Protein AF-0000000072967792 (afdb_homodimer)

Nearest PDB structures (foldseek):
  6qv0-assembly1_A  TM=1.992E-01  e=9.027E-03  Thermotoga maritima MSB8
  7met-assembly1_A  TM=1.930E-01  e=3.315E-02  Acinetobacter baumannii
  6h2f-assembly1_G  TM=1.380E-01  e=9.122E-01  Aeromonas hydrophila subsp. hydrophila AL09-71
  6qv0-assembly1_A  TM=1.963E-01  e=1.240E-02  Thermotoga maritima MSB8
  7met-assembly1_A  TM=1.930E-01  e=2.747E-02  Acinetobacter baumannii

Radius of gyration: 29.18 Å; Cα contacts (8 Å, |Δi|>4): 925; chains: 2; bounding box: 74×79×65 Å

Secondary structure (DSSP, 8-state):
-HHHHHHHHHHHHHHHHHHHHHHHHHHHHHHHHHHHHHHHHHHHHHHHHTTTT-TTS-S-GGGG-HHHHHHHHHHHHHHHHHHHHHHHS-HHHHHHHTHHHHHHHHHHHHHHS-----HHHHHHHHHHHHHHHHHHHHS--S-S---HHHHHHHHTSHHHHHHHHHHHHHHHHIIIIIHHHHTTT-HHHHHHHHHHHHHHHHHHHHHHHHHHHHHHHS--HHHHHHHHHHHHHHHHHHHHHHHHHHHHHHHS-HHHHHHHHHHHHHHHHHHHHHHHH-TTTT--HHHHHHHHHHHHHHHHHHHHHHHHHHHHHTT-GGGTTTTSSSTT-/-HHHHHHHHHHHHHHHHHHHHHHHHHHHHHHHHHHHHHHHHHHHHHHHHTTTT-TTS-S-GGGG-HHHHHHHHHHHHHHHHHHHHHHHS-HHHHHHHTHHHHHHHHHHHHHHS-----HHHHHHHHHHHHHHHHHHHHS--S-S---HHHHHHHHTSHHHHHHHHHHHHHHHHIIIIIHHHHTTT-HHHHHHHHHHHHHHHHHHHHHHHHHHHHHHHS--HHHHHHHHHHHHHHHHHHHHHHHHHHHHHHHS-HHHHHHHHHHHHHHHHHHHHHHHH-TTTT--HHHHHHHHHHHHHHHHHHHHHHHHHHHHHTT-GGGTTTTSSSTT-

Structure (mmCIF, N/CA/C/O backbone):
data_AF-0000000072967792-model_v1
#
loop_
_entity.id
_entity.type
_entity.pdbx_description
1 polymer 'Magnesium transporter NIPA2-like Protein'
#
loop_
_atom_site.group_PDB
_atom_site.id
_atom_site.type_symbol
_atom_site.label_atom_id
_atom_site.label_alt_id
_atom_site.label_comp_id
_atom_site.label_asym_id
_atom_site.label_entity_id
_atom_site.label_seq_id
_atom_site.pdbx_PDB_ins_code
_atom_site.Cartn_x
_atom_site.Cartn_y
_atom_site.Cartn_z
_atom_site.occupancy
_atom_site.B_iso_or_equiv
_atom_site.auth_seq_id
_atom_site.auth_comp_id
_atom_site.auth_asym_id
_atom_site.auth_atom_id
_atom_site.pdbx_PDB_model_num
ATOM 1 N N . MET A 1 1 ? 43.469 -3.863 -15.352 1 38.31 1 MET A N 1
ATOM 2 C CA . MET A 1 1 ? 42.594 -3.301 -14.336 1 38.31 1 MET A CA 1
ATOM 3 C C . MET A 1 1 ? 41.312 -2.75 -14.969 1 38.31 1 MET A C 1
ATOM 5 O O . MET A 1 1 ? 40.25 -2.768 -14.344 1 38.31 1 MET A O 1
ATOM 9 N N . GLU A 1 2 ? 41.344 -2.203 -16.156 1 50.81 2 GLU A N 1
ATOM 10 C CA . GLU A 1 2 ? 40.188 -1.67 -16.875 1 50.81 2 GLU A CA 1
ATOM 11 C C . GLU A 1 2 ? 39.281 -2.791 -17.344 1 50.81 2 GLU A C 1
ATOM 13 O O . GLU A 1 2 ? 38.062 -2.613 -17.406 1 50.81 2 GLU A O 1
ATOM 18 N N . SER A 1 3 ? 39.781 -3.945 -17.656 1 49.75 3 SER A N 1
ATOM 19 C CA . SER A 1 3 ? 38.969 -5.051 -18.156 1 49.75 3 SER A CA 1
ATOM 20 C C . SER A 1 3 ? 38.062 -5.617 -17.062 1 49.75 3 SER A C 1
ATOM 22 O O . SER A 1 3 ? 36.938 -6.031 -17.344 1 49.75 3 SER A O 1
ATOM 24 N N . SER A 1 4 ? 38.562 -5.637 -15.836 1 45.56 4 SER A N 1
ATOM 25 C CA . SER A 1 4 ? 37.781 -6.18 -14.727 1 45.56 4 SER A CA 1
ATOM 26 C C . SER A 1 4 ? 36.594 -5.266 -14.375 1 45.56 4 SER A C 1
ATOM 28 O O . SER A 1 4 ? 35.562 -5.738 -13.922 1 45.56 4 SER A O 1
ATOM 30 N N . THR A 1 5 ? 36.875 -3.961 -14.445 1 47.81 5 THR A N 1
ATOM 31 C CA . THR A 1 5 ? 35.781 -3.031 -14.141 1 47.81 5 THR A CA 1
ATOM 32 C C . THR A 1 5 ? 34.688 -3.113 -15.195 1 47.81 5 THR A C 1
ATOM 34 O O . THR A 1 5 ? 33.5 -3.018 -14.875 1 47.81 5 THR A O 1
ATOM 37 N N . LYS A 1 6 ? 35.062 -3.283 -16.422 1 47.75 6 LYS A N 1
ATOM 38 C CA . LYS A 1 6 ? 34.094 -3.408 -17.516 1 47.75 6 LYS A CA 1
ATOM 39 C C . LYS A 1 6 ? 33.312 -4.715 -17.422 1 47.75 6 LYS A C 1
ATOM 41 O O . LYS A 1 6 ? 32.125 -4.758 -17.719 1 47.75 6 LYS A O 1
ATOM 46 N N . ALA A 1 7 ? 33.906 -5.777 -17.047 1 42.88 7 ALA A N 1
ATOM 47 C CA . ALA A 1 7 ? 33.219 -7.07 -16.922 1 42.88 7 ALA A CA 1
ATOM 48 C C . ALA A 1 7 ? 32.188 -7.047 -15.797 1 42.88 7 ALA A C 1
ATOM 50 O O . ALA A 1 7 ? 31.109 -7.621 -15.93 1 42.88 7 ALA A O 1
ATOM 51 N N . TRP A 1 8 ? 32.531 -6.387 -14.688 1 44.06 8 TRP A N 1
ATOM 52 C CA . TRP A 1 8 ? 31.609 -6.238 -13.57 1 44.06 8 TRP A CA 1
ATOM 53 C C . TRP A 1 8 ? 30.453 -5.316 -13.945 1 44.06 8 TRP A C 1
ATOM 55 O O . TRP A 1 8 ? 29.297 -5.578 -13.586 1 44.06 8 TRP A O 1
ATOM 65 N N . SER A 1 9 ? 30.844 -4.305 -14.727 1 49.16 9 SER A N 1
ATOM 66 C CA . SER A 1 9 ? 29.797 -3.408 -15.219 1 49.16 9 SER A CA 1
ATOM 67 C C . SER A 1 9 ? 28.891 -4.113 -16.219 1 49.16 9 SER A C 1
ATOM 69 O O . SER A 1 9 ? 27.672 -3.943 -16.188 1 49.16 9 SER A O 1
ATOM 71 N N . GLN A 1 10 ? 29.516 -4.988 -17.031 1 45.94 10 GLN A N 1
ATOM 72 C CA . GLN A 1 10 ? 28.734 -5.727 -18.031 1 45.94 10 GLN A CA 1
ATOM 73 C C . GLN A 1 10 ? 27.891 -6.809 -17.359 1 45.94 10 GLN A C 1
ATOM 75 O O . GLN A 1 10 ? 26.75 -7.039 -17.766 1 45.94 10 GLN A O 1
ATOM 80 N N . ALA A 1 11 ? 28.469 -7.543 -16.453 1 48.75 11 ALA A N 1
ATOM 81 C CA . ALA A 1 11 ? 27.734 -8.547 -15.695 1 48.75 11 ALA A CA 1
ATOM 82 C C . ALA A 1 11 ? 26.562 -7.922 -14.945 1 48.75 11 ALA A C 1
ATOM 84 O O . ALA A 1 11 ? 25.469 -8.484 -14.898 1 48.75 11 ALA A O 1
ATOM 85 N N . GLY A 1 12 ? 26.938 -6.691 -14.328 1 52.88 12 GLY A N 1
ATOM 86 C CA . GLY A 1 12 ? 25.891 -5.93 -13.664 1 52.88 12 GLY A CA 1
ATOM 87 C C . GLY A 1 12 ? 24.797 -5.477 -14.617 1 52.88 12 GLY A C 1
ATOM 88 O O . GLY A 1 12 ? 23.609 -5.539 -14.273 1 52.88 12 GLY A O 1
ATOM 89 N N . LYS A 1 13 ? 25.297 -5.098 -15.797 1 54.97 13 LYS A N 1
ATOM 90 C CA . LYS A 1 13 ? 24.359 -4.641 -16.812 1 54.97 13 LYS A CA 1
ATOM 91 C C . LYS A 1 13 ? 23.562 -5.805 -17.391 1 54.97 13 LYS A C 1
ATOM 93 O O . LYS A 1 13 ? 22.359 -5.672 -17.656 1 54.97 13 LYS A O 1
ATOM 98 N N . ASN A 1 14 ? 24.125 -6.883 -17.547 1 60.22 14 ASN A N 1
ATOM 99 C CA . ASN A 1 14 ? 23.438 -8.07 -18.047 1 60.22 14 ASN A CA 1
ATOM 100 C C . ASN A 1 14 ? 22.422 -8.586 -17.016 1 60.22 14 ASN A C 1
ATOM 102 O O . ASN A 1 14 ? 21.328 -9.008 -17.391 1 60.22 14 ASN A O 1
ATOM 106 N N . THR A 1 15 ? 22.844 -8.461 -15.766 1 66.94 15 THR A N 1
ATOM 107 C CA . THR A 1 15 ? 21.938 -8.898 -14.703 1 66.94 15 THR A CA 1
ATOM 108 C C . THR A 1 15 ? 20.734 -7.977 -14.609 1 66.94 15 THR A C 1
ATOM 110 O O . THR A 1 15 ? 19.609 -8.445 -14.422 1 66.94 15 THR A O 1
ATOM 113 N N . GLN A 1 16 ? 21.016 -6.707 -14.875 1 71.75 16 GLN A N 1
ATOM 114 C CA . GLN A 1 16 ? 19.922 -5.754 -14.852 1 71.75 16 GLN A CA 1
ATOM 115 C C . GLN A 1 16 ? 19 -5.953 -16.062 1 71.75 16 GLN A C 1
ATOM 117 O O . GLN A 1 16 ? 17.766 -5.848 -15.93 1 71.75 16 GLN A O 1
ATOM 122 N N . LEU A 1 17 ? 19.562 -6.301 -17.188 1 71.31 17 LEU A N 1
ATOM 123 C CA . LEU A 1 17 ? 18.781 -6.543 -18.391 1 71.31 17 LEU A CA 1
ATOM 124 C C . LEU A 1 17 ? 17.922 -7.797 -18.234 1 71.31 17 LEU A C 1
ATOM 126 O O . LEU A 1 17 ? 16.766 -7.824 -18.672 1 71.31 17 LEU A O 1
ATOM 130 N N . SER A 1 18 ? 18.484 -8.711 -17.578 1 79.5 18 SER A N 1
ATOM 131 C CA . SER A 1 18 ? 17.75 -9.945 -17.344 1 79.5 18 SER A CA 1
ATOM 132 C C . SER A 1 18 ? 16.578 -9.711 -16.391 1 79.5 18 SER A C 1
ATOM 134 O O . SER A 1 18 ? 15.477 -10.219 -16.609 1 79.5 18 SER A O 1
ATOM 136 N N . PHE A 1 19 ? 16.812 -8.852 -15.477 1 85.44 19 PHE A N 1
ATOM 137 C CA . PHE A 1 19 ? 15.773 -8.539 -14.5 1 85.44 19 PHE A CA 1
ATOM 138 C C . PHE A 1 19 ? 14.602 -7.84 -15.172 1 85.44 19 PHE A C 1
ATOM 140 O O . PHE A 1 19 ? 13.453 -8.227 -14.992 1 85.44 19 PHE A O 1
ATOM 147 N N . TYR A 1 20 ? 14.875 -6.902 -15.953 1 88.12 20 TYR A N 1
ATOM 148 C CA . TYR A 1 20 ? 13.82 -6.113 -16.578 1 88.12 20 TYR A CA 1
ATOM 149 C C . TYR A 1 20 ? 13.117 -6.918 -17.672 1 88.12 20 TYR A C 1
ATOM 151 O O . TYR A 1 20 ? 11.914 -6.746 -17.906 1 88.12 20 TYR A O 1
ATOM 159 N N . SER A 1 21 ? 13.883 -7.844 -18.266 1 89.62 21 SER A N 1
ATOM 160 C CA . SER A 1 21 ? 13.242 -8.742 -19.219 1 89.62 21 SER A CA 1
ATOM 161 C C . SER A 1 21 ? 12.266 -9.688 -18.531 1 89.62 21 SER A C 1
ATOM 163 O O . SER A 1 21 ? 11.156 -9.922 -19.016 1 89.62 21 SER A O 1
ATOM 165 N N . GLY A 1 22 ? 12.664 -10.18 -17.422 1 90.44 22 GLY A N 1
ATOM 166 C CA . GLY A 1 22 ? 11.773 -11.016 -16.641 1 90.44 22 GLY A CA 1
ATOM 167 C C . GLY A 1 22 ? 10.539 -10.281 -16.141 1 90.44 22 GLY A C 1
ATOM 168 O O . GLY A 1 22 ? 9.43 -10.82 -16.172 1 90.44 22 GLY A O 1
ATOM 169 N N . LEU A 1 23 ? 10.797 -9.086 -15.742 1 92.44 23 LEU A N 1
ATOM 170 C CA . LEU A 1 23 ? 9.703 -8.234 -15.297 1 92.44 23 LEU A CA 1
ATOM 171 C C . LEU A 1 23 ? 8.711 -7.984 -16.422 1 92.44 23 LEU A C 1
ATOM 173 O O . LEU A 1 23 ? 7.504 -8.117 -16.234 1 92.44 23 LEU A O 1
ATOM 177 N N . GLY A 1 24 ? 9.273 -7.668 -17.578 1 94.31 24 GLY A N 1
ATOM 178 C CA . GLY A 1 24 ? 8.43 -7.457 -18.734 1 94.31 24 GLY A CA 1
ATOM 179 C C . GLY A 1 24 ? 7.613 -8.68 -19.109 1 94.31 24 GLY A C 1
ATOM 180 O O . GLY A 1 24 ? 6.426 -8.578 -19.422 1 94.31 24 GLY A O 1
ATOM 181 N N . LEU A 1 25 ? 8.211 -9.797 -19.031 1 93.69 25 LEU A N 1
ATOM 182 C CA . LEU A 1 25 ? 7.547 -11.055 -19.344 1 93.69 25 LEU A CA 1
ATOM 183 C C . LEU A 1 25 ? 6.453 -11.359 -18.328 1 93.69 25 LEU A C 1
ATOM 185 O O . LEU A 1 25 ? 5.387 -11.867 -18.688 1 93.69 25 LEU A O 1
ATOM 189 N N . ALA A 1 26 ? 6.742 -11.086 -17.094 1 94 26 ALA A N 1
ATOM 190 C CA . ALA A 1 26 ? 5.758 -11.328 -16.047 1 94 26 ALA A CA 1
ATOM 191 C C . ALA A 1 26 ? 4.52 -10.453 -16.25 1 94 26 ALA A C 1
ATOM 193 O O . ALA A 1 26 ? 3.391 -10.93 -16.125 1 94 26 ALA A O 1
ATOM 194 N N . ILE A 1 27 ? 4.723 -9.195 -16.562 1 94.94 27 ILE A N 1
ATOM 195 C CA . ILE A 1 27 ? 3.617 -8.273 -16.797 1 94.94 27 ILE A CA 1
ATOM 196 C C . ILE A 1 27 ? 2.83 -8.703 -18.031 1 94.94 27 ILE A C 1
ATOM 198 O O . ILE A 1 27 ? 1.597 -8.734 -18 1 94.94 27 ILE A O 1
ATOM 202 N N . LEU A 1 28 ? 3.549 -9.07 -19.047 1 94.62 28 LEU A N 1
ATOM 203 C CA . LEU A 1 28 ? 2.91 -9.539 -20.281 1 94.62 28 LEU A CA 1
ATOM 204 C C . LEU A 1 28 ? 2.092 -10.797 -20.016 1 94.62 28 LEU A C 1
ATOM 206 O O . LEU A 1 28 ? 0.979 -10.938 -20.531 1 94.62 28 LEU A O 1
ATOM 210 N N . SER A 1 29 ? 2.686 -11.625 -19.328 1 94.69 29 SER A N 1
ATOM 211 C CA . SER A 1 29 ? 1.977 -12.844 -18.969 1 94.69 29 SER A CA 1
ATOM 212 C C . SER A 1 29 ? 0.661 -12.531 -18.266 1 94.69 29 SER A C 1
ATOM 214 O O . SER A 1 29 ? -0.37 -13.141 -18.562 1 94.69 29 SER A O 1
ATOM 216 N N . SER A 1 30 ? 0.666 -11.602 -17.406 1 93.94 30 SER A N 1
ATOM 217 C CA . SER A 1 30 ? -0.535 -11.227 -16.656 1 93.94 30 SER A CA 1
ATOM 218 C C . SER A 1 30 ? -1.599 -10.648 -17.594 1 93.94 30 SER A C 1
ATOM 220 O O . SER A 1 30 ? -2.791 -10.906 -17.406 1 93.94 30 SER A O 1
ATOM 222 N N . VAL A 1 31 ? -1.195 -9.93 -18.531 1 94.75 31 VAL A N 1
ATOM 223 C CA . VAL A 1 31 ? -2.131 -9.352 -19.484 1 94.75 31 VAL A CA 1
ATOM 224 C C . VAL A 1 31 ? -2.777 -10.461 -20.312 1 94.75 31 VAL A C 1
ATOM 226 O O . VAL A 1 31 ? -3.998 -10.477 -20.5 1 94.75 31 VAL A O 1
ATOM 229 N N . PHE A 1 32 ? -1.972 -11.367 -20.75 1 94.25 32 PHE A N 1
ATOM 230 C CA . PHE A 1 32 ? -2.484 -12.469 -21.547 1 94.25 32 PHE A CA 1
ATOM 231 C C . PHE A 1 32 ? -3.404 -13.359 -20.719 1 94.25 32 PHE A C 1
ATOM 233 O O . PHE A 1 32 ? -4.504 -13.695 -21.156 1 94.25 32 PHE A O 1
ATOM 240 N N . ILE A 1 33 ? -2.992 -13.648 -19.625 1 90.5 33 ILE A N 1
ATOM 241 C CA . ILE A 1 33 ? -3.785 -14.531 -18.766 1 90.5 33 ILE A CA 1
ATOM 242 C C . ILE A 1 33 ? -5.086 -13.836 -18.375 1 90.5 33 ILE A C 1
ATOM 244 O O . ILE A 1 33 ? -6.168 -14.422 -18.484 1 90.5 33 ILE A O 1
ATOM 248 N N . GLY A 1 34 ? -5.008 -12.609 -17.953 1 90.69 34 GLY A N 1
ATOM 249 C CA . GLY A 1 34 ? -6.203 -11.859 -17.594 1 90.69 34 GLY A CA 1
ATOM 250 C C . GLY A 1 34 ? -7.176 -11.719 -18.766 1 90.69 34 GLY A C 1
ATOM 251 O O . GLY A 1 34 ? -8.383 -11.867 -18.578 1 90.69 34 GLY A O 1
ATOM 252 N N . SER A 1 35 ? -6.66 -11.469 -19.875 1 92.69 35 SER A N 1
ATOM 253 C CA . SER A 1 35 ? -7.492 -11.32 -21.062 1 92.69 35 SER A CA 1
ATOM 254 C C . SER A 1 35 ? -8.125 -12.648 -21.469 1 92.69 35 SER A C 1
ATOM 256 O O . SER A 1 35 ? -9.258 -12.68 -21.953 1 92.69 35 SER A O 1
ATOM 258 N N . SER A 1 36 ? -7.363 -13.648 -21.297 1 90.69 36 SER A N 1
ATOM 259 C CA . SER A 1 36 ? -7.859 -14.969 -21.688 1 90.69 36 SER A CA 1
ATOM 260 C C . SER A 1 36 ? -9.133 -15.312 -20.922 1 90.69 36 SER A C 1
ATOM 262 O O . SER A 1 36 ? -10.055 -15.914 -21.484 1 90.69 36 SER A O 1
ATOM 264 N N . PHE A 1 37 ? -9.188 -14.898 -19.75 1 82.88 37 PHE A N 1
ATOM 265 C CA . PHE A 1 37 ? -10.359 -15.172 -18.938 1 82.88 37 PHE A CA 1
ATOM 266 C C . PHE A 1 37 ? -11.586 -14.445 -19.484 1 82.88 37 PHE A C 1
ATOM 268 O O . PHE A 1 37 ? -12.68 -15.008 -19.531 1 82.88 37 PHE A O 1
ATOM 275 N N . ILE A 1 38 ? -11.445 -13.312 -19.859 1 87.19 38 ILE A N 1
ATOM 276 C CA . ILE A 1 38 ? -12.555 -12.516 -20.359 1 87.19 38 ILE A CA 1
ATOM 277 C C . ILE A 1 38 ? -12.992 -13.039 -21.719 1 87.19 38 ILE A C 1
ATOM 279 O O . ILE A 1 38 ? -14.188 -13.133 -22.016 1 87.19 38 ILE A O 1
ATOM 283 N N . ILE A 1 39 ? -12.023 -13.438 -22.547 1 88.12 39 ILE A N 1
ATOM 284 C CA . ILE A 1 39 ? -12.336 -13.992 -23.859 1 88.12 39 ILE A CA 1
ATOM 285 C C . ILE A 1 39 ? -13.141 -15.281 -23.688 1 88.12 39 ILE A C 1
ATOM 287 O O . ILE A 1 39 ? -14.141 -15.484 -24.391 1 88.12 39 ILE A O 1
ATOM 291 N N . LYS A 1 40 ? -12.758 -16.062 -22.812 1 82 40 LYS A N 1
ATOM 292 C CA . LYS A 1 40 ? -13.477 -17.312 -22.562 1 82 40 LYS A CA 1
ATOM 293 C C . LYS A 1 40 ? -14.875 -17.031 -22.016 1 82 40 LYS A C 1
ATOM 295 O O . LYS A 1 40 ? -15.844 -17.703 -22.406 1 82 40 LYS A O 1
ATOM 300 N N . LYS A 1 41 ? -14.969 -16.078 -21.156 1 80.81 41 LYS A N 1
ATOM 301 C CA . LYS A 1 41 ? -16.266 -15.734 -20.594 1 80.81 41 LYS A CA 1
ATOM 302 C C . LYS A 1 41 ? -17.203 -15.18 -21.672 1 80.81 41 LYS A C 1
ATOM 304 O O . LYS A 1 41 ? -18.391 -15.484 -21.688 1 80.81 41 LYS A O 1
ATOM 309 N N . LEU A 1 42 ? -16.688 -14.383 -22.5 1 84.31 42 LEU A N 1
ATOM 310 C CA . LEU A 1 42 ? -17.469 -13.82 -23.594 1 84.31 42 LEU A CA 1
ATOM 311 C C . LEU A 1 42 ? -17.953 -14.922 -24.531 1 84.31 42 LEU A C 1
ATOM 313 O O . LEU A 1 42 ? -19.078 -14.867 -25.031 1 84.31 42 LEU A O 1
ATOM 317 N N . SER A 1 43 ? -17.062 -15.82 -24.734 1 82.06 43 SER A N 1
ATOM 318 C CA . SER A 1 43 ? -17.422 -16.938 -25.594 1 82.06 43 SER A CA 1
ATOM 319 C C . SER A 1 43 ? -18.578 -17.734 -25 1 82.06 43 SER A C 1
ATOM 321 O O . SER A 1 43 ? -19.516 -18.109 -25.719 1 82.06 43 SER A O 1
ATOM 323 N N . LEU A 1 44 ? -18.578 -17.953 -23.812 1 76.69 44 LEU A N 1
ATOM 324 C CA . LEU A 1 44 ? -19.625 -18.719 -23.125 1 76.69 44 LEU A CA 1
ATOM 325 C C . LEU A 1 44 ? -20.938 -17.969 -23.125 1 76.69 44 LEU A C 1
ATOM 327 O O . LEU A 1 44 ? -22 -18.562 -23.281 1 76.69 44 LEU A O 1
ATOM 331 N N . LEU A 1 45 ? -20.828 -16.656 -22.906 1 78.25 45 LEU A N 1
ATOM 332 C CA . LEU A 1 45 ? -22.031 -15.844 -22.922 1 78.25 45 LEU A CA 1
ATOM 333 C C . LEU A 1 45 ? -22.672 -15.828 -24.312 1 78.25 45 LEU A C 1
ATOM 335 O O . LEU A 1 45 ? -23.891 -15.891 -24.438 1 78.25 45 LEU A O 1
ATOM 339 N N . ARG A 1 46 ? -21.844 -15.75 -25.234 1 81.06 46 ARG A N 1
ATOM 340 C CA . ARG A 1 46 ? -22.344 -15.766 -26.594 1 81.06 46 ARG A CA 1
ATOM 341 C C . ARG A 1 46 ? -23.031 -17.094 -26.922 1 81.06 46 ARG A C 1
ATOM 343 O O . ARG A 1 46 ? -24.062 -17.109 -27.594 1 81.06 46 ARG A O 1
ATOM 350 N N . LEU A 1 47 ? -22.484 -18.172 -26.484 1 76.5 47 LEU A N 1
ATOM 351 C CA . LEU A 1 47 ? -23.031 -19.5 -26.719 1 76.5 47 LEU A CA 1
ATOM 352 C C . LEU A 1 47 ? -24.344 -19.688 -25.953 1 76.5 47 LEU A C 1
ATOM 354 O O . LEU A 1 47 ? -25.266 -20.359 -26.438 1 76.5 47 LEU A O 1
ATOM 358 N N . SER A 1 48 ? -24.328 -19.156 -24.766 1 74.44 48 SER A N 1
ATOM 359 C CA . SER A 1 48 ? -25.531 -19.25 -23.953 1 74.44 48 SER A CA 1
ATOM 360 C C . SER A 1 48 ? -26.688 -18.484 -24.594 1 74.44 48 SER A C 1
ATOM 362 O O . SER A 1 48 ? -27.844 -18.938 -24.562 1 74.44 48 SER A O 1
ATOM 364 N N . ARG A 1 49 ? -26.391 -17.438 -25.094 1 74.88 49 ARG A N 1
ATOM 365 C CA . ARG A 1 49 ? -27.406 -16.625 -25.734 1 74.88 49 ARG A CA 1
ATOM 366 C C . ARG A 1 49 ? -27.953 -17.328 -26.984 1 74.88 49 ARG A C 1
ATOM 368 O O . ARG A 1 49 ? -29.125 -17.188 -27.328 1 74.88 49 ARG A O 1
ATOM 375 N N . LYS A 1 50 ? -27.047 -17.984 -27.625 1 68.12 50 LYS A N 1
ATOM 376 C CA . LYS A 1 50 ? -27.453 -18.703 -28.828 1 68.12 50 LYS A CA 1
ATOM 377 C C . LYS A 1 50 ? -28.172 -20 -28.469 1 68.12 50 LYS A C 1
ATOM 379 O O . LYS A 1 50 ? -28.719 -20.672 -29.344 1 68.12 50 LYS A O 1
ATOM 384 N N . GLY A 1 51 ? -28.422 -20.281 -27.141 1 61.12 51 GLY A N 1
ATOM 385 C CA . GLY A 1 51 ? -29.109 -21.484 -26.703 1 61.12 51 GLY A CA 1
ATOM 386 C C . GLY A 1 51 ? -28.25 -22.734 -26.812 1 61.12 51 GLY A C 1
ATOM 387 O O . GLY A 1 51 ? -28.766 -23.844 -26.734 1 61.12 51 GLY A O 1
ATOM 388 N N . ALA A 1 52 ? -27.109 -22.688 -27.297 1 53.94 52 ALA A N 1
ATOM 389 C CA . ALA A 1 52 ? -26.25 -23.828 -27.578 1 53.94 52 ALA A CA 1
ATOM 390 C C . ALA A 1 52 ? -25.672 -24.406 -26.281 1 53.94 52 ALA A C 1
ATOM 392 O O . ALA A 1 52 ? -25.172 -25.531 -26.266 1 53.94 52 ALA A O 1
ATOM 393 N N . LEU A 1 53 ? -25.719 -23.656 -25.25 1 55.88 53 LEU A N 1
ATOM 394 C CA . LEU A 1 53 ? -25.25 -24.141 -23.953 1 55.88 53 LEU A CA 1
ATOM 395 C C . LEU A 1 53 ? -26.375 -24.859 -23.203 1 55.88 53 LEU A C 1
ATOM 397 O O . LEU A 1 53 ? -26.25 -25.156 -22.016 1 55.88 53 LEU A O 1
ATOM 401 N N . ARG A 1 54 ? -27.734 -25 -23.875 1 43.03 54 ARG A N 1
ATOM 402 C CA . ARG A 1 54 ? -28.828 -25.672 -23.156 1 43.03 54 ARG A CA 1
ATOM 403 C C . ARG A 1 54 ? -28.344 -26.984 -22.562 1 43.03 54 ARG A C 1
ATOM 405 O O . ARG A 1 54 ? -27.391 -27.594 -23.078 1 43.03 54 ARG A O 1
ATOM 412 N N . ALA A 1 55 ? -29.109 -27.5 -21.422 1 44.03 55 ALA A N 1
ATOM 413 C CA . ALA A 1 55 ? -29.047 -28.688 -20.578 1 44.03 55 ALA A CA 1
ATOM 414 C C . ALA A 1 55 ? -28.547 -29.891 -21.359 1 44.03 55 ALA A C 1
ATOM 416 O O . ALA A 1 55 ? -27.781 -30.719 -20.844 1 44.03 55 ALA A O 1
ATOM 417 N N . GLY A 1 56 ? -29.219 -30.188 -22.484 1 38.94 56 GLY A N 1
ATOM 418 C CA . GLY A 1 56 ? -29.156 -31.531 -23.047 1 38.94 56 GLY A CA 1
ATOM 419 C C . GLY A 1 56 ? -27.828 -31.859 -23.688 1 38.94 56 GLY A C 1
ATOM 420 O O . GLY A 1 56 ? -27.469 -33.031 -23.797 1 38.94 56 GLY A O 1
ATOM 421 N N . ALA A 1 57 ? -27.359 -31.078 -24.609 1 41.03 57 ALA A N 1
ATOM 422 C CA . ALA A 1 57 ? -26.312 -31.625 -25.484 1 41.03 57 ALA A CA 1
ATOM 423 C C . ALA A 1 57 ? -24.953 -31.562 -24.797 1 41.03 57 ALA A C 1
ATOM 425 O O . ALA A 1 57 ? -24.312 -30.5 -24.766 1 41.03 57 ALA A O 1
ATOM 426 N N . GLY A 1 58 ? -24.734 -32.188 -23.594 1 43.56 58 GLY A N 1
ATOM 427 C CA . GLY A 1 58 ? -23.641 -32.719 -22.812 1 43.56 58 GLY A CA 1
ATOM 428 C C . GLY A 1 58 ? -22.547 -31.688 -22.547 1 43.56 58 GLY A C 1
ATOM 429 O O . GLY A 1 58 ? -21.422 -32.062 -22.219 1 43.56 58 GLY A O 1
ATOM 430 N N . GLY A 1 59 ? -22.875 -30.328 -22.219 1 51.78 59 GLY A N 1
ATOM 431 C CA . GLY A 1 59 ? -22.078 -29.281 -21.609 1 51.78 59 GLY A CA 1
ATOM 432 C C . GLY A 1 59 ? -20.828 -28.938 -22.391 1 51.78 59 GLY A C 1
ATOM 433 O O . GLY A 1 59 ? -20.016 -28.125 -21.969 1 51.78 59 GLY A O 1
ATOM 434 N N . PHE A 1 60 ? -20.359 -29.797 -23.406 1 57.31 60 PHE A N 1
ATOM 435 C CA . PHE A 1 60 ? -19.109 -29.609 -24.125 1 57.31 60 PHE A CA 1
ATOM 436 C C . PHE A 1 60 ? -19.297 -28.672 -25.312 1 57.31 60 PHE A C 1
ATOM 438 O O . PHE A 1 60 ? -18.531 -28.719 -26.281 1 57.31 60 PHE A O 1
ATOM 445 N N . GLY A 1 61 ? -20.328 -27.984 -25.484 1 59.12 61 GLY A N 1
ATOM 446 C CA . GLY A 1 61 ? -20.547 -27.062 -26.578 1 59.12 61 GLY A CA 1
ATOM 447 C C . GLY A 1 61 ? -19.5 -25.969 -26.656 1 59.12 61 GLY A C 1
ATOM 448 O O . GLY A 1 61 ? -19.234 -25.422 -27.734 1 59.12 61 GLY A O 1
ATOM 449 N N . TYR A 1 62 ? -18.891 -25.734 -25.594 1 62.94 62 TYR A N 1
ATOM 450 C CA . TYR A 1 62 ? -17.891 -24.672 -25.578 1 62.94 62 TYR A CA 1
ATOM 451 C C . TYR A 1 62 ? -16.641 -25.078 -26.344 1 62.94 62 TYR A C 1
ATOM 453 O O . TYR A 1 62 ? -15.906 -24.219 -26.844 1 62.94 62 TYR A O 1
ATOM 461 N N . LEU A 1 63 ? -16.438 -26.297 -26.516 1 66 63 LEU A N 1
ATOM 462 C CA . LEU A 1 63 ? -15.258 -26.781 -27.219 1 66 63 LEU A CA 1
ATOM 463 C C . LEU A 1 63 ? -15.375 -26.516 -28.719 1 66 63 LEU A C 1
ATOM 465 O O . LEU A 1 63 ? -14.367 -26.531 -29.422 1 66 63 LEU A O 1
ATOM 469 N N . LYS A 1 64 ? -16.562 -26.156 -29.047 1 68.5 64 LYS A N 1
ATOM 470 C CA . LYS A 1 64 ? -16.75 -25.938 -30.484 1 68.5 64 LYS A CA 1
ATOM 471 C C . LYS A 1 64 ? -16.688 -24.453 -30.812 1 68.5 64 LYS A C 1
ATOM 473 O O . LYS A 1 64 ? -16.625 -24.078 -32 1 68.5 64 LYS A O 1
ATOM 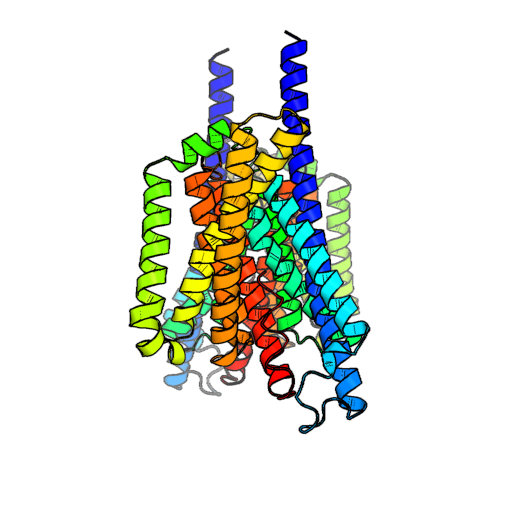478 N N . ASP A 1 65 ? -16.562 -23.766 -29.891 1 78.94 65 ASP A N 1
ATOM 479 C CA . ASP A 1 65 ? -16.547 -22.312 -30.125 1 78.94 65 ASP A CA 1
ATOM 480 C C . ASP A 1 65 ? -15.117 -21.812 -30.328 1 78.94 65 ASP A C 1
ATOM 482 O O . ASP A 1 65 ? -14.219 -22.141 -29.562 1 78.94 65 ASP A O 1
ATOM 486 N N . TRP A 1 66 ? -14.836 -21.156 -31.469 1 82.62 66 TRP A N 1
ATOM 487 C CA . TRP A 1 66 ? -13.508 -20.656 -31.812 1 82.62 66 TRP A CA 1
ATOM 488 C C . TRP A 1 66 ? -13.039 -19.625 -30.781 1 82.62 66 TRP A C 1
ATOM 490 O O . TRP A 1 66 ? -11.844 -19.531 -30.484 1 82.62 66 TRP A O 1
ATOM 500 N N . MET A 1 67 ? -13.859 -18.828 -30.203 1 83.69 67 MET A N 1
ATOM 501 C CA . MET A 1 67 ? -13.492 -17.812 -29.219 1 83.69 67 MET A CA 1
ATOM 502 C C . MET A 1 67 ? -12.953 -18.469 -27.953 1 83.69 67 MET A C 1
ATOM 504 O O . MET A 1 67 ? -12.039 -17.938 -27.312 1 83.69 67 MET A O 1
ATOM 508 N N . TRP A 1 68 ? -13.57 -19.516 -27.656 1 83 68 TRP A N 1
ATOM 509 C CA . TRP A 1 68 ? -13.078 -20.234 -26.5 1 83 68 TRP A CA 1
ATOM 510 C C . TRP A 1 68 ? -11.648 -20.734 -26.719 1 83 68 TRP A C 1
ATOM 512 O O . TRP A 1 68 ? -10.805 -20.625 -25.828 1 83 68 TRP A O 1
ATOM 522 N N . TRP A 1 69 ? -11.398 -21.172 -27.906 1 86.12 69 TRP A N 1
ATOM 523 C CA . TRP A 1 69 ? -10.055 -21.641 -28.25 1 86.12 69 TRP A CA 1
ATOM 524 C C . TRP A 1 69 ? -9.062 -20.484 -28.281 1 86.12 69 TRP A C 1
ATOM 526 O O . TRP A 1 69 ? -7.891 -20.656 -27.953 1 86.12 69 TRP A O 1
ATOM 536 N N . LEU A 1 70 ? -9.516 -19.422 -28.672 1 89.31 70 LEU A N 1
ATOM 537 C CA . LEU A 1 70 ? -8.664 -18.234 -28.625 1 89.31 70 LEU A CA 1
ATOM 538 C C . LEU A 1 70 ? -8.273 -17.891 -27.203 1 89.31 70 LEU A C 1
ATOM 540 O O . LEU A 1 70 ? -7.125 -17.531 -26.922 1 89.31 70 LEU A O 1
ATOM 544 N N . GLY A 1 71 ? -9.258 -17.953 -26.391 1 88.56 71 GLY A N 1
ATOM 545 C CA . GLY A 1 71 ? -8.953 -17.75 -24.984 1 88.56 71 GLY A CA 1
ATOM 546 C C . GLY A 1 71 ? -7.965 -18.75 -24.438 1 88.56 71 GLY A C 1
ATOM 547 O O . GLY A 1 71 ? -7.051 -18.391 -23.688 1 88.56 71 GLY A O 1
ATOM 548 N N . PHE A 1 72 ? -8.148 -19.938 -24.844 1 86.06 72 PHE A N 1
ATOM 549 C CA . PHE A 1 72 ? -7.277 -21.016 -24.391 1 86.06 72 PHE A CA 1
ATOM 550 C C . PHE A 1 72 ? -5.848 -20.781 -24.891 1 86.06 72 PHE A C 1
ATOM 552 O O . PHE A 1 72 ? -4.895 -20.938 -24.125 1 86.06 72 PHE A O 1
ATOM 559 N N . LEU A 1 73 ? -5.699 -20.438 -26.047 1 89.69 73 LEU A N 1
ATOM 560 C CA . LEU A 1 73 ? -4.383 -20.172 -26.625 1 89.69 73 LEU A CA 1
ATOM 561 C C . LEU A 1 73 ? -3.73 -18.969 -25.953 1 89.69 73 LEU A C 1
ATOM 563 O O . LEU A 1 73 ? -2.529 -18.984 -25.688 1 89.69 73 LEU A O 1
ATOM 567 N N . THR A 1 74 ? -4.523 -18 -25.719 1 90.94 74 THR A N 1
ATOM 568 C CA . THR A 1 74 ? -4.016 -16.812 -25.062 1 90.94 74 THR A CA 1
ATOM 569 C C . THR A 1 74 ? -3.529 -17.141 -23.656 1 90.94 74 THR A C 1
ATOM 571 O O . THR A 1 74 ? -2.5 -16.641 -23.203 1 90.94 74 THR A O 1
ATOM 574 N N . MET A 1 75 ? -4.211 -17.922 -23.016 1 90.06 75 MET A N 1
ATOM 575 C CA . MET A 1 75 ? -3.799 -18.375 -21.688 1 90.06 75 MET A CA 1
ATOM 576 C C . MET A 1 75 ? -2.48 -19.141 -21.75 1 90.06 75 MET A C 1
ATOM 578 O O . MET A 1 75 ? -1.604 -18.953 -20.906 1 90.06 75 MET A O 1
ATOM 582 N N . GLY A 1 76 ? -2.389 -19.969 -22.766 1 89.19 76 GLY A N 1
ATOM 583 C CA . GLY A 1 76 ? -1.166 -20.734 -22.969 1 89.19 76 GLY A CA 1
ATOM 584 C C . GLY A 1 76 ? 0.049 -19.859 -23.219 1 89.19 76 GLY A C 1
ATOM 585 O O . GLY A 1 76 ? 1.101 -20.062 -22.609 1 89.19 76 GLY A O 1
ATOM 586 N N . ILE A 1 77 ? -0.141 -18.938 -24.016 1 92.94 77 ILE A N 1
ATOM 587 C CA . ILE A 1 77 ? 0.932 -18 -24.281 1 92.94 77 ILE A CA 1
ATOM 588 C C . ILE A 1 77 ? 1.304 -17.25 -23 1 92.94 77 ILE A C 1
ATOM 590 O O . ILE A 1 77 ? 2.484 -17.016 -22.734 1 92.94 77 ILE A O 1
ATOM 594 N N . GLY A 1 78 ? 0.318 -16.859 -22.297 1 92.88 78 GLY A N 1
ATOM 595 C CA . GLY A 1 78 ? 0.571 -16.203 -21.031 1 92.88 78 GLY A CA 1
ATOM 596 C C . GLY A 1 78 ? 1.356 -17.062 -20.047 1 92.88 78 GLY A C 1
ATOM 597 O O . GLY A 1 78 ? 2.287 -16.578 -19.406 1 92.88 78 GLY A O 1
ATOM 598 N N . GLU A 1 79 ? 1.039 -18.281 -19.984 1 88.06 79 GLU A N 1
ATOM 599 C CA . GLU A 1 79 ? 1.722 -19.219 -19.094 1 88.06 79 GLU A CA 1
ATOM 600 C C . GLU A 1 79 ? 3.168 -19.438 -19.516 1 88.06 79 GLU A C 1
ATOM 602 O O . GLU A 1 79 ? 4.059 -19.578 -18.688 1 88.06 79 GLU A O 1
ATOM 607 N N . LEU A 1 80 ? 3.324 -19.531 -20.781 1 90.62 80 LEU A N 1
ATOM 608 C CA . LEU A 1 80 ? 4.684 -19.672 -21.297 1 90.62 80 LEU A CA 1
ATOM 609 C C . LEU A 1 80 ? 5.523 -18.453 -20.953 1 90.62 80 LEU A C 1
ATOM 611 O O . LEU A 1 80 ? 6.691 -18.578 -20.578 1 90.62 80 LEU A O 1
ATOM 615 N N . ALA A 1 81 ? 4.934 -17.328 -21.094 1 92.94 81 ALA A N 1
ATOM 616 C CA . ALA A 1 81 ? 5.617 -16.109 -20.703 1 92.94 81 ALA A CA 1
ATOM 617 C C . ALA A 1 81 ? 5.918 -16.094 -19.219 1 92.94 81 ALA A C 1
ATOM 619 O O . ALA A 1 81 ? 6.977 -15.617 -18.797 1 92.94 81 ALA A O 1
ATOM 620 N N . ASN A 1 82 ? 4.996 -16.594 -18.469 1 92.5 82 ASN A N 1
ATOM 621 C CA . ASN A 1 82 ? 5.199 -16.703 -17.031 1 92.5 82 ASN A CA 1
ATOM 622 C C . ASN A 1 82 ? 6.359 -17.641 -16.703 1 92.5 82 ASN A C 1
ATOM 624 O O . ASN A 1 82 ? 7.191 -17.328 -15.852 1 92.5 82 ASN A O 1
ATOM 628 N N . PHE A 1 83 ? 6.383 -18.656 -17.422 1 89.75 83 PHE A N 1
ATOM 629 C CA . PHE A 1 83 ? 7.473 -19.625 -17.281 1 89.75 83 PHE A CA 1
ATOM 630 C C . PHE A 1 83 ? 8.812 -18.969 -17.594 1 89.75 83 PHE A C 1
ATOM 632 O O . PHE A 1 83 ? 9.781 -19.109 -16.844 1 89.75 83 PHE A O 1
ATOM 639 N N . ALA A 1 84 ? 8.844 -18.312 -18.609 1 90.5 84 ALA A N 1
ATOM 640 C CA . ALA A 1 84 ? 10.062 -17.609 -19.016 1 90.5 84 ALA A CA 1
ATOM 641 C C . ALA A 1 84 ? 10.453 -16.562 -17.984 1 90.5 84 ALA A C 1
ATOM 643 O O . ALA A 1 84 ? 11.641 -16.344 -17.734 1 90.5 84 ALA A O 1
ATOM 644 N N . ALA A 1 85 ? 9.477 -15.945 -17.438 1 92.25 85 ALA A N 1
ATOM 645 C CA . ALA A 1 85 ? 9.75 -14.938 -16.422 1 92.25 85 ALA A CA 1
ATOM 646 C C . ALA A 1 85 ? 10.43 -15.555 -15.203 1 92.25 85 ALA A C 1
ATOM 648 O O . ALA A 1 85 ? 11.375 -14.984 -14.664 1 92.25 85 ALA A O 1
ATOM 649 N N . TYR A 1 86 ? 10 -16.719 -14.828 1 88.62 86 TYR A N 1
ATOM 650 C CA . TYR A 1 86 ? 10.578 -17.406 -13.68 1 88.62 86 TYR A CA 1
ATOM 651 C C . TYR A 1 86 ? 12.047 -17.734 -13.914 1 88.62 86 TYR A C 1
ATOM 653 O O . TYR A 1 86 ? 12.836 -17.797 -12.969 1 88.62 86 TYR A O 1
ATOM 661 N N . THR A 1 87 ? 12.453 -17.844 -15.164 1 86.75 87 THR A N 1
ATOM 662 C CA . THR A 1 87 ? 13.82 -18.234 -15.492 1 86.75 87 THR A CA 1
ATOM 663 C C . THR A 1 87 ? 14.773 -17.047 -15.352 1 86.75 87 THR A C 1
ATOM 665 O O . THR A 1 87 ? 15.953 -17.219 -15.047 1 86.75 87 THR A O 1
ATOM 668 N N . VAL A 1 88 ? 14.273 -15.867 -15.555 1 88.06 88 VAL A N 1
ATOM 669 C CA . VAL A 1 88 ? 15.203 -14.75 -15.68 1 88.06 88 VAL A CA 1
ATOM 670 C C . VAL A 1 88 ? 15.008 -13.789 -14.508 1 88.06 88 VAL A C 1
ATOM 672 O O . VAL A 1 88 ? 15.844 -12.914 -14.273 1 88.06 88 VAL A O 1
ATOM 675 N N . ALA A 1 89 ? 13.953 -13.969 -13.781 1 88.81 89 ALA A N 1
ATOM 676 C CA . ALA A 1 89 ? 13.68 -13.086 -12.648 1 88.81 89 ALA A CA 1
ATOM 677 C C . ALA A 1 89 ? 13.406 -13.891 -11.383 1 88.81 89 ALA A C 1
ATOM 679 O O . ALA A 1 89 ? 13.031 -15.062 -11.453 1 88.81 89 ALA A O 1
ATOM 680 N N . PRO A 1 90 ? 13.641 -13.281 -10.258 1 90.19 90 PRO A N 1
ATOM 681 C CA . PRO A 1 90 ? 13.352 -13.984 -9 1 90.19 90 PRO A CA 1
ATOM 682 C C . PRO A 1 90 ? 11.883 -14.352 -8.859 1 90.19 90 PRO A C 1
ATOM 684 O O . PRO A 1 90 ? 11.008 -13.586 -9.273 1 90.19 90 PRO A O 1
ATOM 687 N N . ALA A 1 91 ? 11.672 -15.484 -8.305 1 88.62 91 ALA A N 1
ATOM 688 C CA . ALA A 1 91 ? 10.312 -15.969 -8.094 1 88.62 91 ALA A CA 1
ATOM 689 C C . ALA A 1 91 ? 9.547 -15.062 -7.133 1 88.62 91 ALA A C 1
ATOM 691 O O . ALA A 1 91 ? 8.328 -14.906 -7.254 1 88.62 91 ALA A O 1
ATOM 692 N N . SER A 1 92 ? 10.242 -14.445 -6.195 1 88.81 92 SER A N 1
ATOM 693 C CA . SER A 1 92 ? 9.641 -13.586 -5.191 1 88.81 92 SER A CA 1
ATOM 694 C C . SER A 1 92 ? 9.062 -12.32 -5.824 1 88.81 92 SER A C 1
ATOM 696 O O . SER A 1 92 ? 8.266 -11.617 -5.199 1 88.81 92 SER A O 1
ATOM 698 N N . LEU A 1 93 ? 9.445 -12.086 -7.02 1 90.81 93 LEU A N 1
ATOM 699 C CA . LEU A 1 93 ? 8.898 -10.961 -7.762 1 90.81 93 LEU A CA 1
ATOM 700 C C . LEU A 1 93 ? 7.801 -11.422 -8.719 1 90.81 93 LEU A C 1
ATOM 702 O O . LEU A 1 93 ? 6.719 -10.828 -8.758 1 90.81 93 LEU A O 1
ATOM 706 N N . VAL A 1 94 ? 8.031 -12.461 -9.43 1 92.31 94 VAL A N 1
ATOM 707 C CA . VAL A 1 94 ? 7.176 -12.898 -10.523 1 92.31 94 VAL A CA 1
ATOM 708 C C . VAL A 1 94 ? 5.844 -13.406 -9.969 1 92.31 94 VAL A C 1
ATOM 710 O O . VAL A 1 94 ? 4.781 -13.094 -10.508 1 92.31 94 VAL A O 1
ATOM 713 N N . THR A 1 95 ? 5.906 -14.094 -8.883 1 92.62 95 THR A N 1
ATOM 714 C CA . THR A 1 95 ? 4.719 -14.75 -8.352 1 92.62 95 THR A CA 1
ATOM 715 C C . THR A 1 95 ? 3.707 -13.719 -7.855 1 92.62 95 THR A C 1
ATOM 717 O O . THR A 1 95 ? 2.535 -13.758 -8.234 1 92.62 95 THR A O 1
ATOM 720 N N . PRO A 1 96 ? 4.125 -12.781 -7.086 1 92.5 96 PRO A N 1
ATOM 721 C CA . PRO A 1 96 ? 3.145 -11.789 -6.637 1 92.5 96 PRO A CA 1
ATOM 722 C C . PRO A 1 96 ? 2.605 -10.938 -7.785 1 92.5 96 PRO A C 1
ATOM 724 O O . PRO A 1 96 ? 1.479 -10.438 -7.711 1 92.5 96 PRO A O 1
ATOM 727 N N . LEU A 1 97 ? 3.336 -10.789 -8.812 1 93.25 97 LEU A N 1
ATOM 728 C CA . LEU A 1 97 ? 2.895 -9.977 -9.945 1 93.25 97 LEU A CA 1
ATOM 729 C C . LEU A 1 97 ? 1.747 -10.664 -10.688 1 93.25 97 LEU A C 1
ATOM 731 O O . LEU A 1 97 ? 1.067 -10.031 -11.5 1 93.25 97 LEU A O 1
ATOM 735 N N . GLY A 1 98 ? 1.543 -11.883 -10.352 1 91.75 98 GLY A N 1
ATOM 736 C CA . GLY A 1 98 ? 0.385 -12.578 -10.891 1 91.75 98 GLY A CA 1
ATOM 737 C C . GLY A 1 98 ? -0.928 -11.898 -10.562 1 91.75 98 GLY A C 1
ATOM 738 O O . GLY A 1 98 ? -1.927 -12.086 -11.258 1 91.75 98 GLY A O 1
ATOM 739 N N . ALA A 1 99 ? -0.932 -11.109 -9.531 1 91.81 99 ALA A N 1
ATOM 740 C CA . ALA A 1 99 ? -2.121 -10.367 -9.125 1 91.81 99 ALA A CA 1
ATOM 741 C C . ALA A 1 99 ? -2.562 -9.406 -10.227 1 91.81 99 ALA A C 1
ATOM 743 O O . ALA A 1 99 ? -3.74 -9.047 -10.312 1 91.81 99 ALA A O 1
ATOM 744 N N . LEU A 1 100 ? -1.675 -9.047 -11.047 1 92.94 100 LEU A N 1
ATOM 745 C CA . LEU A 1 100 ? -1.996 -8.125 -12.125 1 92.94 100 LEU A CA 1
ATOM 746 C C . LEU A 1 100 ? -2.945 -8.766 -13.125 1 92.94 100 LEU A C 1
ATOM 748 O O . LEU A 1 100 ? -3.682 -8.07 -13.828 1 92.94 100 LEU A O 1
ATOM 752 N N . SER A 1 101 ? -2.904 -10.055 -13.242 1 92 101 SER A N 1
ATOM 753 C CA . SER A 1 101 ? -3.842 -10.719 -14.141 1 92 101 SER A CA 1
ATOM 754 C C . SER A 1 101 ? -5.281 -10.531 -13.672 1 92 101 SER A C 1
ATOM 756 O O . SER A 1 101 ? -6.188 -10.367 -14.492 1 92 101 SER A O 1
ATOM 758 N N . VAL A 1 102 ? -5.418 -10.562 -12.383 1 87.5 102 VAL A N 1
ATOM 759 C CA . VAL A 1 102 ? -6.742 -10.336 -11.82 1 87.5 102 VAL A CA 1
ATOM 760 C C . VAL A 1 102 ? -7.188 -8.906 -12.109 1 87.5 102 VAL A C 1
ATOM 762 O O . VAL A 1 102 ? -8.359 -8.664 -12.422 1 87.5 102 VAL A O 1
ATOM 765 N N . LEU A 1 103 ? -6.297 -8.039 -11.984 1 90.5 103 LEU A N 1
ATOM 766 C CA . LEU A 1 103 ? -6.578 -6.641 -12.289 1 90.5 103 LEU A CA 1
ATOM 767 C C . LEU A 1 103 ? -7.008 -6.473 -13.742 1 90.5 103 LEU A C 1
ATOM 769 O O . LEU A 1 103 ? -8.016 -5.82 -14.016 1 90.5 103 LEU A O 1
ATOM 773 N N . VAL A 1 104 ? -6.289 -7.074 -14.617 1 92 104 VAL A N 1
ATOM 774 C CA . VAL A 1 104 ? -6.582 -6.973 -16.047 1 92 104 VAL A CA 1
ATOM 775 C C . VAL A 1 104 ? -7.961 -7.57 -16.328 1 92 104 VAL A C 1
ATOM 777 O O . VAL A 1 104 ? -8.758 -6.984 -17.062 1 92 104 VAL A O 1
ATOM 780 N N . SER A 1 105 ? -8.18 -8.633 -15.773 1 88.75 105 SER A N 1
ATOM 781 C CA . SER A 1 105 ? -9.469 -9.289 -15.961 1 88.75 105 SER A CA 1
ATOM 782 C C . SER A 1 105 ? -10.609 -8.414 -15.461 1 88.75 105 SER A C 1
ATOM 784 O O . SER A 1 105 ? -11.648 -8.312 -16.125 1 88.75 105 SER A O 1
ATOM 786 N N . ALA A 1 106 ? -10.438 -7.805 -14.344 1 86.56 106 ALA A N 1
ATOM 787 C CA . ALA A 1 106 ? -11.477 -6.957 -13.766 1 86.56 106 ALA A CA 1
ATOM 788 C C . ALA A 1 106 ? -11.75 -5.742 -14.648 1 86.56 106 ALA A C 1
ATOM 790 O O . ALA A 1 106 ? -12.906 -5.383 -14.875 1 86.56 106 ALA A O 1
ATOM 791 N N . VAL A 1 107 ? -10.758 -5.18 -15.117 1 90.12 107 VAL A N 1
ATOM 792 C CA . VAL A 1 107 ? -10.898 -3.988 -15.953 1 90.12 107 VAL A CA 1
ATOM 793 C C . VAL A 1 107 ? -11.555 -4.359 -17.281 1 90.12 107 VAL A C 1
ATOM 795 O O . VAL A 1 107 ? -12.453 -3.664 -17.75 1 90.12 107 VAL A O 1
ATOM 798 N N . LEU A 1 108 ? -11.133 -5.469 -17.828 1 89.69 108 LEU A N 1
ATOM 799 C CA . LEU A 1 108 ? -11.688 -5.898 -19.109 1 89.69 108 LEU A CA 1
ATOM 800 C C . LEU A 1 108 ? -13.133 -6.367 -18.938 1 89.69 108 LEU A C 1
ATOM 802 O O . LEU A 1 108 ? -13.953 -6.203 -19.844 1 89.69 108 LEU A O 1
ATOM 806 N N . ALA A 1 109 ? -13.383 -6.949 -17.844 1 85.94 109 ALA A N 1
ATOM 807 C CA . ALA A 1 109 ? -14.758 -7.348 -17.562 1 85.94 109 ALA A CA 1
ATOM 808 C C . ALA A 1 109 ? -15.68 -6.137 -17.5 1 85.94 109 ALA A C 1
ATOM 810 O O . ALA A 1 109 ? -16.812 -6.184 -17.969 1 85.94 109 ALA A O 1
ATOM 811 N N . SER A 1 110 ? -15.203 -5.137 -16.906 1 85.44 110 SER A N 1
ATOM 812 C CA . SER A 1 110 ? -15.984 -3.906 -16.797 1 85.44 110 SER A CA 1
ATOM 813 C C . SER A 1 110 ? -16.219 -3.289 -18.172 1 85.44 110 SER A C 1
ATOM 815 O O . SER A 1 110 ? -17.312 -2.779 -18.453 1 85.44 110 SER A O 1
ATOM 817 N N . LYS A 1 111 ? -15.344 -3.387 -19.016 1 87.44 111 LYS A N 1
ATOM 818 C CA . LYS A 1 111 ? -15.43 -2.752 -20.328 1 87.44 111 LYS A CA 1
ATOM 819 C C . LYS A 1 111 ? -16.219 -3.617 -21.312 1 87.44 111 LYS A C 1
ATOM 821 O O . LYS A 1 111 ? -17.078 -3.115 -22.047 1 87.44 111 LYS A O 1
ATOM 826 N N . PHE A 1 112 ? -15.992 -4.91 -21.281 1 86.81 112 PHE A N 1
ATOM 827 C CA . PHE A 1 112 ? -16.547 -5.766 -22.328 1 86.81 112 PHE A CA 1
ATOM 828 C C . PHE A 1 112 ? -17.797 -6.484 -21.828 1 86.81 112 PHE A C 1
ATOM 830 O O . PHE A 1 112 ? -18.641 -6.891 -22.641 1 86.81 112 PHE A O 1
ATOM 837 N N . LEU A 1 113 ? -17.906 -6.676 -20.547 1 81.06 113 LEU A N 1
ATOM 838 C CA . LEU A 1 113 ? -19.062 -7.395 -20 1 81.06 113 LEU A CA 1
ATOM 839 C C . LEU A 1 113 ? -20.016 -6.438 -19.312 1 81.06 113 LEU A C 1
ATOM 841 O O . LEU A 1 113 ? -21.047 -6.863 -18.766 1 81.06 113 LEU A O 1
ATOM 845 N N . LYS A 1 114 ? -19.656 -5.113 -19.219 1 80.5 114 LYS A N 1
ATOM 846 C CA . LYS A 1 114 ? -20.484 -4.051 -18.656 1 80.5 114 LYS A CA 1
ATOM 847 C C . LYS A 1 114 ? -20.734 -4.289 -17.172 1 80.5 114 LYS A C 1
ATOM 849 O O . LYS A 1 114 ? -21.844 -4.043 -16.672 1 80.5 114 LYS A O 1
ATOM 854 N N . GLU A 1 115 ? -19.797 -4.969 -16.672 1 77.25 115 GLU A N 1
ATOM 855 C CA . GLU A 1 115 ? -19.859 -5.098 -15.227 1 77.25 115 GLU A CA 1
ATOM 856 C C . GLU A 1 115 ? -19.375 -3.824 -14.539 1 77.25 115 GLU A C 1
ATOM 858 O O . GLU A 1 115 ? -18.281 -3.334 -14.828 1 77.25 115 GLU A O 1
ATOM 863 N N . THR A 1 116 ? -20.141 -3.111 -13.844 1 79.19 116 THR A N 1
ATOM 864 C CA . THR A 1 116 ? -19.75 -1.854 -13.211 1 79.19 116 THR A CA 1
ATOM 865 C C . THR A 1 116 ? -18.781 -2.104 -12.062 1 79.19 116 THR A C 1
ATOM 867 O O . THR A 1 116 ? -19.062 -2.902 -11.164 1 79.19 116 THR A O 1
ATOM 870 N N . LEU A 1 117 ? -17.656 -1.59 -12.211 1 81.56 117 LEU A N 1
ATOM 871 C CA . LEU A 1 117 ? -16.688 -1.618 -11.125 1 81.56 117 LEU A CA 1
ATOM 872 C C . LEU A 1 117 ? -17.094 -0.657 -10.008 1 81.56 117 LEU A C 1
ATOM 874 O O . LEU A 1 117 ? -17.156 0.556 -10.219 1 81.56 117 LEU A O 1
ATOM 878 N N . ASN A 1 118 ? -17.484 -1.176 -8.906 1 82.94 118 ASN A N 1
ATOM 879 C CA . ASN A 1 118 ? -17.828 -0.334 -7.77 1 82.94 118 ASN A CA 1
ATOM 880 C C . ASN A 1 118 ? -16.609 0.375 -7.195 1 82.94 118 ASN A C 1
ATOM 882 O O . ASN A 1 118 ? -15.5 0.208 -7.699 1 82.94 118 ASN A O 1
ATOM 886 N N . THR A 1 119 ? -16.781 1.21 -6.34 1 83.19 119 THR A N 1
ATOM 887 C CA . THR A 1 119 ? -15.711 1.997 -5.734 1 83.19 119 THR A CA 1
ATOM 888 C C . THR A 1 119 ? -14.656 1.087 -5.098 1 83.19 119 THR A C 1
ATOM 890 O O . THR A 1 119 ? -13.461 1.349 -5.199 1 83.19 119 THR A O 1
ATOM 893 N N . LEU A 1 120 ? -15.117 0.041 -4.527 1 84 120 LEU A N 1
ATOM 894 C CA . LEU A 1 120 ? -14.211 -0.918 -3.906 1 84 120 LEU A CA 1
ATOM 895 C C . LEU A 1 120 ? -13.312 -1.576 -4.953 1 84 120 LEU A C 1
ATOM 897 O O . LEU A 1 120 ? -12.117 -1.764 -4.719 1 84 120 LEU A O 1
ATOM 901 N N . GLY A 1 121 ? -13.891 -1.896 -6.051 1 87.81 121 GLY A N 1
ATOM 902 C CA . GLY A 1 121 ? -13.125 -2.479 -7.141 1 87.81 121 GLY A CA 1
ATOM 903 C C . GLY A 1 121 ? -12.086 -1.531 -7.715 1 87.81 121 GLY A C 1
ATOM 904 O O . GLY A 1 121 ? -10.953 -1.938 -7.996 1 87.81 121 GLY A O 1
ATOM 905 N N . LYS A 1 122 ? -12.461 -0.306 -7.855 1 91.19 122 LYS A N 1
ATOM 906 C CA . LYS A 1 122 ? -11.539 0.693 -8.391 1 91.19 122 LYS A CA 1
ATOM 907 C C . LYS A 1 122 ? -10.367 0.917 -7.449 1 91.19 122 LYS A C 1
ATOM 909 O O . LYS A 1 122 ? -9.219 1.035 -7.895 1 91.19 122 LYS A O 1
ATOM 914 N N . LEU A 1 123 ? -10.672 0.972 -6.188 1 91.94 123 LEU A N 1
ATOM 915 C CA . LEU A 1 123 ? -9.609 1.135 -5.199 1 91.94 123 LEU A CA 1
ATOM 916 C C . LEU A 1 123 ? -8.695 -0.087 -5.172 1 91.94 123 LEU A C 1
ATOM 918 O O . LEU A 1 123 ? -7.484 0.042 -5 1 91.94 123 LEU A O 1
ATOM 922 N N . GLY A 1 124 ? -9.328 -1.245 -5.328 1 93.06 124 GLY A N 1
ATOM 923 C CA . GLY A 1 124 ? -8.531 -2.461 -5.402 1 93.06 124 GLY A CA 1
ATOM 924 C C . GLY A 1 124 ? -7.559 -2.467 -6.566 1 93.06 124 GLY A C 1
ATOM 925 O O . GLY A 1 124 ? -6.414 -2.895 -6.422 1 93.06 124 GLY A O 1
ATOM 926 N N . CYS A 1 125 ? -8 -1.999 -7.66 1 93.31 125 CYS A N 1
ATOM 927 C CA . CYS A 1 125 ? -7.133 -1.911 -8.828 1 93.31 125 CYS A CA 1
ATOM 928 C C . CYS A 1 125 ? -5.961 -0.973 -8.57 1 93.31 125 CYS A C 1
ATOM 930 O O . CYS A 1 125 ? -4.816 -1.293 -8.906 1 93.31 125 CYS A O 1
ATOM 932 N N . LEU A 1 126 ? -6.297 0.12 -8.008 1 95.75 126 LEU A N 1
ATOM 933 C CA . LEU A 1 126 ? -5.25 1.083 -7.684 1 95.75 126 LEU A CA 1
ATOM 934 C C . LEU A 1 126 ? -4.227 0.477 -6.727 1 95.75 126 LEU A C 1
ATOM 936 O O . LEU A 1 126 ? -3.02 0.601 -6.938 1 95.75 126 LEU A O 1
ATOM 940 N N . LEU A 1 127 ? -4.68 -0.157 -5.703 1 96.88 127 LEU A N 1
ATOM 941 C CA . LEU A 1 127 ? -3.801 -0.764 -4.711 1 96.88 127 LEU A CA 1
ATOM 942 C C . LEU A 1 127 ? -2.951 -1.864 -5.336 1 96.88 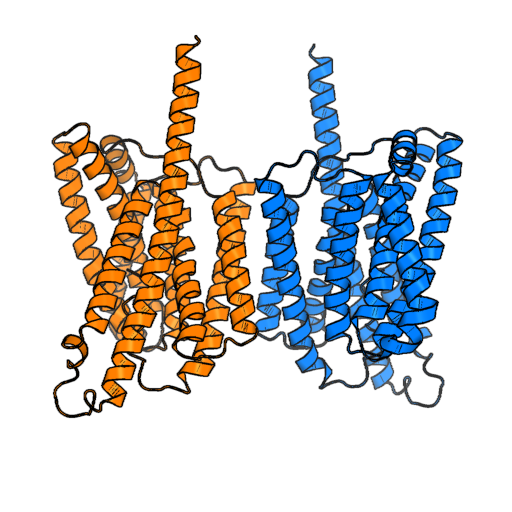127 LEU A C 1
ATOM 944 O O . LEU A 1 127 ? -1.8 -2.064 -4.945 1 96.88 127 LEU A O 1
ATOM 948 N N . CYS A 1 128 ? -3.535 -2.572 -6.234 1 95.44 128 CYS A N 1
ATOM 949 C CA . CYS A 1 128 ? -2.791 -3.621 -6.926 1 95.44 128 CYS A CA 1
ATOM 950 C C . CYS A 1 128 ? -1.604 -3.039 -7.684 1 95.44 128 CYS A C 1
ATOM 952 O O . CYS A 1 128 ? -0.501 -3.588 -7.633 1 95.44 128 CYS A O 1
ATOM 954 N N . ILE A 1 129 ? -1.838 -1.982 -8.336 1 96.75 129 ILE A N 1
ATOM 955 C CA . ILE A 1 129 ? -0.782 -1.31 -9.078 1 96.75 129 ILE A CA 1
ATOM 956 C C . ILE A 1 129 ? 0.271 -0.769 -8.117 1 96.75 129 ILE A C 1
ATOM 958 O O . ILE A 1 129 ? 1.469 -0.991 -8.305 1 96.75 129 ILE A O 1
ATOM 962 N N . LEU A 1 130 ? -0.166 -0.124 -7.098 1 97.31 130 LEU A N 1
ATOM 963 C CA . LEU A 1 130 ? 0.748 0.47 -6.129 1 97.31 130 LEU A CA 1
ATOM 964 C C . LEU A 1 130 ? 1.582 -0.604 -5.438 1 97.31 130 LEU A C 1
ATOM 966 O O . LEU A 1 130 ? 2.801 -0.467 -5.316 1 97.31 130 LEU A O 1
ATOM 970 N N . GLY A 1 131 ? 0.917 -1.649 -4.953 1 97.12 131 GLY A N 1
ATOM 971 C CA . GLY A 1 131 ? 1.637 -2.748 -4.328 1 97.12 131 GLY A CA 1
ATOM 972 C C . GLY A 1 131 ? 2.656 -3.395 -5.246 1 97.12 131 GLY A C 1
ATOM 973 O O . GLY A 1 131 ? 3.758 -3.738 -4.816 1 97.12 131 GLY A O 1
ATOM 974 N N . SER A 1 132 ? 2.318 -3.535 -6.504 1 95.88 132 SER A N 1
ATOM 975 C CA . SER A 1 132 ? 3.221 -4.141 -7.477 1 95.88 132 SER A CA 1
ATOM 976 C C . SER A 1 132 ? 4.449 -3.271 -7.711 1 95.88 132 SER A C 1
ATOM 978 O O . SER A 1 132 ? 5.566 -3.783 -7.832 1 95.88 132 SER A O 1
ATOM 980 N N . ILE A 1 133 ? 4.227 -1.991 -7.785 1 96 133 ILE A N 1
ATOM 981 C CA . ILE A 1 133 ? 5.344 -1.073 -7.984 1 96 133 ILE A CA 1
ATOM 982 C C . ILE A 1 133 ? 6.312 -1.172 -6.809 1 96 133 ILE A C 1
ATOM 984 O O . ILE A 1 133 ? 7.527 -1.239 -7 1 96 133 ILE A O 1
ATOM 988 N N . VAL A 1 134 ? 5.758 -1.196 -5.613 1 96.19 134 VAL A N 1
ATOM 989 C CA . VAL A 1 134 ? 6.586 -1.287 -4.418 1 96.19 134 VAL A CA 1
ATOM 990 C C . VAL A 1 134 ? 7.348 -2.611 -4.414 1 96.19 134 VAL A C 1
ATOM 992 O O . VAL A 1 134 ? 8.523 -2.656 -4.055 1 96.19 134 VAL A O 1
ATOM 995 N N . LEU A 1 135 ? 6.73 -3.646 -4.832 1 94.5 135 LEU A N 1
ATOM 996 C CA . LEU A 1 135 ? 7.383 -4.949 -4.926 1 94.5 135 LEU A CA 1
ATOM 997 C C . LEU A 1 135 ? 8.547 -4.906 -5.914 1 94.5 135 LEU A C 1
ATOM 999 O O . LEU A 1 135 ? 9.625 -5.426 -5.629 1 94.5 135 LEU A O 1
ATOM 1003 N N . ILE A 1 136 ? 8.289 -4.305 -7.047 1 93.25 136 ILE A N 1
ATOM 1004 C CA . ILE A 1 136 ? 9.297 -4.211 -8.094 1 93.25 136 ILE A CA 1
ATOM 1005 C C . ILE A 1 136 ? 10.508 -3.434 -7.586 1 93.25 136 ILE A C 1
ATOM 1007 O O . ILE A 1 136 ? 11.648 -3.836 -7.809 1 93.25 136 ILE A O 1
ATOM 1011 N N . ILE A 1 137 ? 10.273 -2.367 -6.832 1 92.94 137 ILE A N 1
ATOM 1012 C CA . ILE A 1 137 ? 11.336 -1.498 -6.344 1 92.94 137 ILE A CA 1
ATOM 1013 C C . ILE A 1 137 ? 12.203 -2.256 -5.34 1 92.94 137 ILE A C 1
ATOM 1015 O O . ILE A 1 137 ? 13.43 -2.115 -5.332 1 92.94 137 ILE A O 1
ATOM 1019 N N . HIS A 1 138 ? 11.609 -3.154 -4.539 1 93.06 138 HIS A N 1
ATOM 1020 C CA . HIS A 1 138 ? 12.328 -3.736 -3.41 1 93.06 138 HIS A CA 1
ATOM 1021 C C . HIS A 1 138 ? 12.711 -5.188 -3.686 1 93.06 138 HIS A C 1
ATOM 1023 O O . HIS A 1 138 ? 13.32 -5.844 -2.842 1 93.06 138 HIS A O 1
ATOM 1029 N N . SER A 1 139 ? 12.406 -5.668 -4.832 1 88.88 139 SER A N 1
ATOM 1030 C CA . SER A 1 139 ? 12.703 -7.055 -5.168 1 88.88 139 SER A CA 1
ATOM 1031 C C . SER A 1 139 ? 14.203 -7.262 -5.379 1 88.88 139 SER A C 1
ATOM 1033 O O . SER A 1 139 ? 14.922 -6.32 -5.711 1 88.88 139 SER A O 1
ATOM 1035 N N . PRO A 1 140 ? 14.609 -8.484 -5.059 1 87 140 PRO A N 1
ATOM 1036 C CA . PRO A 1 140 ? 16.016 -8.773 -5.359 1 87 140 PRO A CA 1
ATOM 1037 C C . PRO A 1 140 ? 16.328 -8.688 -6.852 1 87 140 PRO A C 1
ATOM 1039 O O . PRO A 1 140 ? 15.523 -9.102 -7.684 1 87 140 PRO A O 1
ATOM 1042 N N . LYS A 1 141 ? 17.438 -8 -7.188 1 79.62 141 LYS A N 1
ATOM 1043 C CA . LYS A 1 141 ? 17.75 -7.738 -8.586 1 79.62 141 LYS A CA 1
ATOM 1044 C C . LYS A 1 141 ? 18.797 -8.727 -9.109 1 79.62 141 LYS A C 1
ATOM 1046 O O . LYS A 1 141 ? 18.984 -8.844 -10.32 1 79.62 141 LYS A O 1
ATOM 1051 N N . GLU A 1 142 ? 19.359 -9.484 -8.273 1 71.81 142 GLU A N 1
ATOM 1052 C CA . GLU A 1 142 ? 20.406 -10.391 -8.742 1 71.81 142 GLU A CA 1
ATOM 1053 C C . GLU A 1 142 ? 19.938 -11.836 -8.695 1 71.81 142 GLU A C 1
ATOM 1055 O O . GLU A 1 142 ? 19.125 -12.211 -7.848 1 71.81 142 GLU A O 1
ATOM 1060 N N . GLN A 1 143 ? 20.297 -12.516 -9.852 1 65.75 143 GLN A N 1
ATOM 1061 C CA . GLN A 1 143 ? 20.047 -13.953 -9.867 1 65.75 143 GLN A CA 1
ATOM 1062 C C . GLN A 1 143 ? 21.109 -14.695 -9.047 1 65.75 143 GLN A C 1
ATOM 1064 O O . GLN A 1 143 ? 22.297 -14.422 -9.172 1 65.75 143 GLN A O 1
ATOM 1069 N N . GLU A 1 144 ? 20.578 -15.602 -8.25 1 65.88 144 GLU A N 1
ATOM 1070 C CA . GLU A 1 144 ? 21.516 -16.203 -7.309 1 65.88 144 GLU A CA 1
ATOM 1071 C C . GLU A 1 144 ? 22.109 -17.5 -7.867 1 65.88 144 GLU A C 1
ATOM 1073 O O . GLU A 1 144 ? 23.141 -17.969 -7.398 1 65.88 144 GLU A O 1
ATOM 1078 N N . VAL A 1 145 ? 21.453 -18.016 -8.891 1 75.56 145 VAL A N 1
ATOM 1079 C CA . VAL A 1 145 ? 21.984 -19.281 -9.398 1 75.56 145 VAL A CA 1
ATOM 1080 C C . VAL A 1 145 ? 22.297 -19.141 -10.891 1 75.56 145 VAL A C 1
ATOM 1082 O O . VAL A 1 145 ? 21.406 -18.781 -11.68 1 75.56 145 VAL A O 1
ATOM 1085 N N . ALA A 1 146 ? 23.594 -19.422 -11.234 1 75.62 146 ALA A N 1
ATOM 1086 C CA . ALA A 1 146 ? 24.031 -19.172 -12.609 1 75.62 146 ALA A CA 1
ATOM 1087 C C . ALA A 1 146 ? 24.219 -20.484 -13.375 1 75.62 146 ALA A C 1
ATOM 1089 O O . ALA A 1 146 ? 24.266 -20.484 -14.602 1 75.62 146 ALA A O 1
ATOM 1090 N N . SER A 1 147 ? 24.297 -21.609 -12.625 1 85.19 147 SER A N 1
ATOM 1091 C CA . SER A 1 147 ? 24.562 -22.859 -13.312 1 85.19 147 SER A CA 1
ATOM 1092 C C . SER A 1 147 ? 23.734 -24 -12.727 1 85.19 147 SER A C 1
ATOM 1094 O O . SER A 1 147 ? 23.297 -23.922 -11.578 1 85.19 147 SER A O 1
ATOM 1096 N N . VAL A 1 148 ? 23.594 -24.984 -13.586 1 90.12 148 VAL A N 1
ATOM 1097 C CA . VAL A 1 148 ? 22.828 -26.156 -13.188 1 90.12 148 VAL A CA 1
ATOM 1098 C C . VAL A 1 148 ? 23.562 -26.906 -12.07 1 90.12 148 VAL A C 1
ATOM 1100 O O . VAL A 1 148 ? 22.938 -27.422 -11.148 1 90.12 148 VAL A O 1
ATOM 1103 N N . ALA A 1 149 ? 24.891 -26.891 -12.117 1 89.62 149 ALA A N 1
ATOM 1104 C CA . ALA A 1 149 ? 25.688 -27.547 -11.086 1 89.62 149 ALA A CA 1
ATOM 1105 C C . ALA A 1 149 ? 25.469 -26.906 -9.727 1 89.62 149 ALA A C 1
ATOM 1107 O O . ALA A 1 149 ? 25.297 -27.594 -8.719 1 89.62 149 ALA A O 1
ATOM 1108 N N . GLU A 1 150 ? 25.406 -25.688 -9.789 1 89.06 150 GLU A N 1
ATOM 1109 C CA . GLU A 1 150 ? 25.156 -24.953 -8.555 1 89.06 150 GLU A CA 1
ATOM 1110 C C . GLU A 1 150 ? 23.75 -25.219 -8.031 1 89.06 150 GLU A C 1
ATOM 1112 O O . GLU A 1 150 ? 23.547 -25.344 -6.824 1 89.06 150 GLU A O 1
ATOM 1117 N N . LEU A 1 151 ? 22.859 -25.297 -8.922 1 90.19 151 LEU A N 1
ATOM 1118 C CA . LEU A 1 151 ? 21.469 -25.547 -8.539 1 90.19 151 LEU A CA 1
ATOM 1119 C C . LEU A 1 151 ? 21.344 -26.938 -7.898 1 90.19 151 LEU A C 1
ATOM 1121 O O . LEU A 1 151 ? 20.672 -27.078 -6.867 1 90.19 151 LEU A O 1
ATOM 1125 N N . VAL A 1 152 ? 21.984 -27.891 -8.516 1 89.12 152 VAL A N 1
ATOM 1126 C CA . VAL A 1 152 ? 21.906 -29.25 -8 1 89.12 152 VAL A CA 1
ATOM 1127 C C . VAL A 1 152 ? 22.531 -29.312 -6.609 1 89.12 152 VAL A C 1
ATOM 1129 O O . VAL A 1 152 ? 22.031 -30.016 -5.73 1 89.12 152 VAL A O 1
ATOM 1132 N N . SER A 1 153 ? 23.547 -28.562 -6.445 1 89 153 SER A N 1
ATOM 1133 C CA . SER A 1 153 ? 24.188 -28.5 -5.129 1 89 153 SER A CA 1
ATOM 1134 C C . SER A 1 153 ? 23.25 -27.875 -4.098 1 89 153 SER A C 1
ATOM 1136 O O . SER A 1 153 ? 23.172 -28.344 -2.959 1 89 153 SER A O 1
ATOM 1138 N N . LYS A 1 154 ? 22.516 -26.922 -4.473 1 89.25 154 LYS A N 1
ATOM 1139 C CA . LYS A 1 154 ? 21.594 -26.234 -3.576 1 89.25 154 LYS A CA 1
ATOM 1140 C C . LYS A 1 154 ? 20.375 -27.109 -3.27 1 89.25 154 LYS A C 1
ATOM 1142 O O . LYS A 1 154 ? 19.781 -27 -2.197 1 89.25 154 LYS A O 1
ATOM 1147 N N . LEU A 1 155 ? 20.031 -27.953 -4.207 1 89.38 155 LEU A N 1
ATOM 1148 C CA . LEU A 1 155 ? 18.922 -28.875 -4.023 1 89.38 155 LEU A CA 1
ATOM 1149 C C . LEU A 1 155 ? 19.234 -29.891 -2.939 1 89.38 155 LEU A C 1
ATOM 1151 O O . LEU A 1 155 ? 18.312 -30.406 -2.275 1 89.38 155 LEU A O 1
ATOM 1155 N N . HIS A 1 156 ? 20.5 -30.094 -2.824 1 88.12 156 HIS A N 1
ATOM 1156 C CA . HIS A 1 156 ? 20.906 -31.094 -1.848 1 88.12 156 HIS A CA 1
ATOM 1157 C C . HIS A 1 156 ? 21.141 -30.469 -0.479 1 88.12 156 HIS A C 1
ATOM 1159 O O . HIS A 1 156 ? 21.5 -31.156 0.476 1 88.12 156 HIS A O 1
ATOM 1165 N N . ASN A 1 157 ? 20.891 -29.266 -0.401 1 89.5 157 ASN A N 1
ATOM 1166 C CA . ASN A 1 157 ? 20.984 -28.609 0.896 1 89.5 157 ASN A CA 1
ATOM 1167 C C . ASN A 1 157 ? 19.969 -29.172 1.882 1 89.5 157 ASN A C 1
ATOM 1169 O O . ASN A 1 157 ? 18.828 -29.453 1.506 1 89.5 157 ASN A O 1
ATOM 1173 N N . THR A 1 158 ? 20.297 -29.266 3.078 1 90.31 158 THR A N 1
ATOM 1174 C CA . THR A 1 158 ? 19.469 -29.891 4.117 1 90.31 158 THR A CA 1
ATOM 1175 C C . THR A 1 158 ? 18.172 -29.125 4.301 1 90.31 158 THR A C 1
ATOM 1177 O O . THR A 1 158 ? 17.109 -29.719 4.473 1 90.31 158 THR A O 1
ATOM 1180 N N . TYR A 1 159 ? 18.25 -27.844 4.238 1 91.12 159 TYR A N 1
ATOM 1181 C CA . TYR A 1 159 ? 17.078 -27.016 4.453 1 91.12 159 TYR A CA 1
ATOM 1182 C C . TYR A 1 159 ? 16.047 -27.234 3.348 1 91.12 159 TYR A C 1
ATOM 1184 O O . TYR A 1 159 ? 14.844 -27.328 3.615 1 91.12 159 TYR A O 1
ATOM 1192 N N . PHE A 1 160 ? 16.5 -27.297 2.156 1 93.12 160 PHE A N 1
ATOM 1193 C CA . PHE A 1 160 ? 15.562 -27.453 1.055 1 93.12 160 PHE A CA 1
ATOM 1194 C C . PHE A 1 160 ? 15.023 -28.875 1.007 1 93.12 160 PHE A C 1
ATOM 1196 O O . PHE A 1 160 ? 13.852 -29.094 0.695 1 93.12 160 PHE A O 1
ATOM 1203 N N . LEU A 1 161 ? 15.828 -29.812 1.331 1 93.44 161 LEU A N 1
ATOM 1204 C CA . LEU A 1 161 ? 15.367 -31.203 1.403 1 93.44 161 LEU A CA 1
ATOM 1205 C C . LEU A 1 161 ? 14.273 -31.359 2.455 1 93.44 161 LEU A C 1
ATOM 1207 O O . LEU A 1 161 ? 13.281 -32.062 2.23 1 93.44 161 LEU A O 1
ATOM 1211 N N . ASN A 1 162 ? 14.523 -30.719 3.561 1 95.38 162 ASN A N 1
ATOM 1212 C CA . ASN A 1 162 ? 13.477 -30.719 4.582 1 95.38 162 ASN A CA 1
ATOM 1213 C C . ASN A 1 162 ? 12.188 -30.094 4.07 1 95.38 162 ASN A C 1
ATOM 1215 O O . ASN A 1 162 ? 11.094 -30.531 4.422 1 95.38 162 ASN A O 1
ATOM 1219 N N . TYR A 1 163 ? 12.344 -29.047 3.287 1 95.69 163 TYR A N 1
ATOM 1220 C CA . TYR A 1 163 ? 11.172 -28.391 2.711 1 95.69 163 TYR A CA 1
ATOM 1221 C C . TYR A 1 163 ? 10.414 -29.344 1.792 1 95.69 163 TYR A C 1
ATOM 1223 O O . TYR A 1 163 ? 9.188 -29.438 1.864 1 95.69 163 TYR A O 1
ATOM 1231 N N . ILE A 1 164 ? 11.117 -30.094 0.974 1 94.56 164 ILE A N 1
ATOM 1232 C CA . ILE A 1 164 ? 10.492 -31.047 0.056 1 94.56 164 ILE A CA 1
ATOM 1233 C C . ILE A 1 164 ? 9.773 -32.125 0.847 1 94.56 164 ILE A C 1
ATOM 1235 O O . ILE A 1 164 ? 8.633 -32.469 0.542 1 94.56 164 ILE A O 1
ATOM 1239 N N . ILE A 1 165 ? 10.414 -32.594 1.87 1 95 165 ILE A N 1
ATOM 1240 C CA . ILE A 1 165 ? 9.844 -33.656 2.688 1 95 165 ILE A CA 1
ATOM 1241 C C . ILE A 1 165 ? 8.57 -33.156 3.363 1 95 165 ILE A C 1
ATOM 1243 O O . ILE A 1 165 ? 7.578 -33.875 3.447 1 95 165 ILE A O 1
ATOM 1247 N N . THR A 1 166 ? 8.672 -31.953 3.828 1 95.62 166 THR A N 1
ATOM 1248 C CA . THR A 1 166 ? 7.504 -31.375 4.484 1 95.62 166 THR A CA 1
ATOM 1249 C C . THR A 1 166 ? 6.344 -31.234 3.506 1 95.62 166 THR A C 1
ATOM 1251 O O . THR A 1 166 ? 5.207 -31.578 3.83 1 95.62 166 THR A O 1
ATOM 1254 N N . VAL A 1 167 ? 6.598 -30.766 2.309 1 95.06 167 VAL A N 1
ATOM 1255 C CA . VAL A 1 167 ? 5.562 -30.562 1.302 1 95.06 167 VAL A CA 1
ATOM 1256 C C . VAL A 1 167 ? 4.961 -31.906 0.898 1 95.06 167 VAL A C 1
ATOM 1258 O O . VAL A 1 167 ? 3.74 -32.031 0.801 1 95.06 167 VAL A O 1
ATOM 1261 N N . VAL A 1 168 ? 5.762 -32.938 0.696 1 94 168 VAL A N 1
ATOM 1262 C CA . VAL A 1 168 ? 5.301 -34.25 0.29 1 94 168 VAL A CA 1
ATOM 1263 C C . VAL A 1 168 ? 4.473 -34.875 1.411 1 94 168 VAL A C 1
ATOM 1265 O O . VAL A 1 168 ? 3.416 -35.469 1.159 1 94 168 VAL A O 1
ATOM 1268 N N . SER A 1 169 ? 4.918 -34.719 2.631 1 95 169 SER A N 1
ATOM 1269 C CA . SER A 1 169 ? 4.184 -35.25 3.773 1 95 169 SER A CA 1
ATOM 1270 C C . SER A 1 169 ? 2.811 -34.594 3.9 1 95 169 SER A C 1
ATOM 1272 O O . SER A 1 169 ? 1.808 -35.281 4.102 1 95 169 SER A O 1
ATOM 1274 N N . ILE A 1 170 ? 2.811 -33.281 3.775 1 93.94 170 ILE A N 1
ATOM 1275 C CA . ILE A 1 170 ? 1.551 -32.562 3.873 1 93.94 170 ILE A CA 1
ATOM 1276 C C . ILE A 1 170 ? 0.607 -33 2.76 1 93.94 170 ILE A C 1
ATOM 1278 O O . ILE A 1 170 ? -0.59 -33.188 2.988 1 93.94 170 ILE A O 1
ATOM 1282 N N . THR A 1 171 ? 1.108 -33.219 1.587 1 92.44 171 THR A N 1
ATOM 1283 C CA . THR A 1 171 ? 0.315 -33.656 0.44 1 92.44 171 THR A CA 1
ATOM 1284 C C . THR A 1 171 ? -0.283 -35.031 0.683 1 92.44 171 THR A C 1
ATOM 1286 O O . THR A 1 171 ? -1.477 -35.25 0.464 1 92.44 171 THR A O 1
ATOM 1289 N N . ILE A 1 172 ? 0.521 -35.906 1.203 1 93.25 172 ILE A N 1
ATOM 1290 C CA . ILE A 1 172 ? 0.07 -37.281 1.447 1 93.25 172 ILE A CA 1
ATOM 1291 C C . ILE A 1 172 ? -0.972 -37.281 2.562 1 93.25 172 ILE A C 1
ATOM 1293 O O . ILE A 1 172 ? -2.004 -37.969 2.453 1 93.25 172 ILE A O 1
ATOM 1297 N N . ILE A 1 173 ? -0.73 -36.531 3.596 1 93.31 173 ILE A N 1
ATOM 1298 C CA . ILE A 1 173 ? -1.637 -36.469 4.738 1 93.31 173 ILE A CA 1
ATOM 1299 C C . ILE A 1 173 ? -2.979 -35.906 4.305 1 93.31 173 ILE A C 1
ATOM 1301 O O . ILE A 1 173 ? -4.035 -36.375 4.707 1 93.31 173 ILE A O 1
ATOM 1305 N N . ILE A 1 174 ? -2.963 -34.906 3.449 1 92.38 174 ILE A N 1
ATOM 1306 C CA . ILE A 1 174 ? -4.195 -34.25 3.018 1 92.38 174 ILE A CA 1
ATOM 1307 C C . ILE A 1 174 ? -4.957 -35.188 2.068 1 92.38 174 ILE A C 1
ATOM 1309 O O . ILE A 1 174 ? -6.18 -35.312 2.166 1 92.38 174 ILE A O 1
ATOM 1313 N N . ILE A 1 175 ? -4.328 -35.875 1.185 1 90 175 ILE A N 1
ATOM 1314 C CA . ILE A 1 175 ? -4.973 -36.75 0.193 1 90 175 ILE A CA 1
ATOM 1315 C C . ILE A 1 175 ? -5.637 -37.938 0.89 1 90 175 ILE A C 1
ATOM 1317 O O . ILE A 1 175 ? -6.773 -38.281 0.573 1 90 175 ILE A O 1
ATOM 1321 N N . PHE A 1 176 ? -4.984 -38.438 1.902 1 89.94 176 PHE A N 1
ATOM 1322 C CA . PHE A 1 176 ? -5.469 -39.719 2.434 1 89.94 176 PHE A CA 1
ATOM 1323 C C . PHE A 1 176 ? -6.246 -39.5 3.727 1 89.94 176 PHE A C 1
ATOM 1325 O O . PHE A 1 176 ? -7.109 -40.312 4.078 1 89.94 176 PHE A O 1
ATOM 1332 N N . TYR A 1 177 ? -5.98 -38.438 4.418 1 89.31 177 TYR A N 1
ATOM 1333 C CA . TYR A 1 177 ? -6.582 -38.312 5.742 1 89.31 177 TYR A CA 1
ATOM 1334 C C . TYR A 1 177 ? -7.449 -37.062 5.836 1 89.31 177 TYR A C 1
ATOM 1336 O O . TYR A 1 177 ? -8.664 -37.156 6.012 1 89.31 177 TYR A O 1
ATOM 1344 N N . VAL A 1 178 ? -6.949 -35.938 5.609 1 87.25 178 VAL A N 1
ATOM 1345 C CA . VAL A 1 178 ? -7.629 -34.688 5.902 1 87.25 178 VAL A CA 1
ATOM 1346 C C . VAL A 1 178 ? -8.617 -34.344 4.785 1 87.25 178 VAL A C 1
ATOM 1348 O O . VAL A 1 178 ? -9.688 -33.781 5.039 1 87.25 178 VAL A O 1
ATOM 1351 N N . GLY A 1 179 ? -8.344 -34.625 3.568 1 85.5 179 GLY A N 1
ATOM 1352 C CA . GLY A 1 179 ? -9.172 -34.312 2.418 1 85.5 179 GLY A CA 1
ATOM 1353 C C . GLY A 1 179 ? -10.562 -34.906 2.5 1 85.5 179 GLY A C 1
ATOM 1354 O O . GLY A 1 179 ? -11.562 -34.188 2.514 1 85.5 179 GLY A O 1
ATOM 1355 N N . PRO A 1 180 ? -10.633 -36.188 2.656 1 84.31 180 PRO A N 1
ATOM 1356 C CA . PRO A 1 180 ? -11.938 -36.875 2.707 1 84.31 180 PRO A CA 1
ATOM 1357 C C . PRO A 1 180 ? -12.727 -36.531 3.967 1 84.31 180 PRO A C 1
ATOM 1359 O O . PRO A 1 180 ? -13.961 -36.531 3.953 1 84.31 180 PRO A O 1
ATOM 1362 N N . ARG A 1 181 ? -12.055 -36.031 4.988 1 85.69 181 ARG A N 1
ATOM 1363 C CA . ARG A 1 181 ? -12.727 -35.75 6.25 1 85.69 181 ARG A CA 1
ATOM 1364 C C . ARG A 1 181 ? -13.102 -34.281 6.359 1 85.69 181 ARG A C 1
ATOM 1366 O O . ARG A 1 181 ? -14.211 -33.938 6.789 1 85.69 181 ARG A O 1
ATOM 1373 N N . TYR A 1 182 ? -12.18 -33.469 5.961 1 84.81 182 TYR A N 1
ATOM 1374 C CA . TYR A 1 182 ? -12.375 -32.062 6.234 1 84.81 182 TYR A CA 1
ATOM 1375 C C . TYR A 1 182 ? -12.359 -31.25 4.941 1 84.81 182 TYR A C 1
ATOM 1377 O O . TYR A 1 182 ? -12.578 -30.031 4.957 1 84.81 182 TYR A O 1
ATOM 1385 N N . GLY A 1 183 ? -12.18 -31.797 3.812 1 82.56 183 GLY A N 1
ATOM 1386 C CA . GLY A 1 183 ? -11.992 -31.109 2.543 1 82.56 183 GLY A CA 1
ATOM 1387 C C . GLY A 1 183 ? -13.219 -30.344 2.092 1 82.56 183 GLY A C 1
ATOM 1388 O O . GLY A 1 183 ? -13.102 -29.297 1.459 1 82.56 183 GLY A O 1
ATOM 1389 N N . SER A 1 184 ? -14.328 -30.734 2.514 1 84.31 184 SER A N 1
ATOM 1390 C CA . SER A 1 184 ? -15.555 -30.078 2.068 1 84.31 184 SER A CA 1
ATOM 1391 C C . SER A 1 184 ? -15.984 -28.984 3.043 1 84.31 184 SER A C 1
ATOM 1393 O O . SER A 1 184 ? -16.812 -28.125 2.705 1 84.31 184 SER A O 1
ATOM 1395 N N . ARG A 1 185 ? -15.344 -28.922 4.109 1 85.94 185 ARG A N 1
ATOM 1396 C CA . ARG A 1 185 ? -15.781 -27.984 5.133 1 85.94 185 ARG A CA 1
ATOM 1397 C C . ARG A 1 185 ? -14.852 -26.781 5.203 1 85.94 185 ARG A C 1
ATOM 1399 O O . ARG A 1 185 ? -15.289 -25.656 5.492 1 85.94 185 ARG A O 1
ATOM 1406 N N . HIS A 1 186 ? -13.656 -27.141 4.887 1 88.44 186 HIS A N 1
ATOM 1407 C CA . HIS A 1 186 ? -12.664 -26.078 5.027 1 88.44 186 HIS A CA 1
ATOM 1408 C C . HIS A 1 186 ? -11.961 -25.812 3.705 1 88.44 186 HIS A C 1
ATOM 1410 O O . HIS A 1 186 ? -11.289 -26.688 3.164 1 88.44 186 HIS A O 1
ATOM 1416 N N . VAL A 1 187 ? -12.062 -24.625 3.287 1 86.88 187 VAL A N 1
ATOM 1417 C CA . VAL A 1 187 ? -11.523 -24.203 1.996 1 86.88 187 VAL A CA 1
ATOM 1418 C C . VAL A 1 187 ? -10 -24.297 2.02 1 86.88 187 VAL A C 1
ATOM 1420 O O . VAL A 1 187 ? -9.367 -24.547 0.985 1 86.88 187 VAL A O 1
ATOM 1423 N N . MET A 1 188 ? -9.414 -24.266 3.164 1 89.88 188 MET A N 1
ATOM 1424 C CA . MET A 1 188 ? -7.961 -24.203 3.303 1 89.88 188 MET A CA 1
ATOM 1425 C C . MET A 1 188 ? -7.316 -25.562 3.023 1 89.88 188 MET A C 1
ATOM 1427 O O . MET A 1 188 ? -6.137 -25.625 2.682 1 89.88 188 MET A O 1
ATOM 1431 N N . VAL A 1 189 ? -8.062 -26.609 3.123 1 90.38 189 VAL A N 1
ATOM 1432 C CA . VAL A 1 189 ? -7.488 -27.938 3.059 1 90.38 189 VAL A CA 1
ATOM 1433 C C . VAL A 1 189 ? -6.93 -28.203 1.662 1 90.38 189 VAL A C 1
ATOM 1435 O O . VAL A 1 189 ? -5.719 -28.359 1.492 1 90.38 189 VAL A O 1
ATOM 1438 N N . TYR A 1 190 ? -7.73 -28.125 0.661 1 89.88 190 TYR A N 1
ATOM 1439 C CA . TYR A 1 190 ? -7.281 -28.406 -0.697 1 89.88 190 TYR A CA 1
ATOM 1440 C C . TYR A 1 190 ? -6.387 -27.281 -1.218 1 89.88 190 TYR A C 1
ATOM 1442 O O . TYR A 1 190 ? -5.469 -27.516 -2.004 1 89.88 190 TYR A O 1
ATOM 1450 N N . ILE A 1 191 ? -6.523 -26.109 -0.726 1 92.12 191 ILE A N 1
ATOM 1451 C CA . ILE A 1 191 ? -5.727 -24.969 -1.175 1 92.12 191 ILE A CA 1
ATOM 1452 C C . ILE A 1 191 ? -4.305 -25.094 -0.636 1 92.12 191 ILE A C 1
ATOM 1454 O O . ILE A 1 191 ? -3.342 -24.734 -1.32 1 92.12 191 ILE A O 1
ATOM 1458 N N . THR A 1 192 ? -4.266 -25.578 0.592 1 93.5 192 THR A N 1
ATOM 1459 C CA . THR A 1 192 ? -2.938 -25.797 1.155 1 93.5 192 THR A CA 1
ATOM 1460 C C . THR A 1 192 ? -2.164 -26.812 0.336 1 93.5 192 THR A C 1
ATOM 1462 O O . THR A 1 192 ? -0.974 -26.641 0.067 1 93.5 192 THR A O 1
ATOM 1465 N N . LEU A 1 193 ? -2.814 -27.859 -0.035 1 93.81 193 LEU A N 1
ATOM 1466 C CA . LEU A 1 193 ? -2.201 -28.875 -0.877 1 93.81 193 LEU A CA 1
ATOM 1467 C C . LEU A 1 193 ? -1.772 -28.281 -2.219 1 93.81 193 LEU A C 1
ATOM 1469 O O . LEU A 1 193 ? -0.625 -28.453 -2.637 1 93.81 193 LEU A O 1
ATOM 1473 N N . CYS A 1 194 ? -2.615 -27.578 -2.826 1 91.88 194 CYS A N 1
ATOM 1474 C CA . CYS A 1 194 ? -2.344 -26.969 -4.125 1 91.88 194 CYS A CA 1
ATOM 1475 C C . CYS A 1 194 ? -1.201 -25.969 -4.027 1 91.88 194 CYS A C 1
ATOM 1477 O O . CYS A 1 194 ? -0.328 -25.938 -4.898 1 91.88 194 CYS A O 1
ATOM 1479 N N . SER A 1 195 ? -1.206 -25.219 -3.039 1 94.69 195 SER A N 1
ATOM 1480 C CA . SER A 1 195 ? -0.2 -24.172 -2.865 1 94.69 195 SER A CA 1
ATOM 1481 C C . SER A 1 195 ? 1.167 -24.766 -2.551 1 94.69 195 SER A C 1
ATOM 1483 O O . SER A 1 195 ? 2.188 -24.297 -3.055 1 94.69 195 SER A O 1
ATOM 1485 N N . SER A 1 196 ? 1.169 -25.781 -1.714 1 95.44 196 SER A N 1
ATOM 1486 C CA . SER A 1 196 ? 2.426 -26.422 -1.353 1 95.44 196 SER A CA 1
ATOM 1487 C C . SER A 1 196 ? 3.068 -27.094 -2.561 1 95.44 196 SER A C 1
ATOM 1489 O O . SER A 1 196 ? 4.254 -26.906 -2.83 1 95.44 196 SER A O 1
ATOM 1491 N N . VAL A 1 197 ? 2.287 -27.797 -3.287 1 94.75 197 VAL A N 1
ATOM 1492 C CA . VAL A 1 197 ? 2.775 -28.469 -4.488 1 94.75 197 VAL A CA 1
ATOM 1493 C C . VAL A 1 197 ? 3.166 -27.422 -5.535 1 94.75 197 VAL A C 1
ATOM 1495 O O . VAL A 1 197 ? 4.152 -27.594 -6.254 1 94.75 197 VAL A O 1
ATOM 1498 N N . GLY A 1 198 ? 2.418 -26.375 -5.582 1 93.75 198 GLY A N 1
ATOM 1499 C CA . GLY A 1 198 ? 2.707 -25.297 -6.512 1 93.75 198 GLY A CA 1
ATOM 1500 C C . GLY A 1 198 ? 4.047 -24.641 -6.258 1 93.75 198 GLY A C 1
ATOM 1501 O O . GLY A 1 198 ? 4.734 -24.234 -7.199 1 93.75 198 GLY A O 1
ATOM 1502 N N . SER A 1 199 ? 4.379 -24.5 -5.02 1 95.19 199 SER A N 1
ATOM 1503 C CA . SER A 1 199 ? 5.68 -23.906 -4.699 1 95.19 199 SER A CA 1
ATOM 1504 C C . SER A 1 199 ? 6.816 -24.734 -5.281 1 95.19 199 SER A C 1
ATOM 1506 O O . SER A 1 199 ? 7.816 -24.188 -5.746 1 95.19 199 SER A O 1
ATOM 1508 N N . LEU A 1 200 ? 6.652 -26 -5.297 1 94.62 200 LEU A N 1
ATOM 1509 C CA . LEU A 1 200 ? 7.656 -26.875 -5.891 1 94.62 200 LEU A CA 1
ATOM 1510 C C . LEU A 1 200 ? 7.637 -26.781 -7.41 1 94.62 200 LEU A C 1
ATOM 1512 O O . LEU A 1 200 ? 8.68 -26.875 -8.055 1 94.62 200 LEU A O 1
ATOM 1516 N N . THR A 1 201 ? 6.441 -26.594 -7.914 1 94.25 201 THR A N 1
ATOM 1517 C CA . THR A 1 201 ? 6.309 -26.422 -9.359 1 94.25 201 THR A CA 1
ATOM 1518 C C . THR A 1 201 ? 7.125 -25.234 -9.852 1 94.25 201 THR A C 1
ATOM 1520 O O . THR A 1 201 ? 7.863 -25.344 -10.828 1 94.25 201 THR A O 1
ATOM 1523 N N . VAL A 1 202 ? 7.023 -24.141 -9.172 1 92.88 202 VAL A N 1
ATOM 1524 C CA . VAL A 1 202 ? 7.711 -22.906 -9.57 1 92.88 202 VAL A CA 1
ATOM 1525 C C . VAL A 1 202 ? 9.219 -23.109 -9.453 1 92.88 202 VAL A C 1
ATOM 1527 O O . VAL A 1 202 ? 9.984 -22.672 -10.32 1 92.88 202 VAL A O 1
ATOM 1530 N N . MET A 1 203 ? 9.672 -23.797 -8.398 1 93.75 203 MET A N 1
ATOM 1531 C CA . MET A 1 203 ? 11.094 -24.078 -8.242 1 93.75 203 MET A CA 1
ATOM 1532 C C . MET A 1 203 ? 11.609 -24.969 -9.367 1 93.75 203 MET A C 1
ATOM 1534 O O . MET A 1 203 ? 12.695 -24.734 -9.898 1 93.75 203 MET A O 1
ATOM 1538 N N . ALA A 1 204 ? 10.797 -25.922 -9.688 1 93.56 204 ALA A N 1
ATOM 1539 C CA . ALA A 1 204 ? 11.172 -26.828 -10.766 1 93.56 204 ALA A CA 1
ATOM 1540 C C . ALA A 1 204 ? 11.172 -26.109 -12.109 1 93.56 204 ALA A C 1
ATOM 1542 O O . ALA A 1 204 ? 12 -26.406 -12.977 1 93.56 204 ALA A O 1
ATOM 1543 N N . CYS A 1 205 ? 10.312 -25.172 -12.242 1 91.62 205 CYS A N 1
ATOM 1544 C CA . CYS A 1 205 ? 10.266 -24.391 -13.469 1 91.62 205 CYS A CA 1
ATOM 1545 C C . CYS A 1 205 ? 11.539 -23.562 -13.633 1 91.62 205 CYS A C 1
ATOM 1547 O O . CYS A 1 205 ? 12.078 -23.469 -14.734 1 91.62 205 CYS A O 1
ATOM 1549 N N . LYS A 1 206 ? 11.945 -22.984 -12.586 1 90.25 206 LYS A N 1
ATOM 1550 C CA . LYS A 1 206 ? 13.18 -22.219 -12.641 1 90.25 206 LYS A CA 1
ATOM 1551 C C . LYS A 1 206 ? 14.367 -23.125 -12.977 1 90.25 206 LYS A C 1
ATOM 1553 O O . LYS A 1 206 ? 15.242 -22.734 -13.766 1 90.25 206 LYS A O 1
ATOM 1558 N N . GLY A 1 207 ? 14.391 -24.25 -12.383 1 92.5 207 GLY A N 1
ATOM 1559 C CA . GLY A 1 207 ? 15.438 -25.203 -12.711 1 92.5 207 GLY A CA 1
ATOM 1560 C C . GLY A 1 207 ? 15.406 -25.656 -14.156 1 92.5 207 GLY A C 1
ATOM 1561 O O . GLY A 1 207 ? 16.453 -25.797 -14.797 1 92.5 207 GLY A O 1
ATOM 1562 N N . LEU A 1 208 ? 14.234 -25.938 -14.57 1 93.19 208 LEU A N 1
ATOM 1563 C CA . LEU A 1 208 ? 14.07 -26.359 -15.961 1 93.19 208 LEU A CA 1
ATOM 1564 C C . LEU A 1 208 ? 14.555 -25.266 -16.922 1 93.19 208 LEU A C 1
ATOM 1566 O O . LEU A 1 208 ? 15.258 -25.562 -17.891 1 93.19 208 LEU A O 1
ATOM 1570 N N . GLY A 1 209 ? 14.188 -24.047 -16.656 1 90.69 209 GLY A N 1
ATOM 1571 C CA . GLY A 1 209 ? 14.641 -22.938 -17.484 1 90.69 209 GLY A CA 1
ATOM 1572 C C . GLY A 1 209 ? 16.156 -22.797 -17.5 1 90.69 209 GLY A C 1
ATOM 1573 O O . GLY A 1 209 ? 16.75 -22.578 -18.562 1 90.69 209 GLY A O 1
ATOM 1574 N N . LEU A 1 210 ? 16.719 -22.906 -16.375 1 89.56 210 LEU A N 1
ATOM 1575 C CA . LEU A 1 210 ? 18.172 -22.828 -16.281 1 89.56 210 LEU A CA 1
ATOM 1576 C C . LEU A 1 210 ? 18.828 -23.969 -17.047 1 89.56 210 LEU A C 1
ATOM 1578 O O . LEU A 1 210 ? 19.828 -23.766 -17.734 1 89.56 210 LEU A O 1
ATOM 1582 N N . SER A 1 211 ? 18.297 -25.141 -16.938 1 93 211 SER A N 1
ATOM 1583 C CA . SER A 1 211 ? 18.844 -26.297 -17.625 1 93 211 SER A CA 1
ATOM 1584 C C . SER A 1 211 ? 18.734 -26.141 -19.141 1 93 211 SER A C 1
ATOM 1586 O O . SER A 1 211 ? 19.672 -26.484 -19.859 1 93 211 SER A O 1
ATOM 1588 N N . ILE A 1 212 ? 17.672 -25.672 -19.531 1 91 212 ILE A N 1
ATOM 1589 C CA . ILE A 1 212 ? 17.469 -25.469 -20.969 1 91 212 ILE A CA 1
ATOM 1590 C C . ILE A 1 212 ? 18.453 -24.422 -21.469 1 91 212 ILE A C 1
ATOM 1592 O O . ILE A 1 212 ? 19.047 -24.578 -22.547 1 91 212 ILE A O 1
ATOM 1596 N N . SER A 1 213 ? 18.625 -23.359 -20.719 1 87.44 213 SER A N 1
ATOM 1597 C CA . SER A 1 213 ? 19.562 -22.297 -21.094 1 87.44 213 SER A CA 1
ATOM 1598 C C . SER A 1 213 ? 20.984 -22.844 -21.188 1 87.44 213 SER A C 1
ATOM 1600 O O . SER A 1 213 ? 21.734 -22.469 -22.094 1 87.44 213 SER A O 1
ATOM 1602 N N . GLU A 1 214 ? 21.312 -23.719 -20.312 1 90.38 214 GLU A N 1
ATOM 1603 C CA . GLU A 1 214 ? 22.656 -24.312 -20.312 1 90.38 214 GLU A CA 1
ATOM 1604 C C . GLU A 1 214 ? 22.828 -25.297 -21.469 1 90.38 214 GLU A C 1
ATOM 1606 O O . GLU A 1 214 ? 23.922 -25.422 -22.016 1 90.38 214 GLU A O 1
ATOM 1611 N N . ILE A 1 215 ? 21.781 -26 -21.812 1 91.75 215 ILE A N 1
ATOM 1612 C CA . ILE A 1 215 ? 21.844 -26.938 -22.938 1 91.75 215 ILE A CA 1
ATOM 1613 C C . ILE A 1 215 ? 22.125 -26.188 -24.234 1 91.75 215 ILE A C 1
ATOM 1615 O O . ILE A 1 215 ? 22.875 -26.656 -25.094 1 91.75 215 ILE A O 1
ATOM 1619 N N . VAL A 1 216 ? 21.594 -24.984 -24.344 1 88.81 216 VAL A N 1
ATOM 1620 C CA . VAL A 1 216 ? 21.75 -24.172 -25.562 1 88.81 216 VAL A CA 1
ATOM 1621 C C . VAL A 1 216 ? 23.141 -23.531 -25.562 1 88.81 216 VAL A C 1
ATOM 1623 O O . VAL A 1 216 ? 23.781 -23.438 -26.609 1 88.81 216 VAL A O 1
ATOM 1626 N N . SER A 1 217 ? 23.641 -23.125 -24.453 1 87 217 SER A N 1
ATOM 1627 C CA . SER A 1 217 ? 24.906 -22.422 -24.375 1 87 217 SER A CA 1
ATOM 1628 C C . SER A 1 217 ? 26.078 -23.391 -24.266 1 87 217 SER A C 1
ATOM 1630 O O . SER A 1 217 ? 27.047 -23.297 -25.031 1 87 217 SER A O 1
ATOM 1632 N N . LYS A 1 218 ? 25.953 -24.25 -23.281 1 88.94 218 LYS A N 1
ATOM 1633 C CA . LYS A 1 218 ? 27 -25.234 -23.031 1 88.94 218 LYS A CA 1
ATOM 1634 C C . LYS A 1 218 ? 26.406 -26.562 -22.594 1 88.94 218 LYS A C 1
ATOM 1636 O O . LYS A 1 218 ? 26.359 -26.859 -21.391 1 88.94 218 LYS A O 1
ATOM 1641 N N . PRO A 1 219 ? 26.125 -27.375 -23.656 1 87.94 219 PRO A N 1
ATOM 1642 C CA . PRO A 1 219 ? 25.453 -28.625 -23.328 1 87.94 219 PRO A CA 1
ATOM 1643 C C . PRO A 1 219 ? 26.312 -29.578 -22.5 1 87.94 219 PRO A C 1
ATOM 1645 O O . PRO A 1 219 ? 27.531 -29.656 -22.734 1 87.94 219 PRO A O 1
ATOM 1648 N N . SER A 1 220 ? 25.812 -30.047 -21.422 1 89.19 220 SER A N 1
ATOM 1649 C CA . SER A 1 220 ? 26.438 -31.047 -20.578 1 89.19 220 SER A CA 1
ATOM 1650 C C . SER A 1 220 ? 25.453 -32.156 -20.234 1 89.19 220 SER A C 1
ATOM 1652 O O . SER A 1 220 ? 24.234 -32 -20.391 1 89.19 220 SER A O 1
ATOM 1654 N N . ASP A 1 221 ? 25.984 -33.312 -19.891 1 89.38 221 ASP A N 1
ATOM 1655 C CA . ASP A 1 221 ? 25.141 -34.438 -19.516 1 89.38 221 ASP A CA 1
ATOM 1656 C C . ASP A 1 221 ? 24.281 -34.094 -18.297 1 89.38 221 ASP A C 1
ATOM 1658 O O . ASP A 1 221 ? 23.109 -34.469 -18.219 1 89.38 221 ASP A O 1
ATOM 1662 N N . LEU A 1 222 ? 24.906 -33.406 -17.484 1 88.69 222 LEU A N 1
ATOM 1663 C CA . LEU A 1 222 ? 24.188 -33 -16.281 1 88.69 222 LEU A CA 1
ATOM 1664 C C . LEU A 1 222 ? 23 -32.125 -16.625 1 88.69 222 LEU A C 1
ATOM 1666 O O . LEU A 1 222 ? 21.922 -32.25 -16.031 1 88.69 222 LEU A O 1
ATOM 1670 N N . SER A 1 223 ? 23.125 -31.281 -17.547 1 89.44 223 SER A N 1
ATOM 1671 C CA . SER A 1 223 ? 22.062 -30.375 -17.953 1 89.44 223 SER A CA 1
ATOM 1672 C C . SER A 1 223 ? 20.891 -31.125 -18.562 1 89.44 223 SER A C 1
ATOM 1674 O O . SER A 1 223 ? 19.734 -30.766 -18.328 1 89.44 223 SER A O 1
ATOM 1676 N N . TYR A 1 224 ? 21.188 -32.125 -19.281 1 90.75 224 TYR A N 1
ATOM 1677 C CA . TYR A 1 224 ? 20.125 -32.906 -19.906 1 90.75 224 TYR A CA 1
ATOM 1678 C C . TYR A 1 224 ? 19.375 -33.719 -18.859 1 90.75 224 TYR A C 1
ATOM 1680 O O . TYR A 1 224 ? 18.141 -33.781 -18.875 1 90.75 224 TYR A O 1
ATOM 1688 N N . TRP A 1 225 ? 20.094 -34.312 -18.031 1 92.12 225 TRP A N 1
ATOM 1689 C CA . TRP A 1 225 ? 19.469 -35.125 -16.969 1 92.12 225 TRP A CA 1
ATOM 1690 C C . TRP A 1 225 ? 18.625 -34.219 -16.062 1 92.12 225 TRP A C 1
ATOM 1692 O O . TRP A 1 225 ? 17.484 -34.594 -15.727 1 92.12 225 TRP A O 1
ATOM 1702 N N . SER A 1 226 ? 19.203 -33.188 -15.688 1 92.38 226 SER A N 1
ATOM 1703 C CA . SER A 1 226 ? 18.469 -32.25 -14.828 1 92.38 226 SER A CA 1
ATOM 1704 C C . SER A 1 226 ? 17.219 -31.719 -15.516 1 92.38 226 SER A C 1
ATOM 1706 O O . SER A 1 226 ? 16.172 -31.578 -14.898 1 92.38 226 SER A O 1
ATOM 1708 N N . SER A 1 227 ? 17.328 -31.359 -16.766 1 93.69 227 SER A N 1
ATOM 1709 C CA . SER A 1 227 ? 16.188 -30.844 -17.531 1 93.69 227 SER A CA 1
ATOM 1710 C C . SER A 1 227 ? 15.055 -31.859 -17.562 1 93.69 227 SER A C 1
ATOM 1712 O O . SER A 1 227 ? 13.891 -31.5 -17.375 1 93.69 227 SER A O 1
ATOM 1714 N N . SER A 1 228 ? 15.398 -33.094 -17.797 1 94.12 228 SER A N 1
ATOM 1715 C CA . SER A 1 228 ? 14.391 -34.156 -17.828 1 94.12 228 SER A CA 1
ATOM 1716 C C . SER A 1 228 ? 13.734 -34.344 -16.469 1 94.12 228 SER A C 1
ATOM 1718 O O . SER A 1 228 ? 12.516 -34.5 -16.391 1 94.12 228 SER A O 1
ATOM 1720 N N . LEU A 1 229 ? 14.492 -34.312 -15.477 1 93.88 229 LEU A N 1
ATOM 1721 C CA . LEU A 1 229 ? 13.969 -34.469 -14.125 1 93.88 229 LEU A CA 1
ATOM 1722 C C . LEU A 1 229 ? 13.047 -33.312 -13.758 1 93.88 229 LEU A C 1
ATOM 1724 O O . LEU A 1 229 ? 11.969 -33.531 -13.195 1 93.88 229 LEU A O 1
ATOM 1728 N N . PHE A 1 230 ? 13.492 -32.125 -14.062 1 95.38 230 PHE A N 1
ATOM 1729 C CA . PHE A 1 230 ? 12.68 -30.953 -13.758 1 95.38 230 PHE A CA 1
ATOM 1730 C C . PHE A 1 230 ? 11.398 -30.953 -14.586 1 95.38 230 PHE A C 1
ATOM 1732 O O . PHE A 1 230 ? 10.336 -30.562 -14.094 1 95.38 230 PHE A O 1
ATOM 1739 N N . PHE A 1 231 ? 11.484 -31.375 -15.805 1 95.12 231 PHE A N 1
ATOM 1740 C CA . PHE A 1 231 ? 10.312 -31.438 -16.672 1 95.12 231 PHE A CA 1
ATOM 1741 C C . PHE A 1 231 ? 9.281 -32.406 -16.094 1 95.12 231 PHE A C 1
ATOM 1743 O O . PHE A 1 231 ? 8.094 -32.094 -16.047 1 95.12 231 PHE A O 1
ATOM 1750 N N . LEU A 1 232 ? 9.742 -33.5 -15.695 1 94.88 232 LEU A N 1
ATOM 1751 C CA . LEU A 1 232 ? 8.859 -34.5 -15.117 1 94.88 232 LEU A CA 1
ATOM 1752 C C . LEU A 1 232 ? 8.227 -34 -13.82 1 94.88 232 LEU A C 1
ATOM 1754 O O . LEU A 1 232 ? 7.035 -34.219 -13.586 1 94.88 232 LEU A O 1
ATOM 1758 N N . THR A 1 233 ? 9.016 -33.406 -13.016 1 94.38 233 THR A N 1
ATOM 1759 C CA . THR A 1 233 ? 8.516 -32.875 -11.758 1 94.38 233 THR A CA 1
ATOM 1760 C C . THR A 1 233 ? 7.43 -31.812 -12.016 1 94.38 233 THR A C 1
ATOM 1762 O O . THR A 1 233 ? 6.391 -31.828 -11.352 1 94.38 233 THR A O 1
ATOM 1765 N N . VAL A 1 234 ? 7.645 -30.922 -12.969 1 94.31 234 VAL A N 1
ATOM 1766 C CA . VAL A 1 234 ? 6.684 -29.891 -13.312 1 94.31 234 VAL A CA 1
ATOM 1767 C C . VAL A 1 234 ? 5.383 -30.531 -13.797 1 94.31 234 VAL A C 1
ATOM 1769 O O . VAL A 1 234 ? 4.297 -30.141 -13.359 1 94.31 234 VAL A O 1
ATOM 1772 N N . ALA A 1 235 ? 5.48 -31.516 -14.602 1 92.69 235 ALA A N 1
ATOM 1773 C CA . ALA A 1 235 ? 4.309 -32.188 -15.164 1 92.69 235 ALA A CA 1
ATOM 1774 C C . ALA A 1 235 ? 3.48 -32.844 -14.07 1 92.69 235 ALA A C 1
ATOM 1776 O O . ALA A 1 235 ? 2.262 -32.688 -14.016 1 92.69 235 ALA A O 1
ATOM 1777 N N . VAL A 1 236 ? 4.105 -33.531 -13.258 1 92.94 236 VAL A N 1
ATOM 1778 C CA . VAL A 1 236 ? 3.422 -34.25 -12.195 1 92.94 236 VAL A CA 1
ATOM 1779 C C . VAL A 1 236 ? 2.785 -33.281 -11.219 1 92.94 236 VAL A C 1
ATOM 1781 O O . VAL A 1 236 ? 1.623 -33.438 -10.844 1 92.94 236 VAL A O 1
ATOM 1784 N N . CYS A 1 237 ? 3.51 -32.281 -10.805 1 92.75 237 CYS A N 1
ATOM 1785 C CA . CYS A 1 237 ? 3 -31.297 -9.859 1 92.75 237 CYS A CA 1
ATOM 1786 C C . CYS A 1 237 ? 1.812 -30.547 -10.445 1 92.75 237 CYS A C 1
ATOM 1788 O O . CYS A 1 237 ? 0.825 -30.297 -9.75 1 92.75 237 CYS A O 1
ATOM 1790 N N . ILE A 1 238 ? 1.864 -30.188 -11.703 1 89.44 238 ILE A N 1
ATOM 1791 C CA . ILE A 1 238 ? 0.771 -29.469 -12.352 1 89.44 238 ILE A CA 1
ATOM 1792 C C . ILE A 1 238 ? -0.48 -30.344 -12.367 1 89.44 238 ILE A C 1
ATOM 1794 O O . ILE A 1 238 ? -1.591 -29.859 -12.148 1 89.44 238 ILE A O 1
ATOM 1798 N N . PHE A 1 239 ? -0.25 -31.578 -12.633 1 89.69 239 PHE A N 1
ATOM 1799 C CA . PHE A 1 239 ? -1.375 -32.5 -12.68 1 89.69 239 PHE A CA 1
ATOM 1800 C C . PHE A 1 239 ? -2.064 -32.594 -11.32 1 89.69 239 PHE A C 1
ATOM 1802 O O . PHE A 1 239 ? -3.291 -32.5 -11.234 1 89.69 239 PHE A O 1
ATOM 1809 N N . ILE A 1 240 ? -1.314 -32.656 -10.312 1 90.12 240 ILE A N 1
ATOM 1810 C CA . ILE A 1 240 ? -1.858 -32.75 -8.961 1 90.12 240 ILE A CA 1
ATOM 1811 C C . ILE A 1 240 ? -2.537 -31.422 -8.609 1 90.12 240 ILE A C 1
ATOM 1813 O O . ILE A 1 240 ? -3.645 -31.406 -8.07 1 90.12 240 ILE A O 1
ATOM 1817 N N . GLN A 1 241 ? -1.884 -30.375 -8.961 1 89.94 241 GLN A N 1
ATOM 1818 C CA . GLN A 1 241 ? -2.396 -29.031 -8.656 1 89.94 241 GLN A CA 1
ATOM 1819 C C . GLN A 1 241 ? -3.74 -28.797 -9.336 1 89.94 241 GLN A C 1
ATOM 1821 O O . GLN A 1 241 ? -4.691 -28.328 -8.703 1 89.94 241 GLN A O 1
ATOM 1826 N N . MET A 1 242 ? -3.803 -29.141 -10.57 1 86.5 242 MET A N 1
ATOM 1827 C CA . MET A 1 242 ? -5.02 -28.891 -11.336 1 86.5 242 MET A CA 1
ATOM 1828 C C . MET A 1 242 ? -6.18 -29.719 -10.797 1 86.5 242 MET A C 1
ATOM 1830 O O . MET A 1 242 ? -7.312 -29.234 -10.711 1 86.5 242 MET A O 1
ATOM 1834 N N . ASN A 1 243 ? -5.945 -30.891 -10.43 1 86.75 243 ASN A N 1
ATOM 1835 C CA . ASN A 1 243 ? -6.988 -31.766 -9.922 1 86.75 243 ASN A CA 1
ATOM 1836 C C . ASN A 1 243 ? -7.562 -31.25 -8.602 1 86.75 243 ASN A C 1
ATOM 1838 O O . ASN A 1 243 ? -8.781 -31.172 -8.445 1 86.75 243 ASN A O 1
ATOM 1842 N N . TYR A 1 244 ? -6.734 -30.844 -7.781 1 87.75 244 TYR A N 1
ATOM 1843 C CA . TYR A 1 244 ? -7.219 -30.453 -6.461 1 87.75 244 TYR A CA 1
ATOM 1844 C C . TYR A 1 244 ? -7.691 -29 -6.449 1 87.75 244 TYR A C 1
ATOM 1846 O O . TYR A 1 244 ? -8.539 -28.625 -5.633 1 87.75 244 TYR A O 1
ATOM 1854 N N . LEU A 1 245 ? -7.16 -28.203 -7.289 1 86.5 245 LEU A N 1
ATOM 1855 C CA . LEU A 1 245 ? -7.707 -26.859 -7.43 1 86.5 245 LEU A CA 1
ATOM 1856 C C . LEU A 1 245 ? -9.133 -26.906 -7.965 1 86.5 245 LEU A C 1
ATOM 1858 O O . LEU A 1 245 ? -10.008 -26.172 -7.492 1 86.5 245 LEU A O 1
ATOM 1862 N N . ASN A 1 246 ? -9.344 -27.812 -8.891 1 82.06 246 ASN A N 1
ATOM 1863 C CA . ASN A 1 246 ? -10.688 -28 -9.43 1 82.06 246 ASN A CA 1
ATOM 1864 C C . ASN A 1 246 ? -11.648 -28.5 -8.359 1 82.06 246 ASN A C 1
ATOM 1866 O O . ASN A 1 246 ? -12.805 -28.078 -8.312 1 82.06 246 ASN A O 1
ATOM 1870 N N . LYS A 1 247 ? -11.117 -29.312 -7.613 1 85.12 247 LYS A N 1
ATOM 1871 C CA . LYS A 1 247 ? -11.93 -29.812 -6.516 1 85.12 247 LYS A CA 1
ATOM 1872 C C . LYS A 1 247 ? -12.312 -28.703 -5.551 1 85.12 247 LYS A C 1
ATOM 1874 O O . LYS A 1 247 ? -13.461 -28.625 -5.102 1 85.12 247 LYS A O 1
ATOM 1879 N N . ALA A 1 248 ? -11.406 -27.859 -5.211 1 86.25 248 ALA A N 1
ATOM 1880 C CA . ALA A 1 248 ? -11.672 -26.719 -4.32 1 86.25 248 ALA A CA 1
ATOM 1881 C C . ALA A 1 248 ? -12.672 -25.75 -4.941 1 86.25 248 ALA A C 1
ATOM 1883 O O . ALA A 1 248 ? -13.57 -25.25 -4.254 1 86.25 248 ALA A O 1
ATOM 1884 N N . LEU A 1 249 ? -12.578 -25.562 -6.191 1 80.62 249 LEU A N 1
ATOM 1885 C CA . LEU A 1 249 ? -13.438 -24.609 -6.895 1 80.62 249 LEU A CA 1
ATOM 1886 C C . LEU A 1 249 ? -14.852 -25.172 -7.039 1 80.62 249 LEU A C 1
ATOM 1888 O O . LEU A 1 249 ? -15.812 -24.406 -7.188 1 80.62 249 LEU A O 1
ATOM 1892 N N . ASP A 1 250 ? -14.992 -26.469 -6.934 1 80.94 250 ASP A N 1
ATOM 1893 C CA . ASP A 1 250 ? -16.297 -27.109 -6.977 1 80.94 250 ASP A CA 1
ATOM 1894 C C . ASP A 1 250 ? -16.984 -27.047 -5.617 1 80.94 250 ASP A C 1
ATOM 1896 O O . ASP A 1 250 ? -18.219 -26.984 -5.547 1 80.94 250 ASP A O 1
ATOM 1900 N N . LEU A 1 251 ? -16.234 -26.984 -4.633 1 84.81 251 LEU A N 1
ATOM 1901 C CA . LEU A 1 251 ? -16.781 -27.078 -3.281 1 84.81 251 LEU A CA 1
ATOM 1902 C C . LEU A 1 251 ? -17.031 -25.688 -2.709 1 84.81 251 LEU A C 1
ATOM 1904 O O . LEU A 1 251 ? -17.938 -25.5 -1.887 1 84.81 251 LEU A O 1
ATOM 1908 N N . PHE A 1 252 ? -16.219 -24.734 -3.139 1 84.56 252 PHE A N 1
ATOM 1909 C CA . PHE A 1 252 ? -16.312 -23.422 -2.527 1 84.56 252 PHE A CA 1
ATOM 1910 C C . PHE A 1 252 ? -16.453 -22.344 -3.594 1 84.56 252 PHE A C 1
ATOM 1912 O O . PHE A 1 252 ? -16.234 -22.594 -4.781 1 84.56 252 PHE A O 1
ATOM 1919 N N . ASN A 1 253 ? -16.828 -21.109 -3.084 1 81 253 ASN A N 1
ATOM 1920 C CA . ASN A 1 253 ? -17 -19.984 -3.986 1 81 253 ASN A CA 1
ATOM 1921 C C . ASN A 1 253 ? -15.664 -19.469 -4.512 1 81 253 ASN A C 1
ATOM 1923 O O . ASN A 1 253 ? -14.703 -19.359 -3.756 1 81 253 ASN A O 1
ATOM 1927 N N . THR A 1 254 ? -15.617 -19.094 -5.75 1 74.94 254 THR A N 1
ATOM 1928 C CA . THR A 1 254 ? -14.414 -18.594 -6.418 1 74.94 254 THR A CA 1
ATOM 1929 C C . THR A 1 254 ? -13.914 -17.328 -5.754 1 74.94 254 THR A C 1
ATOM 1931 O O . THR A 1 254 ? -12.711 -17.078 -5.684 1 74.94 254 THR A O 1
ATOM 1934 N N . SER A 1 255 ? -14.797 -16.547 -5.27 1 76.25 255 SER A N 1
ATOM 1935 C CA . SER A 1 255 ? -14.453 -15.273 -4.652 1 76.25 255 SER A CA 1
ATOM 1936 C C . SER A 1 255 ? -13.617 -15.477 -3.395 1 76.25 255 SER A C 1
ATOM 1938 O O . SER A 1 255 ? -12.906 -14.562 -2.965 1 76.25 255 SER A O 1
ATOM 1940 N N . VAL A 1 256 ? -13.695 -16.672 -2.855 1 83.44 256 VAL A N 1
ATOM 1941 C CA . VAL A 1 256 ? -12.93 -16.969 -1.651 1 83.44 256 VAL A CA 1
ATOM 1942 C C . VAL A 1 256 ? -11.695 -17.781 -2.016 1 83.44 256 VAL A C 1
ATOM 1944 O O . VAL A 1 256 ? -10.602 -17.531 -1.517 1 83.44 256 VAL A O 1
ATOM 1947 N N . VAL A 1 257 ? -11.891 -18.672 -2.883 1 86 257 VAL A N 1
ATOM 1948 C CA . VAL A 1 257 ? -10.828 -19.609 -3.23 1 86 257 VAL A CA 1
ATOM 1949 C C . VAL A 1 257 ? -9.672 -18.859 -3.887 1 86 257 VAL A C 1
ATOM 1951 O O . VAL A 1 257 ? -8.508 -19.078 -3.539 1 86 257 VAL A O 1
ATOM 1954 N N . THR A 1 258 ? -9.938 -17.906 -4.734 1 83.44 258 THR A N 1
ATOM 1955 C CA . THR A 1 258 ? -8.93 -17.25 -5.555 1 83.44 258 THR A CA 1
ATOM 1956 C C . THR A 1 258 ? -7.996 -16.406 -4.691 1 83.44 258 THR A C 1
ATOM 1958 O O . THR A 1 258 ? -6.773 -16.547 -4.762 1 83.44 258 THR A O 1
ATOM 1961 N N . PRO A 1 259 ? -8.562 -15.633 -3.896 1 85.75 259 PRO A N 1
ATOM 1962 C CA . PRO A 1 259 ? -7.652 -14.836 -3.072 1 85.75 259 PRO A CA 1
ATOM 1963 C C . PRO A 1 259 ? -6.855 -15.68 -2.084 1 85.75 259 PRO A C 1
ATOM 1965 O O . PRO A 1 259 ? -5.676 -15.406 -1.839 1 85.75 259 PRO A O 1
ATOM 1968 N N . VAL A 1 260 ? -7.477 -16.672 -1.535 1 89.44 260 VAL A N 1
ATOM 1969 C CA . VAL A 1 260 ? -6.797 -17.516 -0.557 1 89.44 260 VAL A CA 1
ATOM 1970 C C . VAL A 1 260 ? -5.68 -18.297 -1.239 1 89.44 260 VAL A C 1
ATOM 1972 O O . VAL A 1 260 ? -4.578 -18.438 -0.696 1 89.44 260 VAL A O 1
ATOM 1975 N N . TYR A 1 261 ? -6.031 -18.812 -2.344 1 90.94 261 TYR A N 1
ATOM 1976 C CA . TYR A 1 261 ? -5.027 -19.547 -3.113 1 90.94 261 TYR A CA 1
ATOM 1977 C C . TYR A 1 261 ? -3.859 -18.625 -3.479 1 90.94 261 TYR A C 1
ATOM 1979 O O . TYR A 1 261 ? -2.697 -19.016 -3.344 1 90.94 261 TYR A O 1
ATOM 1987 N N . TYR A 1 262 ? -4.152 -17.453 -3.922 1 89.44 262 TYR A N 1
ATOM 1988 C CA . TYR A 1 262 ? -3.109 -16.5 -4.293 1 89.44 262 TYR A CA 1
ATOM 1989 C C . TYR A 1 262 ? -2.164 -16.25 -3.127 1 89.44 262 TYR A C 1
ATOM 1991 O O . TYR A 1 262 ? -0.942 -16.266 -3.293 1 89.44 262 TYR A O 1
ATOM 1999 N N . VAL A 1 263 ? -2.723 -16.031 -1.994 1 91.44 263 VAL A N 1
ATOM 2000 C CA . VAL A 1 263 ? -1.933 -15.656 -0.828 1 91.44 263 VAL A CA 1
ATOM 2001 C C . VAL A 1 263 ? -1.079 -16.828 -0.375 1 91.44 263 VAL A C 1
ATOM 2003 O O . VAL A 1 263 ? 0.127 -16.688 -0.16 1 91.44 263 VAL A O 1
ATOM 2006 N N . MET A 1 264 ? -1.667 -17.984 -0.251 1 91.94 264 MET A N 1
ATOM 2007 C CA . MET A 1 264 ? -0.946 -19.141 0.24 1 91.94 264 MET A CA 1
ATOM 2008 C C . MET A 1 264 ? 0.097 -19.609 -0.773 1 91.94 264 MET A C 1
ATOM 2010 O O . MET A 1 264 ? 1.233 -19.906 -0.406 1 91.94 264 MET A O 1
ATOM 2014 N N . PHE A 1 265 ? -0.318 -19.625 -1.983 1 94.06 265 PHE A N 1
ATOM 2015 C CA . PHE A 1 265 ? 0.583 -20.016 -3.061 1 94.06 265 PHE A CA 1
ATOM 2016 C C . PHE A 1 265 ? 1.795 -19.094 -3.117 1 94.06 265 PHE A C 1
ATOM 2018 O O . PHE A 1 265 ? 2.936 -19.562 -3.1 1 94.06 265 PHE A O 1
ATOM 2025 N N . THR A 1 266 ? 1.565 -17.812 -3.158 1 94.25 266 THR A N 1
ATOM 2026 C CA . THR A 1 266 ? 2.639 -16.828 -3.27 1 94.25 266 THR A CA 1
ATOM 2027 C C . THR A 1 266 ? 3.535 -16.859 -2.033 1 94.25 266 THR A C 1
ATOM 2029 O O . THR A 1 266 ? 4.762 -16.812 -2.148 1 94.25 266 THR A O 1
ATOM 2032 N N . SER A 1 267 ? 2.963 -16.984 -0.889 1 94 267 SER A N 1
ATOM 2033 C CA . SER A 1 267 ? 3.74 -17.031 0.345 1 94 267 SER A CA 1
ATOM 2034 C C . SER A 1 267 ? 4.668 -18.234 0.368 1 94 267 SER A C 1
ATOM 2036 O O . SER A 1 267 ? 5.848 -18.125 0.706 1 94 267 SER A O 1
ATOM 2038 N N . LEU A 1 268 ? 4.184 -19.375 -0.001 1 94.81 268 LEU A N 1
ATOM 2039 C CA . LEU A 1 268 ? 4.988 -20.578 0.012 1 94.81 268 LEU A CA 1
ATOM 2040 C C . LEU A 1 268 ? 6.066 -20.531 -1.063 1 94.81 268 LEU A C 1
ATOM 2042 O O . LEU A 1 268 ? 7.168 -21.062 -0.872 1 94.81 268 LEU A O 1
ATOM 2046 N N . VAL A 1 269 ? 5.738 -19.922 -2.178 1 94.5 269 VAL A N 1
ATOM 2047 C CA . VAL A 1 269 ? 6.734 -19.766 -3.232 1 94.5 269 VAL A CA 1
ATOM 2048 C C . VAL A 1 269 ? 7.863 -18.859 -2.75 1 94.5 269 VAL A C 1
ATOM 2050 O O . VAL A 1 269 ? 9.039 -19.125 -2.992 1 94.5 269 VAL A O 1
ATOM 2053 N N . ILE A 1 270 ? 7.484 -17.812 -2.086 1 92.19 270 ILE A N 1
ATOM 2054 C CA . ILE A 1 270 ? 8.484 -16.891 -1.562 1 92.19 270 ILE A CA 1
ATOM 2055 C C . ILE A 1 270 ? 9.375 -17.609 -0.551 1 92.19 270 ILE A C 1
ATOM 2057 O O . ILE A 1 270 ? 10.602 -17.469 -0.591 1 92.19 270 ILE A O 1
ATOM 2061 N N . VAL A 1 271 ? 8.828 -18.391 0.247 1 92.56 271 VAL A N 1
ATOM 2062 C CA . VAL A 1 271 ? 9.578 -19.141 1.252 1 92.56 271 VAL A CA 1
ATOM 2063 C C . VAL A 1 271 ? 10.484 -20.156 0.568 1 92.56 271 VAL A C 1
ATOM 2065 O O . VAL A 1 271 ? 11.672 -20.266 0.892 1 92.56 271 VAL A O 1
ATOM 2068 N N . ALA A 1 272 ? 9.961 -20.875 -0.342 1 93.75 272 ALA A N 1
ATOM 2069 C CA . ALA A 1 272 ? 10.734 -21.875 -1.064 1 93.75 272 ALA A CA 1
ATOM 2070 C C . ALA A 1 272 ? 11.906 -21.234 -1.809 1 93.75 272 ALA A C 1
ATOM 2072 O O . ALA A 1 272 ? 13.016 -21.781 -1.822 1 93.75 272 ALA A O 1
ATOM 2073 N N . SER A 1 273 ? 11.625 -20.125 -2.383 1 91.25 273 SER A N 1
ATOM 2074 C CA . SER A 1 273 ? 12.664 -19.438 -3.146 1 91.25 273 SER A CA 1
ATOM 2075 C C . SER A 1 273 ? 13.742 -18.875 -2.229 1 91.25 273 SER A C 1
ATOM 2077 O O . SER A 1 273 ? 14.914 -18.828 -2.596 1 91.25 273 SER A O 1
ATOM 2079 N N . ALA A 1 274 ? 13.32 -18.422 -1.106 1 89.5 274 ALA A N 1
ATOM 2080 C CA . ALA A 1 274 ? 14.289 -17.938 -0.127 1 89.5 274 ALA A CA 1
ATOM 2081 C C . ALA A 1 274 ? 15.188 -19.062 0.37 1 89.5 274 ALA A C 1
ATOM 2083 O O . ALA A 1 274 ? 16.375 -18.859 0.606 1 89.5 274 ALA A O 1
ATOM 2084 N N . ILE A 1 275 ? 14.68 -20.219 0.478 1 90.62 275 ILE A N 1
ATOM 2085 C CA . ILE A 1 275 ? 15.438 -21.344 0.992 1 90.62 275 ILE A CA 1
ATOM 2086 C C . ILE A 1 275 ? 16.359 -21.891 -0.099 1 90.62 275 ILE A C 1
ATOM 2088 O O . ILE A 1 275 ? 17.547 -22.094 0.127 1 90.62 275 ILE A O 1
ATOM 2092 N N . LEU A 1 276 ? 15.859 -22.062 -1.235 1 90 276 LEU A N 1
ATOM 2093 C CA . LEU A 1 276 ? 16.594 -22.719 -2.307 1 90 276 LEU A CA 1
ATOM 2094 C C . LEU A 1 276 ? 17.578 -21.75 -2.967 1 90 276 LEU A C 1
ATOM 2096 O O . LEU A 1 276 ? 18.734 -22.094 -3.195 1 90 276 LEU A O 1
ATOM 2100 N N . PHE A 1 277 ? 17.156 -20.562 -3.221 1 87.94 277 PHE A N 1
ATOM 2101 C CA . PHE A 1 277 ? 17.953 -19.641 -4.016 1 87.94 277 PHE A CA 1
ATOM 2102 C C . PHE A 1 277 ? 18.547 -18.531 -3.141 1 87.94 277 PHE A C 1
ATOM 2104 O O . PHE A 1 277 ? 19.328 -17.719 -3.615 1 87.94 277 PHE A O 1
ATOM 2111 N N . ASN A 1 278 ? 18.141 -18.547 -1.896 1 86.12 278 ASN A N 1
ATOM 2112 C CA . ASN A 1 278 ? 18.594 -17.5 -0.983 1 86.12 278 ASN A CA 1
ATOM 2113 C C . ASN A 1 278 ? 18.344 -16.109 -1.55 1 86.12 278 ASN A C 1
ATOM 2115 O O . ASN A 1 278 ? 19.234 -15.242 -1.503 1 86.12 278 ASN A O 1
ATOM 2119 N N . GLU A 1 279 ? 17.219 -15.961 -2.117 1 82.94 279 GLU A N 1
ATOM 2120 C CA . GLU A 1 279 ? 16.891 -14.727 -2.818 1 82.94 279 GLU A CA 1
ATOM 2121 C C . GLU A 1 279 ? 16.938 -13.523 -1.88 1 82.94 279 GLU A C 1
ATOM 2123 O O . GLU A 1 279 ? 17.203 -12.406 -2.312 1 82.94 279 GLU A O 1
ATOM 2128 N N . TRP A 1 280 ? 16.703 -13.68 -0.548 1 81.5 280 TRP A N 1
ATOM 2129 C CA . TRP A 1 280 ? 16.625 -12.555 0.379 1 81.5 280 TRP A CA 1
ATOM 2130 C C . TRP A 1 280 ? 17.906 -12.445 1.202 1 81.5 280 TRP A C 1
ATOM 2132 O O . TRP A 1 280 ? 17.984 -11.656 2.143 1 81.5 280 TRP A O 1
ATOM 2142 N N . GLY A 1 281 ? 18.891 -13.227 0.843 1 81.69 281 GLY A N 1
ATOM 2143 C CA . GLY A 1 281 ? 20.125 -13.281 1.609 1 81.69 281 GLY A CA 1
ATOM 2144 C C . GLY A 1 281 ? 20.922 -11.992 1.551 1 81.69 281 GLY A C 1
ATOM 2145 O O . GLY A 1 281 ? 21.531 -11.586 2.539 1 81.69 281 GLY A O 1
ATOM 2146 N N . ASN A 1 282 ? 20.891 -11.266 0.46 1 80.88 282 ASN A N 1
ATOM 2147 C CA . ASN A 1 282 ? 21.703 -10.062 0.302 1 80.88 282 ASN A CA 1
ATOM 2148 C C . ASN A 1 282 ? 20.844 -8.797 0.33 1 80.88 282 ASN A C 1
ATOM 2150 O O . ASN A 1 282 ? 21.312 -7.715 -0.005 1 80.88 282 ASN A O 1
ATOM 2154 N N . MET A 1 283 ? 19.719 -9.008 0.744 1 86.5 283 MET A N 1
ATOM 2155 C CA . MET A 1 283 ? 18.828 -7.848 0.75 1 86.5 283 MET A CA 1
ATOM 2156 C C . MET A 1 283 ? 18.984 -7.055 2.043 1 86.5 283 MET A C 1
ATOM 2158 O O . MET A 1 283 ? 19.297 -7.621 3.092 1 86.5 283 MET A O 1
ATOM 2162 N N . THR A 1 284 ? 18.859 -5.723 1.956 1 89.62 284 THR A N 1
ATOM 2163 C CA . THR A 1 284 ? 18.844 -4.855 3.131 1 89.62 284 THR A CA 1
ATOM 2164 C C . THR A 1 284 ? 17.531 -5.004 3.887 1 89.62 284 THR A C 1
ATOM 2166 O O . THR A 1 284 ? 16.547 -5.5 3.338 1 89.62 284 THR A O 1
ATOM 2169 N N . PHE A 1 285 ? 17.531 -4.668 5.133 1 90.44 285 PHE A N 1
ATOM 2170 C CA . PHE A 1 285 ? 16.344 -4.727 5.965 1 90.44 285 PHE A CA 1
ATOM 2171 C C . PHE A 1 285 ? 15.219 -3.883 5.359 1 90.44 285 PHE A C 1
ATOM 2173 O O . PHE A 1 285 ? 14.055 -4.277 5.387 1 90.44 285 PHE A O 1
ATOM 2180 N N . GLU A 1 286 ? 15.594 -2.752 4.785 1 90.81 286 GLU A N 1
ATOM 2181 C CA . GLU A 1 286 ? 14.609 -1.87 4.172 1 90.81 286 GLU A CA 1
ATOM 2182 C C . GLU A 1 286 ? 13.953 -2.533 2.963 1 90.81 286 GLU A C 1
ATOM 2184 O O . GLU A 1 286 ? 12.75 -2.381 2.742 1 90.81 286 GLU A O 1
ATOM 2189 N N . ASP A 1 287 ? 14.711 -3.301 2.266 1 92.81 287 ASP A N 1
ATOM 2190 C CA . ASP A 1 287 ? 14.18 -3.975 1.087 1 92.81 287 ASP A CA 1
ATOM 2191 C C . ASP A 1 287 ? 13.266 -5.133 1.482 1 92.81 287 ASP A C 1
ATOM 2193 O O . ASP A 1 287 ? 12.25 -5.383 0.826 1 92.81 287 ASP A O 1
ATOM 2197 N N . ILE A 1 288 ? 13.664 -5.805 2.496 1 92.69 288 ILE A N 1
ATOM 2198 C CA . ILE A 1 288 ? 12.836 -6.902 2.984 1 92.69 288 ILE A CA 1
ATOM 2199 C C . ILE A 1 288 ? 11.5 -6.355 3.48 1 92.69 288 ILE A C 1
ATOM 2201 O O . ILE A 1 288 ? 10.438 -6.855 3.102 1 92.69 288 ILE A O 1
ATOM 2205 N N . LEU A 1 289 ? 11.586 -5.293 4.25 1 93.5 289 LEU A N 1
ATOM 2206 C CA . LEU A 1 289 ? 10.375 -4.676 4.789 1 93.5 289 LEU A CA 1
ATOM 2207 C C . LEU A 1 289 ? 9.508 -4.113 3.67 1 93.5 289 LEU A C 1
ATOM 2209 O O . LEU A 1 289 ? 8.289 -4.266 3.688 1 93.5 289 LEU A O 1
ATOM 2213 N N . GLY A 1 290 ? 10.156 -3.48 2.768 1 94.31 290 GLY A N 1
ATOM 2214 C CA . GLY A 1 290 ? 9.422 -2.963 1.62 1 94.31 290 GLY A CA 1
ATOM 2215 C C . GLY A 1 290 ? 8.727 -4.047 0.816 1 94.31 290 GLY A C 1
ATOM 2216 O O . GLY A 1 290 ? 7.59 -3.871 0.386 1 94.31 290 GLY A O 1
ATOM 2217 N N . SER A 1 291 ? 9.383 -5.168 0.618 1 94.19 291 SER A N 1
ATOM 2218 C CA . SER A 1 291 ? 8.805 -6.281 -0.131 1 94.19 291 SER A CA 1
ATOM 2219 C C . SER A 1 291 ? 7.598 -6.863 0.589 1 94.19 291 SER A C 1
ATOM 2221 O O . SER A 1 291 ? 6.59 -7.191 -0.043 1 94.19 291 SER A O 1
ATOM 2223 N N . ILE A 1 292 ? 7.734 -6.934 1.865 1 94.81 292 ILE A N 1
ATOM 2224 C CA . ILE A 1 292 ? 6.629 -7.461 2.66 1 94.81 292 ILE A CA 1
ATOM 2225 C C . ILE A 1 292 ? 5.438 -6.508 2.582 1 94.81 292 ILE A C 1
ATOM 2227 O O . ILE A 1 292 ? 4.297 -6.941 2.41 1 94.81 292 ILE A O 1
ATOM 2231 N N . CYS A 1 293 ? 5.699 -5.258 2.67 1 95.94 293 CYS A N 1
ATOM 2232 C CA . CYS A 1 293 ? 4.633 -4.266 2.598 1 95.94 293 CYS A CA 1
ATOM 2233 C C . CYS A 1 293 ? 3.967 -4.281 1.228 1 95.94 293 CYS A C 1
ATOM 2235 O O . CYS A 1 293 ? 2.742 -4.188 1.129 1 95.94 293 CYS A O 1
ATOM 2237 N N . GLY A 1 294 ? 4.816 -4.355 0.209 1 96.25 294 GLY A N 1
ATOM 2238 C CA . GLY A 1 294 ? 4.246 -4.469 -1.124 1 96.25 294 GLY A CA 1
ATOM 2239 C C . GLY A 1 294 ? 3.371 -5.695 -1.298 1 96.25 294 GLY A C 1
ATOM 2240 O O . GLY A 1 294 ? 2.277 -5.609 -1.862 1 96.25 294 GLY A O 1
ATOM 2241 N N . PHE A 1 295 ? 3.824 -6.809 -0.732 1 95.81 295 PHE A N 1
ATOM 2242 C CA . PHE A 1 295 ? 3.094 -8.07 -0.83 1 95.81 295 PHE A CA 1
ATOM 2243 C C . PHE A 1 295 ? 1.772 -7.984 -0.077 1 95.81 295 PHE A C 1
ATOM 2245 O O . PHE A 1 295 ? 0.727 -8.375 -0.603 1 95.81 295 PHE A O 1
ATOM 2252 N N . LEU A 1 296 ? 1.781 -7.445 1.076 1 96.06 296 LEU A N 1
ATOM 2253 C CA . LEU A 1 296 ? 0.566 -7.324 1.874 1 96.06 296 LEU A CA 1
ATOM 2254 C C . LEU A 1 296 ? -0.426 -6.375 1.21 1 96.06 296 LEU A C 1
ATOM 2256 O O . LEU A 1 296 ? -1.637 -6.602 1.261 1 96.06 296 LEU A O 1
ATOM 2260 N N . THR A 1 297 ? 0.068 -5.32 0.638 1 97 297 THR A N 1
ATOM 2261 C CA . THR A 1 297 ? -0.795 -4.387 -0.076 1 97 297 THR A CA 1
ATOM 2262 C C . THR A 1 297 ? -1.502 -5.082 -1.236 1 97 297 THR A C 1
ATOM 2264 O O . THR A 1 297 ? -2.697 -4.875 -1.457 1 97 297 THR A O 1
ATOM 2267 N N . VAL A 1 298 ? -0.792 -5.93 -1.931 1 95.69 298 VAL A N 1
ATOM 2268 C CA . VAL A 1 298 ? -1.37 -6.652 -3.059 1 95.69 298 VAL A CA 1
ATOM 2269 C C . VAL A 1 298 ? -2.416 -7.645 -2.557 1 95.69 298 VAL A C 1
ATOM 2271 O O . VAL A 1 298 ? -3.443 -7.855 -3.205 1 95.69 298 VAL A O 1
ATOM 2274 N N . ILE A 1 299 ? -2.154 -8.234 -1.437 1 93.88 299 ILE A N 1
ATOM 2275 C CA . ILE A 1 299 ? -3.115 -9.156 -0.849 1 93.88 299 ILE A CA 1
ATOM 2276 C C . ILE A 1 299 ? -4.426 -8.438 -0.563 1 93.88 299 ILE A C 1
ATOM 2278 O O . ILE A 1 299 ? -5.504 -8.93 -0.899 1 93.88 299 ILE A O 1
ATOM 2282 N N . VAL A 1 300 ? -4.305 -7.258 0.03 1 94 300 VAL A N 1
ATOM 2283 C CA . VAL A 1 300 ? -5.5 -6.473 0.326 1 94 300 VAL A CA 1
ATOM 2284 C C . VAL A 1 300 ? -6.223 -6.125 -0.973 1 94 300 VAL A C 1
ATOM 2286 O O . VAL A 1 300 ? -7.449 -6.188 -1.043 1 94 300 VAL A O 1
ATOM 2289 N N . ALA A 1 301 ? -5.492 -5.785 -1.986 1 94.12 301 ALA A N 1
ATOM 2290 C CA . ALA A 1 301 ? -6.059 -5.434 -3.285 1 94.12 301 ALA A CA 1
ATOM 2291 C C . ALA A 1 301 ? -6.875 -6.586 -3.861 1 94.12 301 ALA A C 1
ATOM 2293 O O . ALA A 1 301 ? -7.988 -6.383 -4.348 1 94.12 301 ALA A O 1
ATOM 2294 N N . ILE A 1 302 ? -6.371 -7.77 -3.768 1 90.88 302 ILE A N 1
ATOM 2295 C CA . ILE A 1 302 ? -7.043 -8.93 -4.34 1 90.88 302 ILE A CA 1
ATOM 2296 C C . ILE A 1 302 ? -8.336 -9.211 -3.574 1 90.88 302 ILE A C 1
ATOM 2298 O O . ILE A 1 302 ? -9.352 -9.555 -4.172 1 90.88 302 ILE A O 1
ATOM 2302 N N . PHE A 1 303 ? -8.289 -9.07 -2.312 1 88 303 PHE A N 1
ATOM 2303 C CA . PHE A 1 303 ? -9.492 -9.266 -1.51 1 88 303 PHE A CA 1
ATOM 2304 C C . PHE A 1 303 ? -10.562 -8.242 -1.875 1 88 303 PHE A C 1
ATOM 2306 O O . PHE A 1 303 ? -11.742 -8.578 -1.955 1 88 303 PHE A O 1
ATOM 2313 N N . MET A 1 304 ? -10.148 -7.082 -2.092 1 89.19 304 MET A N 1
ATOM 2314 C CA . MET A 1 304 ? -11.094 -6.031 -2.459 1 89.19 304 MET A CA 1
ATOM 2315 C C . MET A 1 304 ? -11.672 -6.277 -3.85 1 89.19 304 MET A C 1
ATOM 2317 O O . MET A 1 304 ? -12.859 -6.051 -4.082 1 89.19 304 MET A O 1
ATOM 2321 N N . LEU A 1 305 ? -10.875 -6.758 -4.691 1 86.69 305 LEU A N 1
ATOM 2322 C CA . LEU A 1 305 ? -11.297 -7.02 -6.062 1 86.69 305 LEU A CA 1
ATOM 2323 C C . LEU A 1 305 ? -12.266 -8.195 -6.121 1 86.69 305 LEU A C 1
ATOM 2325 O O . LEU A 1 305 ? -13.211 -8.188 -6.914 1 86.69 305 LEU A O 1
ATOM 2329 N N . GLN A 1 306 ? -12.031 -9.109 -5.266 1 81.12 306 GLN A N 1
ATOM 2330 C CA . GLN A 1 306 ? -12.891 -10.281 -5.262 1 81.12 306 GLN A CA 1
ATOM 2331 C C . GLN A 1 306 ? -14.203 -10 -4.531 1 81.12 306 GLN A C 1
ATOM 2333 O O . GLN A 1 306 ? -15.234 -10.594 -4.844 1 81.12 306 GLN A O 1
ATOM 2338 N N . GLY A 1 307 ? -14.18 -9.18 -3.502 1 71.88 307 GLY A N 1
ATOM 2339 C CA . GLY A 1 307 ? -15.406 -8.805 -2.816 1 71.88 307 GLY A CA 1
ATOM 2340 C C . GLY A 1 307 ? -16.391 -8.078 -3.715 1 71.88 307 GLY A C 1
ATOM 2341 O O . GLY A 1 307 ? -17.609 -8.258 -3.584 1 71.88 307 GLY A O 1
ATOM 2342 N N . TYR A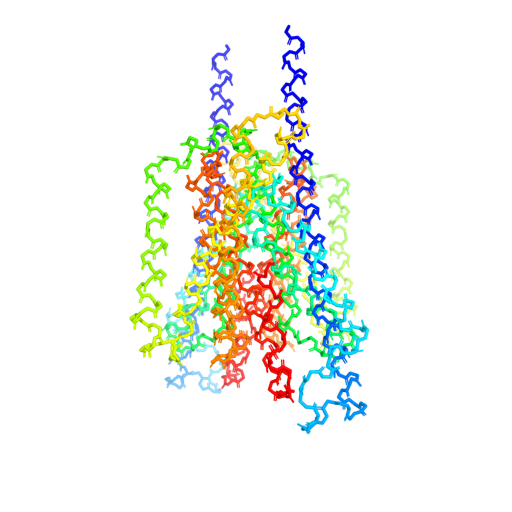 1 308 ? -15.844 -7.355 -4.555 1 63.94 308 TYR A N 1
ATOM 2343 C CA . TYR A 1 308 ? -16.672 -6.641 -5.512 1 63.94 308 TYR A CA 1
ATOM 2344 C C . TYR A 1 308 ? -17.344 -7.605 -6.48 1 63.94 308 TYR A C 1
ATOM 2346 O O . TYR A 1 308 ? -18.516 -7.426 -6.84 1 63.94 308 TYR A O 1
ATOM 2354 N N . ARG A 1 309 ? -16.688 -8.602 -6.895 1 60.56 309 ARG A N 1
ATOM 2355 C CA . ARG A 1 309 ? -17.188 -9.555 -7.879 1 60.56 309 ARG A CA 1
ATOM 2356 C C . ARG A 1 309 ? -18.312 -10.406 -7.297 1 60.56 309 ARG A C 1
ATOM 2358 O O . ARG A 1 309 ? -19.234 -10.797 -8.016 1 60.56 309 ARG A O 1
ATOM 2365 N N . LYS A 1 310 ? -18.188 -10.68 -6.051 1 57.78 310 LYS A N 1
ATOM 2366 C CA . LYS A 1 310 ? -19.234 -11.453 -5.406 1 57.78 310 LYS A CA 1
ATOM 2367 C C . LYS A 1 310 ? -20.594 -10.758 -5.527 1 57.78 310 LYS A C 1
ATOM 2369 O O . LYS A 1 310 ? -21.594 -11.406 -5.805 1 57.78 310 LYS A O 1
ATOM 2374 N N . ASP A 1 311 ? -20.531 -9.508 -5.379 1 53.62 311 ASP A N 1
ATOM 2375 C CA . ASP A 1 311 ? -21.797 -8.789 -5.453 1 53.62 311 ASP A CA 1
ATOM 2376 C C . ASP A 1 311 ? -22.391 -8.867 -6.855 1 53.62 311 ASP A C 1
ATOM 2378 O O . ASP A 1 311 ? -23.625 -8.922 -7.016 1 53.62 311 ASP A O 1
ATOM 2382 N N . ASN A 1 312 ? -21.453 -9.039 -7.781 1 49.72 312 ASN A N 1
ATOM 2383 C CA . ASN A 1 312 ? -21.953 -9.102 -9.148 1 49.72 312 ASN A CA 1
ATOM 2384 C C . ASN A 1 312 ? -22.266 -10.539 -9.562 1 49.72 312 ASN A C 1
ATOM 2386 O O . ASN A 1 312 ? -23.125 -10.766 -10.414 1 49.72 312 ASN A O 1
ATOM 2390 N N . TYR A 1 313 ? -21.438 -11.523 -9.07 1 50 313 TYR A N 1
ATOM 2391 C CA . TYR A 1 313 ? -21.703 -12.914 -9.406 1 50 313 TYR A CA 1
ATOM 2392 C C . TYR A 1 313 ? -23 -13.406 -8.773 1 50 313 TYR A C 1
ATOM 2394 O O . TYR A 1 313 ? -23.703 -14.242 -9.336 1 50 313 TYR A O 1
ATOM 2402 N N . GLN A 1 314 ? -23.328 -13.156 -7.484 1 43.69 314 GLN A N 1
ATOM 2403 C CA . GLN A 1 314 ? -24.641 -13.578 -7.016 1 43.69 314 GLN A CA 1
ATOM 2404 C C . GLN A 1 314 ? -25.719 -13.211 -8.031 1 43.69 314 GLN A C 1
ATOM 2406 O O . GLN A 1 314 ? -26.797 -13.82 -8.047 1 43.69 314 GLN A O 1
ATOM 2411 N N . LYS A 1 315 ? -25.406 -12.195 -8.68 1 40.97 315 LYS A N 1
ATOM 2412 C CA . LYS A 1 315 ? -26.469 -11.953 -9.648 1 40.97 315 LYS A CA 1
ATOM 2413 C C . LYS A 1 315 ? -26.375 -12.914 -10.82 1 40.97 315 LYS A C 1
ATOM 2415 O O . LYS A 1 315 ? -27.359 -13.133 -11.531 1 40.97 315 LYS A O 1
ATOM 2420 N N . GLN A 1 316 ? -25.141 -13.375 -11.227 1 38.38 316 GLN A N 1
ATOM 2421 C CA . GLN A 1 316 ? -25.141 -14.258 -12.391 1 38.38 316 GLN A CA 1
ATOM 2422 C C . GLN A 1 316 ? -24.797 -15.695 -11.992 1 38.38 316 GLN A C 1
ATOM 2424 O O . GLN A 1 316 ? -23.641 -15.984 -11.664 1 38.38 316 GLN A O 1
ATOM 2429 N N . SER A 1 317 ? -25.547 -16.609 -11.469 1 37.56 317 SER A N 1
ATOM 2430 C CA . SER A 1 317 ? -25.516 -18.016 -11.078 1 37.56 317 SER A CA 1
ATOM 2431 C C . SER A 1 317 ? -24.625 -18.828 -12.016 1 37.56 317 SER A C 1
ATOM 2433 O O . SER A 1 317 ? -24.141 -19.891 -11.648 1 37.56 317 SER A O 1
ATOM 2435 N N . LEU A 1 318 ? -24.688 -18.672 -13.359 1 35.31 318 LEU A N 1
ATOM 2436 C CA . LEU A 1 318 ? -24.297 -19.672 -14.359 1 35.31 318 LEU A CA 1
ATOM 2437 C C . LEU A 1 318 ? -22.797 -19.859 -14.391 1 35.31 318 LEU A C 1
ATOM 2439 O O . LEU A 1 318 ? -22.297 -20.859 -14.906 1 35.31 318 LEU A O 1
ATOM 2443 N N . LEU A 1 319 ? -21.969 -18.812 -14.211 1 38.62 319 LEU A N 1
ATOM 2444 C CA . LEU A 1 319 ? -20.578 -18.859 -14.656 1 38.62 319 LEU A CA 1
ATOM 2445 C C . LEU A 1 319 ? -19.688 -19.469 -13.578 1 38.62 319 LEU A C 1
ATOM 2447 O O . LEU A 1 319 ? -18.469 -19.281 -13.602 1 38.62 319 LEU A O 1
ATOM 2451 N N . ARG A 1 320 ? -20.125 -20.172 -12.672 1 38.28 320 ARG A N 1
ATOM 2452 C CA . ARG A 1 320 ? -19.375 -20.672 -11.523 1 38.28 320 ARG A CA 1
ATOM 2453 C C . ARG A 1 320 ? -18.156 -21.484 -11.969 1 38.28 320 ARG A C 1
ATOM 2455 O O . ARG A 1 320 ? -17.078 -21.328 -11.406 1 38.28 320 ARG A O 1
ATOM 2462 N N . SER A 1 321 ? -18.359 -22.5 -12.852 1 36.19 321 SER A N 1
ATOM 2463 C CA . SER A 1 321 ? -17.422 -23.609 -13.086 1 36.19 321 SER A CA 1
ATOM 2464 C C . SER A 1 321 ? -16.188 -23.125 -13.828 1 36.19 321 SER A C 1
ATOM 2466 O O . SER A 1 321 ? -15.07 -23.547 -13.516 1 36.19 321 SER A O 1
ATOM 2468 N N . ASP A 1 322 ? -16.219 -22.391 -14.898 1 36.81 322 ASP A N 1
ATOM 2469 C CA . ASP A 1 322 ? -15.172 -22.25 -15.906 1 36.81 322 ASP A CA 1
ATOM 2470 C C . ASP A 1 322 ? -14.117 -21.234 -15.461 1 36.81 322 ASP A C 1
ATOM 2472 O O . ASP A 1 322 ? -13.016 -21.188 -16 1 36.81 322 ASP A O 1
ATOM 2476 N N . TYR A 1 323 ? -14.445 -20.297 -14.68 1 36.06 323 TYR A N 1
ATOM 2477 C CA . TYR A 1 323 ? -13.523 -19.219 -14.32 1 36.06 323 TYR A CA 1
ATOM 2478 C C . TYR A 1 323 ? -12.352 -19.766 -13.492 1 36.06 323 TYR A C 1
ATOM 2480 O O . TYR A 1 323 ? -11.312 -19.109 -13.383 1 36.06 323 TYR A O 1
ATOM 2488 N N . THR A 1 324 ? -12.625 -20.734 -12.656 1 37.31 324 THR A N 1
ATOM 2489 C CA . THR A 1 324 ? -11.773 -21.172 -11.547 1 37.31 324 THR A CA 1
ATOM 2490 C C . THR A 1 324 ? -10.453 -21.719 -12.062 1 37.31 324 THR A C 1
ATOM 2492 O O . THR A 1 324 ? -9.461 -21.766 -11.328 1 37.31 324 THR A O 1
ATOM 2495 N N . SER A 1 325 ? -10.445 -22.453 -13.227 1 33.84 325 SER A N 1
ATOM 2496 C CA . SER A 1 325 ? -9.297 -23.25 -13.656 1 33.84 325 SER A CA 1
ATOM 2497 C C . SER A 1 325 ? -8.125 -22.344 -14.047 1 33.84 325 SER A C 1
ATOM 2499 O O . SER A 1 325 ? -6.969 -22.766 -14.016 1 33.84 325 SER A O 1
ATOM 2501 N N . VAL A 1 326 ? -8.32 -21.188 -14.648 1 34.41 326 VAL A N 1
ATOM 2502 C CA . VAL A 1 326 ? -7.332 -20.484 -15.469 1 34.41 326 VAL A CA 1
ATOM 2503 C C . VAL A 1 326 ? -6.434 -19.641 -14.57 1 34.41 326 VAL A C 1
ATOM 2505 O O . VAL A 1 326 ? -5.418 -19.109 -15.023 1 34.41 326 VAL A O 1
ATOM 2508 N N . PHE A 1 327 ? -6.852 -19.109 -13.508 1 35.38 327 PHE A N 1
ATOM 2509 C CA . PHE A 1 327 ? -6.059 -18.062 -12.891 1 35.38 327 PHE A CA 1
ATOM 2510 C C . PHE A 1 327 ? -4.676 -18.578 -12.508 1 35.38 327 PHE A C 1
ATOM 2512 O O . PHE A 1 327 ? -3.742 -17.797 -12.32 1 35.38 327 PHE A O 1
ATOM 2519 N N . TYR A 1 328 ? -4.418 -19.828 -11.82 1 35 328 TYR A N 1
ATOM 2520 C CA . TYR A 1 328 ? -3.232 -20.172 -11.047 1 35 328 TYR A CA 1
ATOM 2521 C C . TYR A 1 328 ? -2.336 -21.125 -11.82 1 35 328 TYR A C 1
ATOM 2523 O O . TYR A 1 328 ? -1.483 -21.797 -11.234 1 35 328 TYR A O 1
ATOM 2531 N N . THR A 1 329 ? -2.549 -21.297 -13.141 1 28.06 329 THR A N 1
ATOM 2532 C CA . THR A 1 329 ? -1.464 -22.078 -13.719 1 28.06 329 THR A CA 1
ATOM 2533 C C . THR A 1 329 ? -0.299 -21.188 -14.117 1 28.06 329 THR A C 1
ATOM 2535 O O . THR A 1 329 ? -0.501 -20.141 -14.75 1 28.06 329 THR A O 1
ATOM 2538 N N . MET B 1 1 ? 43.531 12.953 7.629 1 37.38 1 MET B N 1
ATOM 2539 C CA . MET B 1 1 ? 42.656 12.195 6.75 1 37.38 1 MET B CA 1
ATOM 2540 C C . MET B 1 1 ? 41.625 11.406 7.562 1 37.38 1 MET B C 1
ATOM 2542 O O . MET B 1 1 ? 40.5 11.164 7.102 1 37.38 1 MET B O 1
ATOM 2546 N N . GLU B 1 2 ? 41.938 10.883 8.734 1 49.91 2 GLU B N 1
ATOM 2547 C CA . GLU B 1 2 ? 41.062 10.141 9.625 1 49.91 2 GLU B CA 1
ATOM 2548 C C . GLU B 1 2 ? 40 11.055 10.25 1 49.91 2 GLU B C 1
ATOM 2550 O O . GLU B 1 2 ? 38.875 10.633 10.5 1 49.91 2 GLU B O 1
ATOM 2555 N N . SER B 1 3 ? 40.312 12.297 10.484 1 48.59 3 SER B N 1
ATOM 2556 C CA . SER B 1 3 ? 39.375 13.227 11.117 1 48.59 3 SER B CA 1
ATOM 2557 C C . SER B 1 3 ? 38.219 13.57 10.188 1 48.59 3 SER B C 1
ATOM 2559 O O . SER B 1 3 ? 37.094 13.758 10.648 1 48.59 3 SER B O 1
ATOM 2561 N N . SER B 1 4 ? 38.5 13.672 8.891 1 44.84 4 SER B N 1
ATOM 2562 C CA . SER B 1 4 ? 37.469 14.008 7.918 1 44.84 4 SER B CA 1
ATOM 2563 C C . SER B 1 4 ? 36.469 12.867 7.746 1 44.84 4 SER B C 1
ATOM 2565 O O . SER B 1 4 ? 35.281 13.102 7.457 1 44.84 4 SER B O 1
ATOM 2567 N N . THR B 1 5 ? 36.969 11.648 7.773 1 47.47 5 THR B N 1
ATOM 2568 C CA . THR B 1 5 ? 36.062 10.508 7.641 1 47.47 5 THR B CA 1
ATOM 2569 C C . THR B 1 5 ? 35.156 10.398 8.859 1 47.47 5 THR B C 1
ATOM 2571 O O . THR B 1 5 ? 33.969 10.055 8.734 1 47.47 5 THR B O 1
ATOM 2574 N N . LYS B 1 6 ? 35.688 10.688 10.016 1 47.94 6 LYS B N 1
ATOM 2575 C CA . LYS B 1 6 ? 34.906 10.641 11.25 1 47.94 6 LYS B CA 1
ATOM 2576 C C . LYS B 1 6 ? 33.875 11.758 11.281 1 47.94 6 LYS B C 1
ATOM 2578 O O . LYS B 1 6 ? 32.75 11.562 11.781 1 47.94 6 LYS B O 1
ATOM 2583 N N . ALA B 1 7 ? 34.156 12.906 10.844 1 42.44 7 ALA B N 1
ATOM 2584 C CA . ALA B 1 7 ? 33.219 14.031 10.828 1 42.44 7 ALA B CA 1
ATOM 2585 C C . ALA B 1 7 ? 32.062 13.766 9.883 1 42.44 7 ALA B C 1
ATOM 2587 O O . ALA B 1 7 ? 30.906 14.102 10.195 1 42.44 7 ALA B O 1
ATOM 2588 N N . TRP B 1 8 ? 32.344 13.148 8.727 1 43.81 8 TRP B N 1
ATOM 2589 C CA . TRP B 1 8 ? 31.312 12.781 7.77 1 43.81 8 TRP B CA 1
ATOM 2590 C C . TRP B 1 8 ? 30.453 11.648 8.31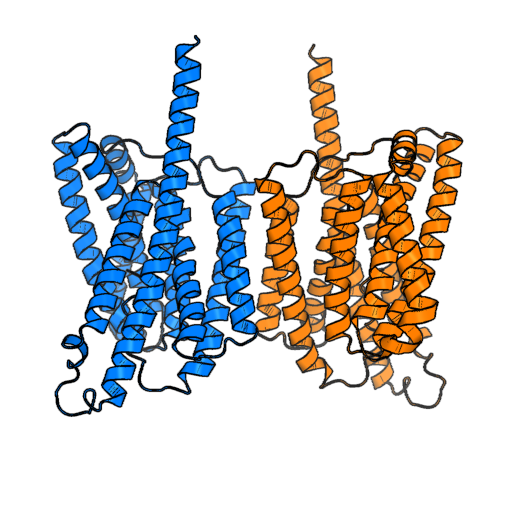2 1 43.81 8 TRP B C 1
ATOM 2592 O O . TRP B 1 8 ? 29.219 11.656 8.141 1 43.81 8 TRP B O 1
ATOM 2602 N N . SER B 1 9 ? 31.141 10.758 9.008 1 48.84 9 SER B N 1
ATOM 2603 C CA . SER B 1 9 ? 30.406 9.68 9.648 1 48.84 9 SER B CA 1
ATOM 2604 C C . SER B 1 9 ? 29.547 10.195 10.789 1 48.84 9 SER B C 1
ATOM 2606 O O . SER B 1 9 ? 28.391 9.773 10.945 1 48.84 9 SER B O 1
ATOM 2608 N N . GLN B 1 10 ? 30.094 11.195 11.508 1 45.84 10 GLN B N 1
ATOM 2609 C CA . GLN B 1 10 ? 29.344 11.781 12.617 1 45.84 10 GLN B CA 1
ATOM 2610 C C . GLN B 1 10 ? 28.188 12.648 12.109 1 45.84 10 GLN B C 1
ATOM 2612 O O . GLN B 1 10 ? 27.094 12.633 12.68 1 45.84 10 GLN B O 1
ATOM 2617 N N . ALA B 1 11 ? 28.469 13.477 11.148 1 48.28 11 ALA B N 1
ATOM 2618 C CA . ALA B 1 11 ? 27.422 14.297 10.531 1 48.28 11 ALA B CA 1
ATOM 2619 C C . ALA B 1 11 ? 26.312 13.43 9.961 1 48.28 11 ALA B C 1
ATOM 2621 O O . ALA B 1 11 ? 25.125 13.758 10.094 1 48.28 11 ALA B O 1
ATOM 2622 N N . GLY B 1 12 ? 26.844 12.289 9.25 1 52.75 12 GLY B N 1
ATOM 2623 C CA . GLY B 1 12 ? 25.875 11.312 8.758 1 52.75 12 GLY B CA 1
ATOM 2624 C C . GLY B 1 12 ? 25.062 10.664 9.859 1 52.75 12 GLY B C 1
ATOM 2625 O O . GLY B 1 12 ? 23.859 10.477 9.711 1 52.75 12 GLY B O 1
ATOM 2626 N N . LYS B 1 13 ? 25.812 10.406 10.938 1 55.03 13 LYS B N 1
ATOM 2627 C CA . LYS B 1 13 ? 25.172 9.789 12.086 1 55.03 13 LYS B CA 1
ATOM 2628 C C . LYS B 1 13 ? 24.25 10.773 12.805 1 55.03 13 LYS B C 1
ATOM 2630 O O . LYS B 1 13 ? 23.156 10.398 13.258 1 55.03 13 LYS B O 1
ATOM 2635 N N . ASN B 1 14 ? 24.594 11.953 12.883 1 60.5 14 ASN B N 1
ATOM 2636 C CA . ASN B 1 14 ? 23.75 12.977 13.492 1 60.5 14 ASN B CA 1
ATOM 2637 C C . ASN B 1 14 ? 22.5 13.258 12.656 1 60.5 14 ASN B C 1
ATOM 2639 O O . ASN B 1 14 ? 21.422 13.445 13.203 1 60.5 14 ASN B O 1
ATOM 2643 N N . THR B 1 15 ? 22.734 13.195 11.344 1 67.19 15 THR B N 1
ATOM 2644 C CA . THR B 1 15 ? 21.609 13.414 10.445 1 67.19 15 THR B CA 1
ATOM 2645 C C . THR B 1 15 ? 20.609 12.266 10.531 1 67.19 15 THR B C 1
ATOM 2647 O O . THR B 1 15 ? 19.391 12.484 10.539 1 67.19 15 THR B O 1
ATOM 2650 N N . GLN B 1 16 ? 21.203 11.102 10.734 1 71.88 16 GLN B N 1
ATOM 2651 C CA . GLN B 1 16 ? 20.328 9.938 10.875 1 71.88 16 GLN B CA 1
ATOM 2652 C C . GLN B 1 16 ? 19.594 9.961 12.211 1 71.88 16 GLN B C 1
ATOM 2654 O O . GLN B 1 16 ? 18.406 9.602 12.281 1 71.88 16 GLN B O 1
ATOM 2659 N N . LEU B 1 17 ? 20.25 10.438 13.25 1 71.44 17 LEU B N 1
ATOM 2660 C CA . LEU B 1 17 ? 19.625 10.539 14.562 1 71.44 17 LEU B CA 1
ATOM 2661 C C . LEU B 1 17 ? 18.516 11.578 14.562 1 71.44 17 LEU B C 1
ATOM 2663 O O . LEU B 1 17 ? 17.469 11.375 15.172 1 71.44 17 LEU B O 1
ATOM 2667 N N . SER B 1 18 ? 18.766 12.578 13.844 1 79.5 18 SER B N 1
ATOM 2668 C CA . SER B 1 18 ? 17.75 13.617 13.75 1 79.5 18 SER B CA 1
ATOM 2669 C C . SER B 1 18 ? 16.531 13.133 12.984 1 79.5 18 SER B C 1
ATOM 2671 O O . SER B 1 18 ? 15.391 13.406 13.383 1 79.5 18 SER B O 1
ATOM 2673 N N . PHE B 1 19 ? 16.797 12.336 12.023 1 85.5 19 PHE B N 1
ATOM 2674 C CA . PHE B 1 19 ? 15.703 11.797 11.227 1 85.5 19 PHE B CA 1
ATOM 2675 C C . PHE B 1 19 ? 14.82 10.883 12.07 1 85.5 19 PHE B C 1
ATOM 2677 O O . PHE B 1 19 ? 13.594 11.016 12.07 1 85.5 19 PHE B O 1
ATOM 2684 N N . TYR B 1 20 ? 15.398 10.023 12.789 1 88.06 20 TYR B N 1
ATOM 2685 C CA . TYR B 1 20 ? 14.641 9.047 13.57 1 88.06 20 TYR B CA 1
ATOM 2686 C C . TYR B 1 20 ? 13.969 9.703 14.766 1 88.06 20 TYR B C 1
ATOM 2688 O O . TYR B 1 20 ? 12.891 9.281 15.188 1 88.06 20 TYR B O 1
ATOM 2696 N N . SER B 1 21 ? 14.609 10.781 15.242 1 89.5 21 SER B N 1
ATOM 2697 C CA . SER B 1 21 ? 13.953 11.539 16.297 1 89.5 21 SER B CA 1
ATOM 2698 C C . SER B 1 21 ? 12.703 12.25 15.781 1 89.5 21 SER B C 1
ATOM 2700 O O . SER B 1 21 ? 11.664 12.258 16.453 1 89.5 21 SER B O 1
ATOM 2702 N N . GLY B 1 22 ? 12.812 12.781 14.633 1 90.25 22 GLY B N 1
ATOM 2703 C CA . GLY B 1 22 ? 11.656 13.406 14.016 1 90.25 22 GLY B CA 1
ATOM 2704 C C . GLY B 1 22 ? 10.539 12.422 13.711 1 90.25 22 GLY B C 1
ATOM 2705 O O . GLY B 1 22 ? 9.367 12.719 13.922 1 90.25 22 GLY B O 1
ATOM 2706 N N . LEU B 1 23 ? 10.969 11.305 13.258 1 92.25 23 LEU B N 1
ATOM 2707 C CA . LEU B 1 23 ? 10.016 10.234 12.984 1 92.25 23 LEU B CA 1
ATOM 2708 C C . LEU B 1 23 ? 9.297 9.805 14.258 1 92.25 23 LEU B C 1
ATOM 2710 O O . LEU B 1 23 ? 8.07 9.672 14.266 1 92.25 23 LEU B O 1
ATOM 2714 N N . GLY B 1 24 ? 10.094 9.633 15.289 1 94.19 24 GLY B N 1
ATOM 2715 C CA . GLY B 1 24 ? 9.508 9.266 16.562 1 94.19 24 GLY B CA 1
ATOM 2716 C C . GLY B 1 24 ? 8.523 10.305 17.078 1 94.19 24 GLY B C 1
ATOM 2717 O O . GLY B 1 24 ? 7.453 9.953 17.578 1 94.19 24 GLY B O 1
ATOM 2718 N N . LEU B 1 25 ? 8.852 11.508 16.922 1 93.56 25 LEU B N 1
ATOM 2719 C CA . LEU B 1 25 ? 7.996 12.609 17.375 1 93.56 25 LEU B CA 1
ATOM 2720 C C . LEU B 1 25 ? 6.715 12.664 16.547 1 93.56 25 LEU B C 1
ATOM 2722 O O . LEU B 1 25 ? 5.637 12.938 17.078 1 93.56 25 LEU B O 1
ATOM 2726 N N . ALA B 1 26 ? 6.855 12.438 15.289 1 93.88 26 ALA B N 1
ATOM 2727 C CA . ALA B 1 26 ? 5.688 12.445 14.414 1 93.88 26 ALA B CA 1
ATOM 2728 C C . ALA B 1 26 ? 4.707 11.336 14.789 1 93.88 26 ALA B C 1
ATOM 2730 O O . ALA B 1 26 ? 3.498 11.562 14.852 1 93.88 26 ALA B O 1
ATOM 2731 N N . ILE B 1 27 ? 5.223 10.156 15.055 1 94.75 27 ILE B N 1
ATOM 2732 C CA . ILE B 1 27 ? 4.387 9.031 15.438 1 94.75 27 ILE B CA 1
ATOM 2733 C C . ILE B 1 27 ? 3.732 9.305 16.781 1 94.75 27 ILE B C 1
ATOM 2735 O O . ILE B 1 27 ? 2.531 9.078 16.953 1 94.75 27 ILE B O 1
ATOM 2739 N N . LEU B 1 28 ? 4.504 9.836 17.672 1 94.5 28 LEU B N 1
ATOM 2740 C CA . LEU B 1 28 ? 3.988 10.18 19 1 94.5 28 LEU B CA 1
ATOM 2741 C C . LEU B 1 28 ? 2.891 11.234 18.891 1 94.5 28 LEU B C 1
ATOM 2743 O O . LEU B 1 28 ? 1.872 11.148 19.578 1 94.5 28 LEU B O 1
ATOM 2747 N N . SER B 1 29 ? 3.186 12.156 18.141 1 94.56 29 SER B N 1
ATOM 2748 C CA . SER B 1 29 ? 2.186 13.195 17.922 1 94.56 29 SER B CA 1
ATOM 2749 C C . SER B 1 29 ? 0.871 12.602 17.422 1 94.56 29 SER B C 1
ATOM 2751 O O . SER B 1 29 ? -0.203 12.977 17.891 1 94.56 29 SER B O 1
ATOM 2753 N N . SER B 1 30 ? 0.94 11.672 16.562 1 93.88 30 SER B N 1
ATOM 2754 C CA . SER B 1 30 ? -0.257 11.039 16.016 1 93.88 30 SER B CA 1
ATOM 2755 C C . SER B 1 30 ? -1.016 10.266 17.078 1 93.88 30 SER B C 1
ATOM 2757 O O . SER B 1 30 ? -2.248 10.266 17.094 1 93.88 30 SER B O 1
ATOM 2759 N N . VAL B 1 31 ? -0.331 9.672 17.938 1 94.56 31 VAL B N 1
ATOM 2760 C CA . VAL B 1 31 ? -0.959 8.922 19.016 1 94.56 31 VAL B CA 1
ATOM 2761 C C . VAL B 1 31 ? -1.681 9.883 19.953 1 94.56 31 VAL B C 1
ATOM 2763 O O . VAL B 1 31 ? -2.832 9.648 20.328 1 94.56 31 VAL B O 1
ATOM 2766 N N . PHE B 1 32 ? -1.03 10.945 20.281 1 94.06 32 PHE B N 1
ATOM 2767 C CA . PHE B 1 32 ? -1.625 11.93 21.172 1 94.06 32 PHE B CA 1
ATOM 2768 C C . PHE B 1 32 ? -2.832 12.594 20.531 1 94.06 32 PHE B C 1
ATOM 2770 O O . PHE B 1 32 ? -3.895 12.695 21.141 1 94.06 32 PHE B O 1
ATOM 2777 N N . ILE B 1 33 ? -2.674 12.938 19.375 1 90.38 33 ILE B N 1
ATOM 2778 C CA . ILE B 1 33 ? -3.76 13.625 18.688 1 90.38 33 ILE B CA 1
ATOM 2779 C C . ILE B 1 33 ? -4.93 12.664 18.484 1 90.38 33 ILE B C 1
ATOM 2781 O O . ILE B 1 33 ? -6.078 13.008 18.781 1 90.38 33 ILE B O 1
ATOM 2785 N N . GLY B 1 34 ? -4.664 11.477 18.031 1 90.5 34 GLY B N 1
ATOM 2786 C CA . GLY B 1 34 ? -5.715 10.484 17.875 1 90.5 34 GLY B CA 1
ATOM 2787 C C . GLY B 1 34 ? -6.434 10.156 19.156 1 90.5 34 GLY B C 1
ATOM 2788 O O . GLY B 1 34 ? -7.66 10.047 19.188 1 90.5 34 GLY B O 1
ATOM 2789 N N . SER B 1 35 ? -5.703 10.039 20.172 1 92.56 35 SER B N 1
ATOM 2790 C CA . SER B 1 35 ? -6.285 9.734 21.484 1 92.56 35 SER B CA 1
ATOM 2791 C C . SER B 1 35 ? -7.109 10.906 22.016 1 92.56 35 SER B C 1
ATOM 2793 O O . SER B 1 35 ? -8.125 10.703 22.672 1 92.56 35 SER B O 1
ATOM 2795 N N . SER B 1 36 ? -6.613 12.047 21.734 1 90.44 36 SER B N 1
ATOM 2796 C CA . SER B 1 36 ? -7.312 13.234 22.219 1 90.44 36 SER B CA 1
ATOM 2797 C C . SER B 1 36 ? -8.742 13.297 21.688 1 90.44 36 SER B C 1
ATOM 2799 O O . SER B 1 36 ? -9.664 13.688 22.406 1 90.44 36 SER B O 1
ATOM 2801 N N . PHE B 1 37 ? -8.883 12.852 20.516 1 82.62 37 PHE B N 1
ATOM 2802 C CA . PHE B 1 37 ? -10.211 12.859 19.922 1 82.62 37 PHE B CA 1
ATOM 2803 C C . PHE B 1 37 ? -11.141 11.898 20.656 1 82.62 37 PHE B C 1
ATOM 2805 O O . PHE B 1 37 ? -12.312 12.219 20.875 1 82.62 37 PHE B O 1
ATOM 2812 N N . ILE B 1 38 ? -10.719 10.836 20.969 1 87 38 ILE B N 1
ATOM 2813 C CA . ILE B 1 38 ? -11.531 9.828 21.625 1 87 38 ILE B CA 1
ATOM 2814 C C . ILE B 1 38 ? -11.844 10.273 23.062 1 87 38 ILE B C 1
ATOM 2816 O O . ILE B 1 38 ? -12.969 10.109 23.531 1 87 38 ILE B O 1
ATOM 2820 N N . ILE B 1 39 ? -10.859 10.875 23.719 1 87.94 39 ILE B N 1
ATOM 2821 C CA . ILE B 1 39 ? -11.062 11.375 25.078 1 87.94 39 ILE B CA 1
ATOM 2822 C C . ILE B 1 39 ? -12.141 12.461 25.062 1 87.94 39 ILE B C 1
ATOM 2824 O O . ILE B 1 39 ? -13.031 12.461 25.922 1 87.94 39 ILE B O 1
ATOM 2828 N N . LYS B 1 40 ? -12.078 13.297 24.156 1 81.69 40 LYS B N 1
ATOM 2829 C CA . LYS B 1 40 ? -13.078 14.359 24.047 1 81.69 40 LYS B CA 1
ATOM 2830 C C . LYS B 1 40 ? -14.453 13.781 23.734 1 81.69 40 LYS B C 1
ATOM 2832 O O . LYS B 1 40 ? -15.461 14.234 24.297 1 81.69 40 LYS B O 1
ATOM 2837 N N . LYS B 1 41 ? -14.484 12.82 22.875 1 80.62 41 LYS B N 1
ATOM 2838 C CA . LYS B 1 41 ? -15.758 12.195 22.531 1 80.62 41 LYS B CA 1
ATOM 2839 C C . LYS B 1 41 ? -16.359 11.469 23.734 1 80.62 41 LYS B C 1
ATOM 2841 O O . LYS B 1 41 ? -17.578 11.516 23.938 1 80.62 41 LYS B O 1
ATOM 2846 N N . LEU B 1 42 ? -15.555 10.812 24.438 1 84.06 42 LEU B N 1
ATOM 2847 C CA . LEU B 1 42 ? -16.016 10.117 25.641 1 84.06 42 LEU B CA 1
ATOM 2848 C C . LEU B 1 42 ? -16.562 11.102 26.672 1 84.06 42 LEU B C 1
ATOM 2850 O O . LEU B 1 42 ? -17.547 10.82 27.344 1 84.06 42 LEU B O 1
ATOM 2854 N N . SER B 1 43 ? -15.852 12.172 26.734 1 81.75 43 SER B N 1
ATOM 2855 C CA . SER B 1 43 ? -16.297 13.203 27.672 1 81.75 43 SER B CA 1
ATOM 2856 C C . SER B 1 43 ? -17.688 13.727 27.281 1 81.75 43 SER B C 1
ATOM 2858 O O . SER B 1 43 ? -18.547 13.898 28.141 1 81.75 43 SER B O 1
ATOM 2860 N N . LEU B 1 44 ? -17.922 13.914 26.109 1 76.31 44 LEU B N 1
ATOM 2861 C CA . LEU B 1 44 ? -19.203 14.438 25.625 1 76.31 44 LEU B CA 1
ATOM 2862 C C . LEU B 1 44 ? -20.312 13.422 25.828 1 76.31 44 LEU B C 1
ATOM 2864 O O . LEU B 1 44 ? -21.438 13.781 26.172 1 76.31 44 LEU B O 1
ATOM 2868 N N . LEU B 1 45 ? -19.969 12.164 25.562 1 77.88 45 LEU B N 1
ATOM 2869 C CA . LEU B 1 45 ? -20.953 11.109 25.766 1 77.88 45 LEU B CA 1
ATOM 2870 C C . LEU B 1 45 ? -21.344 10.984 27.234 1 77.88 45 LEU B C 1
ATOM 2872 O O . LEU B 1 45 ? -22.516 10.789 27.562 1 77.88 45 LEU B O 1
ATOM 2876 N N . ARG B 1 46 ? -20.391 11.094 28 1 80.88 46 ARG B N 1
ATOM 2877 C CA . ARG B 1 46 ? -20.641 11.023 29.438 1 80.88 46 ARG B CA 1
ATOM 2878 C C . ARG B 1 46 ? -21.531 12.18 29.891 1 80.88 46 ARG B C 1
ATOM 2880 O O . ARG B 1 46 ? -22.422 11.992 30.719 1 80.88 46 ARG B O 1
ATOM 2887 N N . LEU B 1 47 ? -21.312 13.344 29.375 1 76.06 47 LEU B N 1
ATOM 2888 C CA . LEU B 1 47 ? -22.094 14.531 29.734 1 76.06 47 LEU B CA 1
ATOM 2889 C C . LEU B 1 47 ? -23.516 14.43 29.188 1 76.06 47 LEU B C 1
ATOM 2891 O O . LEU B 1 47 ? -24.453 14.891 29.828 1 76.06 47 LEU B O 1
ATOM 2895 N N . SER B 1 48 ? -23.578 13.875 28.016 1 74.19 48 SER B N 1
ATOM 2896 C CA . SER B 1 48 ? -24.891 13.703 27.406 1 74.19 48 SER B CA 1
ATOM 2897 C C . SER B 1 48 ? -25.75 12.719 28.219 1 74.19 48 SER B C 1
ATOM 2899 O O . SER B 1 48 ? -26.953 12.922 28.375 1 74.19 48 SER B O 1
ATOM 2901 N N . ARG B 1 49 ? -25.141 11.766 28.641 1 74.38 49 ARG B N 1
ATOM 2902 C CA . ARG B 1 49 ? -25.844 10.766 29.422 1 74.38 49 ARG B CA 1
ATOM 2903 C C . ARG B 1 49 ? -26.312 11.344 30.75 1 74.38 49 ARG B C 1
ATOM 2905 O O . ARG B 1 49 ? -27.359 10.953 31.281 1 74.38 49 ARG B O 1
ATOM 2912 N N . LYS B 1 50 ? -25.484 12.164 31.25 1 67.75 50 LYS B N 1
ATOM 2913 C CA . LYS B 1 50 ? -25.844 12.789 32.5 1 67.75 50 LYS B CA 1
ATOM 2914 C C . LYS B 1 50 ? -26.859 13.906 32.312 1 67.75 50 LYS B C 1
ATOM 2916 O O . LYS B 1 50 ? -27.391 14.453 33.281 1 67.75 50 LYS B O 1
ATOM 2921 N N . GLY B 1 51 ? -27.438 14.055 31.047 1 60.28 51 GLY B N 1
ATOM 2922 C CA . GLY B 1 51 ? -28.422 15.078 30.75 1 60.28 51 GLY B CA 1
ATOM 2923 C C . GLY B 1 51 ? -27.859 16.484 30.766 1 60.28 51 GLY B C 1
ATOM 2924 O O . GLY B 1 51 ? -28.609 17.469 30.812 1 60.28 51 GLY B O 1
ATOM 2925 N N . ALA B 1 52 ? -26.641 16.641 31.047 1 53.41 52 ALA B N 1
ATOM 2926 C CA . ALA B 1 52 ? -26.031 17.953 31.234 1 53.41 52 ALA B CA 1
ATOM 2927 C C . ALA B 1 52 ? -25.797 18.656 29.891 1 53.41 52 ALA B C 1
ATOM 2929 O O . ALA B 1 52 ? -25.578 19.859 29.844 1 53.41 52 ALA B O 1
ATOM 2930 N N . LEU B 1 53 ? -25.875 17.875 28.859 1 55.97 53 LEU B N 1
ATOM 2931 C CA . LEU B 1 53 ? -25.734 18.469 27.547 1 55.97 53 LEU B CA 1
ATOM 2932 C C . LEU B 1 53 ? -27.078 18.938 27.016 1 55.97 53 LEU B C 1
ATOM 2934 O O . LEU B 1 53 ? -27.188 19.328 25.844 1 55.97 53 LEU B O 1
ATOM 2938 N N . ARG B 1 54 ? -28.344 18.75 27.859 1 44.19 54 ARG B N 1
ATOM 2939 C CA . ARG B 1 54 ? -29.656 19.172 27.359 1 44.19 54 ARG B CA 1
ATOM 2940 C C . ARG B 1 54 ? -29.578 20.578 26.766 1 44.19 54 ARG B C 1
ATOM 2942 O O . ARG B 1 54 ? -28.688 21.359 27.109 1 44.19 54 ARG B O 1
ATOM 2949 N N . ALA B 1 55 ? -30.703 20.938 25.859 1 44.03 55 ALA B N 1
ATOM 2950 C CA . ALA B 1 55 ? -31.062 22.109 25.062 1 44.03 55 ALA B CA 1
ATOM 2951 C C . ALA B 1 55 ? -30.641 23.391 25.766 1 44.03 55 ALA B C 1
ATOM 2953 O O . ALA B 1 55 ? -30.188 24.344 25.109 1 44.03 55 ALA B O 1
ATOM 2954 N N . GLY B 1 56 ? -31.125 23.625 26.969 1 38.28 56 GLY B N 1
ATOM 2955 C CA . GLY B 1 56 ? -31.25 24.969 27.516 1 38.28 56 GLY B CA 1
ATOM 2956 C C . GLY B 1 56 ? -29.906 25.578 27.891 1 38.28 56 GLY B C 1
ATOM 2957 O O . GLY B 1 56 ? -29.75 26.812 27.875 1 38.28 56 GLY B O 1
ATOM 2958 N N . ALA B 1 57 ? -29.125 24.969 28.797 1 40.59 57 ALA B N 1
ATOM 2959 C CA . ALA B 1 57 ? -28.078 25.75 29.438 1 40.59 57 ALA B CA 1
ATOM 2960 C C . ALA B 1 57 ? -26.859 25.891 28.531 1 40.59 57 ALA B C 1
ATOM 2962 O O . ALA B 1 57 ? -26.188 24.906 28.219 1 40.59 57 ALA B O 1
ATOM 2963 N N . GLY B 1 58 ? -26.906 26.641 27.375 1 43.31 58 GLY B N 1
ATOM 2964 C CA . GLY B 1 58 ? -26.047 27.359 26.438 1 43.31 58 GLY B CA 1
ATOM 2965 C C . GLY B 1 58 ? -24.812 26.578 26.031 1 43.31 58 GLY B C 1
ATOM 2966 O O . GLY B 1 58 ? -23.703 26.906 26.453 1 43.31 58 GLY B O 1
ATOM 2967 N N . GLY B 1 59 ? -24.906 25.219 25.5 1 51.41 59 GLY B N 1
ATOM 2968 C CA . GLY B 1 59 ? -24.031 24.344 24.734 1 51.41 59 GLY B CA 1
ATOM 2969 C C . GLY B 1 59 ? -22.625 24.25 25.328 1 51.41 59 GLY B C 1
ATOM 2970 O O . GLY B 1 59 ? -21.75 23.594 24.75 1 51.41 59 GLY B O 1
ATOM 2971 N N . PHE B 1 60 ? -22.172 25.172 26.266 1 57 60 PHE B N 1
ATOM 2972 C CA . PHE B 1 60 ? -20.812 25.25 26.766 1 57 60 PHE B CA 1
ATOM 2973 C C . PHE B 1 60 ? -20.609 24.297 27.938 1 57 60 PHE B C 1
ATOM 2975 O O . PHE B 1 60 ? -19.734 24.516 28.766 1 57 60 PHE B O 1
ATOM 2982 N N . GLY B 1 61 ? -21.438 23.422 28.266 1 58.84 61 GLY B N 1
ATOM 2983 C CA . GLY B 1 61 ? -21.281 22.469 29.359 1 58.84 61 GLY B CA 1
ATOM 2984 C C . GLY B 1 61 ? -20.031 21.625 29.234 1 58.84 61 GLY B C 1
ATOM 2985 O O . GLY B 1 61 ? -19.484 21.156 30.25 1 58.84 61 GLY B O 1
ATOM 2986 N N . TYR B 1 62 ? -19.562 21.5 28.094 1 62.62 62 TYR B N 1
ATOM 2987 C CA . TYR B 1 62 ? -18.375 20.656 27.891 1 62.62 62 TYR B CA 1
ATOM 2988 C C . TYR B 1 62 ? -17.125 21.328 28.453 1 62.62 62 TYR B C 1
ATOM 2990 O O . TYR B 1 62 ? -16.172 20.656 28.828 1 62.62 62 TYR B O 1
ATOM 2998 N N . LEU B 1 63 ? -17.188 22.594 28.609 1 65.5 63 LEU B N 1
ATOM 2999 C CA . LEU B 1 63 ? -16.031 23.312 29.125 1 65.5 63 LEU B CA 1
ATOM 3000 C C . LEU B 1 63 ? -15.836 23.047 30.609 1 65.5 63 LEU B C 1
ATOM 3002 O O . LEU B 1 63 ? -14.75 23.266 31.156 1 65.5 63 LEU B O 1
ATOM 3006 N N . LYS B 1 64 ? -16.875 22.453 31.141 1 68.44 64 LYS B N 1
ATOM 3007 C CA . LYS B 1 64 ? -16.766 22.203 32.562 1 68.44 64 LYS B CA 1
ATOM 3008 C C . LYS B 1 64 ? -16.344 20.781 32.844 1 68.44 64 LYS B C 1
ATOM 3010 O O . LYS B 1 64 ? -16.016 20.438 34 1 68.44 64 LYS B O 1
ATOM 3015 N N . ASP B 1 65 ? -16.219 20.109 31.906 1 78.62 65 ASP B N 1
ATOM 3016 C CA . ASP B 1 65 ? -15.867 18.703 32.094 1 78.62 65 ASP B CA 1
ATOM 3017 C C . ASP B 1 65 ? -14.352 18.516 32.062 1 78.62 65 ASP B C 1
ATOM 3019 O O . ASP B 1 65 ? -13.672 19.031 31.172 1 78.62 65 ASP B O 1
ATOM 3023 N N . TRP B 1 66 ? -13.758 17.969 33.125 1 82.44 66 TRP B N 1
ATOM 3024 C CA . TRP B 1 66 ? -12.32 17.75 33.25 1 82.44 66 TRP B CA 1
ATOM 3025 C C . TRP B 1 66 ? -11.812 16.828 32.125 1 82.44 66 TRP B C 1
ATOM 3027 O O . TRP B 1 66 ? -10.688 16.984 31.656 1 82.44 66 TRP B O 1
ATOM 3037 N N . MET B 1 67 ? -12.531 15.852 31.672 1 83.19 67 MET B N 1
ATOM 3038 C CA . MET B 1 67 ? -12.125 14.93 30.625 1 83.19 67 MET B CA 1
ATOM 3039 C C . MET B 1 67 ? -11.945 15.656 29.297 1 83.19 67 MET B C 1
ATOM 3041 O O . MET B 1 67 ? -11.055 15.328 28.5 1 83.19 67 MET B O 1
ATOM 3045 N N . TRP B 1 68 ? -12.805 16.562 29.125 1 82.5 68 TRP B N 1
ATOM 3046 C CA . TRP B 1 68 ? -12.672 17.359 27.906 1 82.5 68 TRP B CA 1
ATOM 3047 C C . TRP B 1 68 ? -11.359 18.141 27.922 1 82.5 68 TRP B C 1
ATOM 3049 O O . TRP B 1 68 ? -10.664 18.219 26.906 1 82.5 68 TRP B O 1
ATOM 3059 N N . TRP B 1 69 ? -11.016 18.641 29.062 1 85.94 69 TRP B N 1
ATOM 3060 C CA . TRP B 1 69 ? -9.773 19.391 29.188 1 85.94 69 TRP B CA 1
ATOM 3061 C C . TRP B 1 69 ? -8.562 18.469 29.047 1 85.94 69 TRP B C 1
ATOM 3063 O O . TRP B 1 69 ? -7.523 18.875 28.531 1 85.94 69 TRP B O 1
ATOM 3073 N N . LEU B 1 70 ? -8.719 17.328 29.469 1 89.06 70 LEU B N 1
ATOM 3074 C CA . LEU B 1 70 ? -7.656 16.359 29.266 1 89.06 70 LEU B CA 1
ATOM 3075 C C . LEU B 1 70 ? -7.441 16.078 27.781 1 89.06 70 LEU B C 1
ATOM 3077 O O . LEU B 1 70 ? -6.301 15.953 27.328 1 89.06 70 LEU B O 1
ATOM 3081 N N . GLY B 1 71 ? -8.531 15.922 27.141 1 88.25 71 GLY B N 1
ATOM 3082 C CA . GLY B 1 71 ? -8.43 15.766 25.703 1 88.25 71 GLY B CA 1
ATOM 3083 C C . GLY B 1 71 ? -7.773 16.953 25.031 1 88.25 71 GLY B C 1
ATOM 3084 O O . GLY B 1 71 ? -6.938 16.781 24.141 1 88.25 71 GLY B O 1
ATOM 3085 N N . PHE B 1 72 ? -8.133 18.078 25.484 1 85.81 72 PHE B N 1
ATOM 3086 C CA . PHE B 1 72 ? -7.586 19.312 24.922 1 85.81 72 PHE B CA 1
ATOM 3087 C C . PHE B 1 72 ? -6.086 19.391 25.172 1 85.81 72 PHE B C 1
ATOM 3089 O O . PHE B 1 72 ? -5.32 19.734 24.266 1 85.81 72 PHE B O 1
ATOM 3096 N N . LEU B 1 73 ? -5.676 19.094 26.297 1 89.44 73 LEU B N 1
ATOM 3097 C CA . LEU B 1 73 ? -4.258 19.125 26.641 1 89.44 73 LEU B CA 1
ATOM 3098 C C . LEU B 1 73 ? -3.486 18.062 25.844 1 89.44 73 LEU B C 1
ATOM 3100 O O . LEU B 1 73 ? -2.373 18.328 25.391 1 89.44 73 LEU B O 1
ATOM 3104 N N . THR B 1 74 ? -4.09 16.953 25.734 1 90.75 74 THR B N 1
ATOM 3105 C CA . THR B 1 74 ? -3.463 15.891 24.969 1 90.75 74 THR B CA 1
ATOM 3106 C C . THR B 1 74 ? -3.289 16.297 23.5 1 90.75 74 THR B C 1
ATOM 3108 O O . THR B 1 74 ? -2.264 16 22.891 1 90.75 74 THR B O 1
ATOM 3111 N N . MET B 1 75 ? -4.207 16.922 23 1 89.81 75 MET B N 1
ATOM 3112 C CA . MET B 1 75 ? -4.117 17.438 21.625 1 89.81 75 MET B CA 1
ATOM 3113 C C . MET B 1 75 ? -2.994 18.453 21.5 1 89.81 75 MET B C 1
ATOM 3115 O O . MET B 1 75 ? -2.25 18.453 20.516 1 89.81 75 MET B O 1
ATOM 3119 N N . GLY B 1 76 ? -2.916 19.297 22.5 1 89.12 76 GLY B N 1
ATOM 3120 C CA . GLY B 1 76 ? -1.861 20.297 22.531 1 89.12 76 GLY B CA 1
ATOM 3121 C C . GLY B 1 76 ? -0.469 19.688 22.547 1 89.12 76 GLY B C 1
ATOM 3122 O O . GLY B 1 76 ? 0.404 20.109 21.781 1 89.12 76 GLY B O 1
ATOM 3123 N N . ILE B 1 77 ? -0.331 18.766 23.359 1 92.75 77 ILE B N 1
ATOM 3124 C CA . ILE B 1 77 ? 0.946 18.078 23.438 1 92.75 77 ILE B CA 1
ATOM 3125 C C . ILE B 1 77 ? 1.255 17.406 22.094 1 92.75 77 ILE B C 1
ATOM 3127 O O . ILE B 1 77 ? 2.398 17.438 21.625 1 92.75 77 ILE B O 1
ATOM 3131 N N . GLY B 1 78 ? 0.277 16.812 21.547 1 92.75 78 GLY B N 1
ATOM 3132 C CA . GLY B 1 78 ? 0.453 16.203 20.234 1 92.75 78 GLY B CA 1
ATOM 3133 C C . GLY B 1 78 ? 0.872 17.188 19.172 1 92.75 78 GLY B C 1
ATOM 3134 O O . GLY B 1 78 ? 1.765 16.906 18.359 1 92.75 78 GLY B O 1
ATOM 3135 N N . GLU B 1 79 ? 0.303 18.312 19.172 1 87.81 79 GLU B N 1
ATOM 3136 C CA . GLU B 1 79 ? 0.622 19.359 18.188 1 87.81 79 GLU B CA 1
ATOM 3137 C C . GLU B 1 79 ? 2.043 19.891 18.391 1 87.81 79 GLU B C 1
ATOM 3139 O O . GLU B 1 79 ? 2.738 20.188 17.422 1 87.81 79 GLU B O 1
ATOM 3144 N N . LEU B 1 80 ? 2.373 20.031 19.609 1 90.62 80 LEU B N 1
ATOM 3145 C CA . LEU B 1 80 ? 3.738 20.453 19.906 1 90.62 80 LEU B CA 1
ATOM 3146 C C . LEU B 1 80 ? 4.746 19.438 19.406 1 90.62 80 LEU B C 1
ATOM 3148 O O . LEU B 1 80 ? 5.789 19.797 18.844 1 90.62 80 LEU B O 1
ATOM 3152 N N . ALA B 1 81 ? 4.434 18.219 19.625 1 92.88 81 ALA B N 1
ATOM 3153 C CA . ALA B 1 81 ? 5.289 17.156 19.109 1 92.88 81 ALA B CA 1
ATOM 3154 C C . ALA B 1 81 ? 5.344 17.188 17.594 1 92.88 81 ALA B C 1
ATOM 3156 O O . ALA B 1 81 ? 6.395 16.938 17 1 92.88 81 ALA B O 1
ATOM 3157 N N . ASN B 1 82 ? 4.234 17.469 17.016 1 92.31 82 ASN B N 1
ATOM 3158 C CA . ASN B 1 82 ? 4.176 17.594 15.562 1 92.31 82 ASN B CA 1
ATOM 3159 C C . ASN B 1 82 ? 5.043 18.75 15.07 1 92.31 82 ASN B C 1
ATOM 3161 O O . ASN B 1 82 ? 5.777 18.609 14.086 1 92.31 82 ASN B O 1
ATOM 3165 N N . PHE B 1 83 ? 4.973 19.766 15.789 1 89.62 83 PHE B N 1
ATOM 3166 C CA . PHE B 1 83 ? 5.801 20.938 15.492 1 89.62 83 PHE B CA 1
ATOM 3167 C C . PHE B 1 83 ? 7.281 20.578 15.586 1 89.62 83 PHE B C 1
ATOM 3169 O O . PHE B 1 83 ? 8.062 20.922 14.695 1 89.62 83 PHE B O 1
ATOM 3176 N N . ALA B 1 84 ? 7.605 19.953 16.578 1 90.38 84 ALA B N 1
ATOM 3177 C CA . ALA B 1 84 ? 8.992 19.547 16.766 1 90.38 84 ALA B CA 1
ATOM 3178 C C . ALA B 1 84 ? 9.422 18.578 15.664 1 90.38 84 ALA B C 1
ATOM 3180 O O . ALA B 1 84 ? 10.57 18.609 15.219 1 90.38 84 ALA B O 1
ATOM 3181 N N . ALA B 1 85 ? 8.523 17.766 15.273 1 92.19 85 ALA B N 1
ATOM 3182 C CA . ALA B 1 85 ? 8.828 16.812 14.211 1 92.19 85 ALA B CA 1
ATOM 3183 C C . ALA B 1 85 ? 9.164 17.531 12.906 1 92.19 85 ALA B C 1
ATOM 3185 O O . ALA B 1 85 ? 10.117 17.156 12.211 1 92.19 85 ALA B O 1
ATOM 3186 N N . TYR B 1 86 ? 8.453 18.594 12.625 1 88.56 86 TYR B N 1
ATOM 3187 C CA . TYR B 1 86 ? 8.68 19.359 11.406 1 88.56 86 TYR B CA 1
ATOM 3188 C C . TYR B 1 86 ? 10.07 19.984 11.414 1 88.56 86 TYR B C 1
ATOM 3190 O O . TYR B 1 86 ? 10.664 20.203 10.359 1 88.56 86 TYR B O 1
ATOM 3198 N N . THR B 1 87 ? 10.633 20.188 12.578 1 86.75 87 THR B N 1
ATOM 3199 C CA . THR B 1 87 ? 11.922 20.875 12.688 1 86.75 87 THR B CA 1
ATOM 3200 C C . THR B 1 87 ? 13.07 19.906 12.391 1 86.75 87 THR B C 1
ATOM 3202 O O . THR B 1 87 ? 14.125 20.328 11.898 1 86.75 87 THR B O 1
ATOM 3205 N N . VAL B 1 88 ? 12.867 18.656 12.648 1 88.06 88 VAL B N 1
ATOM 3206 C CA . VAL B 1 88 ? 14.016 17.75 12.609 1 88.06 88 VAL B CA 1
ATOM 3207 C C . VAL B 1 88 ? 13.844 16.75 11.461 1 88.06 88 VAL B C 1
ATOM 3209 O O . VAL B 1 88 ? 14.797 16.062 11.094 1 88.06 88 VAL B O 1
ATOM 3212 N N . ALA B 1 89 ? 12.68 16.703 10.914 1 88.81 89 ALA B N 1
ATOM 3213 C CA . ALA B 1 89 ? 12.422 15.766 9.82 1 88.81 89 ALA B CA 1
ATOM 3214 C C . ALA B 1 89 ? 11.789 16.469 8.633 1 88.81 89 ALA B C 1
ATOM 3216 O O . ALA B 1 89 ? 11.195 17.547 8.781 1 88.81 89 ALA B O 1
ATOM 3217 N N . PRO B 1 90 ? 11.961 15.914 7.473 1 90.06 90 PRO B N 1
ATOM 3218 C CA . PRO B 1 90 ? 11.336 16.516 6.293 1 90.06 90 PRO B CA 1
ATOM 3219 C C . PRO B 1 90 ? 9.812 16.562 6.391 1 90.06 90 PRO B C 1
ATOM 3221 O O . PRO B 1 90 ? 9.195 15.641 6.93 1 90.06 90 PRO B O 1
ATOM 3224 N N . ALA B 1 91 ? 9.305 17.609 5.891 1 88.56 91 ALA B N 1
ATOM 3225 C CA . ALA B 1 91 ? 7.852 17.797 5.914 1 88.56 91 ALA B CA 1
ATOM 3226 C C . ALA B 1 91 ? 7.152 16.734 5.07 1 88.56 91 ALA B C 1
ATOM 3228 O O . ALA B 1 91 ? 6.031 16.328 5.383 1 88.56 91 ALA B O 1
ATOM 3229 N N . SER B 1 92 ? 7.801 16.281 4.027 1 88.69 92 SER B N 1
ATOM 3230 C CA . SER B 1 92 ? 7.23 15.289 3.115 1 88.69 92 SER B CA 1
ATOM 3231 C C . SER B 1 92 ? 7.035 13.945 3.811 1 88.69 92 SER B C 1
ATOM 3233 O O . SER B 1 92 ? 6.312 13.078 3.309 1 88.69 92 SER B O 1
ATOM 3235 N N . LEU B 1 93 ? 7.652 13.805 4.918 1 90.75 93 LEU B N 1
ATOM 3236 C CA . LEU B 1 93 ? 7.473 12.602 5.719 1 90.75 93 LEU B CA 1
ATOM 3237 C C . LEU B 1 93 ? 6.473 12.836 6.844 1 90.75 93 LEU B C 1
ATOM 3239 O O . LEU B 1 93 ? 5.559 12.031 7.043 1 90.75 93 LEU B O 1
ATOM 3243 N N . VAL B 1 94 ? 6.59 13.922 7.535 1 92.19 94 VAL B N 1
ATOM 3244 C CA . VAL B 1 94 ? 5.844 14.188 8.758 1 92.19 94 VAL B CA 1
ATOM 3245 C C . VAL B 1 94 ? 4.367 14.391 8.43 1 92.19 94 VAL B C 1
ATOM 3247 O O . VAL B 1 94 ? 3.492 13.875 9.133 1 92.19 94 VAL B O 1
ATOM 3250 N N . THR B 1 95 ? 4.109 15.055 7.359 1 92.5 95 THR B N 1
ATOM 3251 C CA . THR B 1 95 ? 2.74 15.438 7.031 1 92.5 95 THR B CA 1
ATOM 3252 C C . THR B 1 95 ? 1.901 14.211 6.688 1 92.5 95 THR B C 1
ATOM 3254 O O . THR B 1 95 ? 0.825 14.008 7.254 1 92.5 95 THR B O 1
ATOM 3257 N N . PRO B 1 96 ? 2.379 13.375 5.852 1 92.44 96 PRO B N 1
ATOM 3258 C CA . PRO B 1 96 ? 1.57 12.188 5.551 1 92.44 96 PRO B CA 1
ATOM 3259 C C . PRO B 1 96 ? 1.412 11.258 6.754 1 92.44 96 PRO B C 1
ATOM 3261 O O . PRO B 1 96 ? 0.417 10.539 6.852 1 92.44 96 PRO B O 1
ATOM 3264 N N . LEU B 1 97 ? 2.312 11.289 7.645 1 93.06 97 LEU B N 1
ATOM 3265 C CA . LEU B 1 97 ? 2.234 10.43 8.82 1 93.06 97 LEU B CA 1
ATOM 3266 C C . LEU B 1 97 ? 1.099 10.867 9.742 1 93.06 97 LEU B C 1
ATOM 3268 O O . LEU B 1 97 ? 0.703 10.125 10.641 1 93.06 97 LEU B O 1
ATOM 3272 N N . GLY B 1 98 ? 0.592 12.016 9.469 1 91.5 98 GLY B N 1
ATOM 3273 C CA . GLY B 1 98 ? -0.588 12.461 10.195 1 91.5 98 GLY B CA 1
ATOM 3274 C C . GLY B 1 98 ? -1.763 11.508 10.062 1 91.5 98 GLY B C 1
ATOM 3275 O O . GLY B 1 98 ? -2.656 11.5 10.914 1 91.5 98 GLY B O 1
ATOM 3276 N N . ALA B 1 99 ? -1.766 10.734 9.031 1 91.62 99 ALA B N 1
ATOM 3277 C CA . ALA B 1 99 ? -2.818 9.742 8.812 1 91.62 99 ALA B CA 1
ATOM 3278 C C . ALA B 1 99 ? -2.865 8.727 9.953 1 91.62 99 ALA B C 1
ATOM 3280 O O . ALA B 1 99 ? -3.912 8.133 10.219 1 91.62 99 ALA B O 1
ATOM 3281 N N . LEU B 1 100 ? -1.806 8.578 10.609 1 92.81 100 LEU B N 1
ATOM 3282 C CA . LEU B 1 100 ? -1.747 7.625 11.711 1 92.81 100 LEU B CA 1
ATOM 3283 C C . LEU B 1 100 ? -2.637 8.07 12.867 1 92.81 100 LEU B C 1
ATOM 3285 O O . LEU B 1 100 ? -3.088 7.246 13.664 1 92.81 100 LEU B O 1
ATOM 3289 N N . SER B 1 101 ? -2.852 9.336 13 1 91.88 101 SER B N 1
ATOM 3290 C CA . SER B 1 101 ? -3.75 9.805 14.047 1 91.88 101 SER B CA 1
ATOM 3291 C C . SER B 1 101 ? -5.176 9.312 13.812 1 91.88 101 SER B C 1
ATOM 3293 O O . SER B 1 101 ? -5.883 8.977 14.766 1 91.88 101 SER B O 1
ATOM 3295 N N . VAL B 1 102 ? -5.52 9.297 12.562 1 87.25 102 VAL B N 1
ATOM 3296 C CA . VAL B 1 102 ? -6.84 8.781 12.211 1 87.25 102 VAL B CA 1
ATOM 3297 C C . VAL B 1 102 ? -6.926 7.297 12.547 1 87.25 102 VAL B C 1
ATOM 3299 O O . VAL B 1 102 ? -7.949 6.824 13.039 1 87.25 102 VAL B O 1
ATOM 3302 N N . LEU B 1 103 ? -5.898 6.641 12.266 1 90.31 103 LEU B N 1
ATOM 3303 C CA . LEU B 1 103 ? -5.828 5.219 12.586 1 90.31 103 LEU B CA 1
ATOM 3304 C C . LEU B 1 103 ? -5.977 4.984 14.086 1 90.31 103 LEU B C 1
ATOM 3306 O O . LEU B 1 103 ? -6.77 4.141 14.508 1 90.31 103 LEU B O 1
ATOM 3310 N N . VAL B 1 104 ? -5.266 5.738 14.836 1 91.94 104 VAL B N 1
ATOM 3311 C CA . VAL B 1 104 ? -5.301 5.602 16.297 1 91.94 104 VAL B CA 1
ATOM 3312 C C . VAL B 1 104 ? -6.707 5.898 16.797 1 91.94 104 VAL B C 1
ATOM 3314 O O . VAL B 1 104 ? -7.238 5.168 17.641 1 91.94 104 VAL B O 1
ATOM 3317 N N . SER B 1 105 ? -7.234 6.883 16.312 1 88.62 105 SER B N 1
ATOM 3318 C CA . SER B 1 105 ? -8.586 7.254 16.719 1 88.62 105 SER B CA 1
ATOM 3319 C C . SER B 1 105 ? -9.586 6.145 16.391 1 88.62 105 SER B C 1
ATOM 3321 O O . SER B 1 105 ? -10.461 5.836 17.203 1 88.62 105 SER B O 1
ATOM 3323 N N . ALA B 1 106 ? -9.469 5.574 15.25 1 86.44 106 ALA B N 1
ATOM 3324 C CA . ALA B 1 106 ? -10.383 4.516 14.828 1 86.44 106 ALA B CA 1
ATOM 3325 C C . ALA B 1 106 ? -10.25 3.287 15.727 1 86.44 106 ALA B C 1
ATOM 3327 O O . ALA B 1 106 ? -11.25 2.695 16.125 1 86.44 106 ALA B O 1
ATOM 3328 N N . VAL B 1 107 ? -9.102 2.947 16.016 1 90.06 107 VAL B N 1
ATOM 3329 C CA . VAL B 1 107 ? -8.852 1.768 16.844 1 90.06 107 VAL B CA 1
ATOM 3330 C C . VAL B 1 107 ? -9.344 2.016 18.266 1 90.06 107 VAL B C 1
ATOM 3332 O O . VAL B 1 107 ? -9.992 1.152 18.859 1 90.06 107 VAL B O 1
ATOM 3335 N N . LEU B 1 108 ? -9.07 3.201 18.766 1 89.56 108 LEU B N 1
ATOM 3336 C CA . LEU B 1 108 ? -9.492 3.525 20.125 1 89.56 108 LEU B CA 1
ATOM 3337 C C . LEU B 1 108 ? -11.008 3.678 20.188 1 89.56 108 LEU B C 1
ATOM 3339 O O . LEU B 1 108 ? -11.625 3.354 21.219 1 89.56 108 LEU B O 1
ATOM 3343 N N . ALA B 1 109 ? -11.555 4.172 19.156 1 85.75 109 ALA B N 1
ATOM 3344 C CA . ALA B 1 109 ? -13.008 4.27 19.109 1 85.75 109 ALA B CA 1
ATOM 3345 C C . ALA B 1 109 ? -13.656 2.889 19.172 1 85.75 109 ALA B C 1
ATOM 3347 O O . ALA B 1 109 ? -14.688 2.703 19.828 1 85.75 109 ALA B O 1
ATOM 3348 N N . SER B 1 110 ? -13.086 2.004 18.484 1 85.31 110 SER B N 1
ATOM 3349 C CA . SER B 1 110 ? -13.594 0.637 18.484 1 85.31 110 SER B CA 1
ATOM 3350 C C . SER B 1 110 ? -13.469 0.004 19.875 1 85.31 110 SER B C 1
ATOM 3352 O O . SER B 1 110 ? -14.367 -0.718 20.312 1 85.31 110 SER B O 1
ATOM 3354 N N . LYS B 1 111 ? -12.516 0.29 20.562 1 87.31 111 LYS B N 1
ATOM 3355 C CA . LYS B 1 111 ? -12.258 -0.33 21.859 1 87.31 111 LYS B CA 1
ATOM 3356 C C . LYS B 1 111 ? -13.031 0.369 22.969 1 87.31 111 LYS B C 1
ATOM 3358 O O . LYS B 1 111 ? -13.633 -0.289 23.828 1 87.31 111 LYS B O 1
ATOM 3363 N N . PHE B 1 112 ? -13.094 1.682 22.938 1 86.62 112 PHE B N 1
ATOM 3364 C CA . PHE B 1 112 ? -13.633 2.424 24.062 1 86.62 112 PHE B CA 1
ATOM 3365 C C . PHE B 1 112 ? -15.07 2.854 23.797 1 86.62 112 PHE B C 1
ATOM 3367 O O . PHE B 1 112 ? -15.836 3.084 24.734 1 86.62 112 PHE B O 1
ATOM 3374 N N . LEU B 1 113 ? -15.422 2.984 22.547 1 80.94 113 LEU B N 1
ATOM 3375 C CA . LEU B 1 113 ? -16.766 3.434 22.219 1 80.94 113 LEU B CA 1
ATOM 3376 C C . LEU B 1 113 ? -17.609 2.285 21.656 1 80.94 113 LEU B C 1
ATOM 3378 O O . LEU B 1 113 ? -18.781 2.475 21.297 1 80.94 113 LEU B O 1
ATOM 3382 N N . LYS B 1 114 ? -16.984 1.069 21.484 1 80.19 114 LYS B N 1
ATOM 3383 C CA . LYS B 1 114 ? -17.656 -0.152 21.047 1 80.19 114 LYS B CA 1
ATOM 3384 C C . LYS B 1 114 ? -18.188 -0 19.625 1 80.19 114 LYS B C 1
ATOM 3386 O O . LYS B 1 114 ? -19.281 -0.486 19.312 1 80.19 114 LYS B O 1
ATOM 3391 N N . GLU B 1 115 ? -17.516 0.854 19.016 1 77 115 GLU B N 1
ATOM 3392 C CA . GLU B 1 115 ? -17.828 0.945 17.594 1 77 115 GLU B CA 1
ATOM 3393 C C . GLU B 1 115 ? -17.203 -0.212 16.812 1 77 115 GLU B C 1
ATOM 3395 O O . GLU B 1 115 ? -16.016 -0.481 16.938 1 77 115 GLU B O 1
ATOM 3400 N N . THR B 1 116 ? -17.922 -1.06 16.219 1 79.19 116 THR B N 1
ATOM 3401 C CA . THR B 1 116 ? -17.406 -2.217 15.5 1 79.19 116 THR B CA 1
ATOM 3402 C C . THR B 1 116 ? -16.688 -1.786 14.219 1 79.19 116 THR B C 1
ATOM 3404 O O . THR B 1 116 ? -17.266 -1.075 13.391 1 79.19 116 THR B O 1
ATOM 3407 N N . LEU B 1 117 ? -15.469 -2.064 14.188 1 81.56 117 LEU B N 1
ATOM 3408 C CA . LEU B 1 117 ? -14.703 -1.848 12.969 1 81.56 117 LEU B CA 1
ATOM 3409 C C . LEU B 1 117 ? -15.062 -2.887 11.914 1 81.56 117 LEU B C 1
ATOM 3411 O O . LEU B 1 117 ? -14.828 -4.082 12.102 1 81.56 117 LEU B O 1
ATOM 3415 N N . ASN B 1 118 ? -15.734 -2.48 10.898 1 82.88 118 ASN B N 1
ATOM 3416 C CA . ASN B 1 118 ? -16.078 -3.395 9.812 1 82.88 118 ASN B CA 1
ATOM 3417 C C . ASN B 1 118 ? -14.836 -3.84 9.039 1 82.88 118 ASN B C 1
ATOM 3419 O O . ASN B 1 118 ? -13.719 -3.434 9.359 1 82.88 118 ASN B O 1
ATOM 3423 N N . THR B 1 119 ? -14.961 -4.711 8.211 1 83.19 119 THR B N 1
ATOM 3424 C CA . THR B 1 119 ? -13.867 -5.266 7.43 1 83.19 119 THR B CA 1
ATOM 3425 C C . THR B 1 119 ? -13.148 -4.168 6.652 1 83.19 119 THR B C 1
ATOM 3427 O O . THR B 1 119 ? -11.922 -4.168 6.551 1 83.19 119 THR B O 1
ATOM 3430 N N . LEU B 1 120 ? -13.891 -3.248 6.176 1 84 120 LEU B N 1
ATOM 3431 C CA . LEU B 1 120 ? -13.32 -2.131 5.434 1 84 120 LEU B CA 1
ATOM 3432 C C . LEU B 1 120 ? -12.43 -1.281 6.332 1 84 120 LEU B C 1
ATOM 3434 O O . LEU B 1 120 ? -11.352 -0.85 5.914 1 84 120 LEU B O 1
ATOM 3438 N N . GLY B 1 121 ? -12.875 -1.07 7.52 1 87.88 121 GLY B N 1
ATOM 3439 C CA . GLY B 1 121 ? -12.078 -0.321 8.477 1 87.88 121 GLY B CA 1
ATOM 3440 C C . GLY B 1 121 ? -10.789 -1.019 8.859 1 87.88 121 GLY B C 1
ATOM 3441 O O . GLY B 1 121 ? -9.742 -0.379 8.961 1 87.88 121 GLY B O 1
ATOM 3442 N N . LYS B 1 122 ? -10.875 -2.293 9.031 1 91.25 122 LYS B N 1
ATOM 3443 C CA . LYS B 1 122 ? -9.695 -3.066 9.391 1 91.25 122 LYS B CA 1
ATOM 3444 C C . LYS B 1 122 ? -8.656 -3.053 8.273 1 91.25 122 LYS B C 1
ATOM 3446 O O . LYS B 1 122 ? -7.461 -2.92 8.523 1 91.25 122 LYS B O 1
ATOM 3451 N N . LEU B 1 123 ? -9.148 -3.201 7.086 1 92.06 123 LEU B N 1
ATOM 3452 C CA . LEU B 1 123 ? -8.25 -3.154 5.934 1 92.06 123 LEU B CA 1
ATOM 3453 C C . LEU B 1 123 ? -7.629 -1.769 5.785 1 92.06 123 LEU B C 1
ATOM 3455 O O . LEU B 1 123 ? -6.461 -1.644 5.414 1 92.06 123 LEU B O 1
ATOM 3459 N N . GLY B 1 124 ? -8.453 -0.761 6.055 1 93.06 124 GLY B N 1
ATOM 3460 C CA . GLY B 1 124 ? -7.93 0.596 6.02 1 93.06 124 GLY B CA 1
ATOM 3461 C C . GLY B 1 124 ? -6.809 0.827 7.016 1 93.06 124 GLY B C 1
ATOM 3462 O O . GLY B 1 124 ? -5.816 1.484 6.695 1 93.06 124 GLY B O 1
ATOM 3463 N N . CYS B 1 125 ? -6.961 0.29 8.164 1 93.31 125 CYS B N 1
ATOM 3464 C CA . CYS B 1 125 ? -5.918 0.406 9.172 1 93.31 125 CYS B CA 1
ATOM 3465 C C . CYS B 1 125 ? -4.633 -0.27 8.719 1 93.31 125 CYS B C 1
ATOM 3467 O O . CYS B 1 125 ? -3.545 0.287 8.867 1 93.31 125 CYS B O 1
ATOM 3469 N N . LEU B 1 126 ? -4.816 -1.417 8.188 1 95.69 126 LEU B N 1
ATOM 3470 C CA . LEU B 1 126 ? -3.654 -2.145 7.688 1 95.69 126 LEU B CA 1
ATOM 3471 C C . LEU B 1 126 ? -2.949 -1.353 6.594 1 95.69 126 LEU B C 1
ATOM 3473 O O . LEU B 1 126 ? -1.723 -1.217 6.609 1 95.69 126 LEU B O 1
ATOM 3477 N N . LEU B 1 127 ? -3.682 -0.844 5.664 1 96.88 127 LEU B N 1
ATOM 3478 C CA . LEU B 1 127 ? -3.117 -0.082 4.555 1 96.88 127 LEU B CA 1
ATOM 3479 C C . LEU B 1 127 ? -2.428 1.182 5.059 1 96.88 127 LEU B C 1
ATOM 3481 O O . LEU B 1 127 ? -1.42 1.611 4.492 1 96.88 127 LEU B O 1
ATOM 3485 N N . CYS B 1 128 ? -2.996 1.777 6.055 1 95.38 128 CYS B N 1
ATOM 3486 C CA . CYS B 1 128 ? -2.389 2.969 6.637 1 95.38 128 CYS B CA 1
ATOM 3487 C C . CYS B 1 128 ? -1 2.66 7.184 1 95.38 128 CYS B C 1
ATOM 3489 O O . CYS B 1 128 ? -0.06 3.428 6.973 1 95.38 128 CYS B O 1
ATOM 3491 N N . ILE B 1 129 ? -0.9 1.586 7.836 1 96.69 129 ILE B N 1
ATOM 3492 C CA . ILE B 1 129 ? 0.379 1.161 8.398 1 96.69 129 ILE B CA 1
ATOM 3493 C C . ILE B 1 129 ? 1.353 0.837 7.266 1 96.69 129 ILE B C 1
ATOM 3495 O O . ILE B 1 129 ? 2.492 1.309 7.266 1 96.69 129 ILE B O 1
ATOM 3499 N N . LEU B 1 130 ? 0.905 0.1 6.32 1 97.31 130 LEU B N 1
ATOM 3500 C CA . LEU B 1 130 ? 1.756 -0.306 5.207 1 97.31 130 LEU B CA 1
ATOM 3501 C C . LEU B 1 130 ? 2.225 0.908 4.414 1 97.31 130 LEU B C 1
ATOM 3503 O O . LEU B 1 130 ? 3.412 1.026 4.094 1 97.31 130 LEU B O 1
ATOM 3507 N N . GLY B 1 131 ? 1.288 1.782 4.051 1 97.06 131 GLY B N 1
ATOM 3508 C CA . GLY B 1 131 ? 1.652 2.996 3.34 1 97.06 131 GLY B CA 1
ATOM 3509 C C . GLY B 1 131 ? 2.645 3.857 4.098 1 97.06 131 GLY B C 1
ATOM 3510 O O . GLY B 1 131 ? 3.564 4.422 3.5 1 97.06 131 GLY B O 1
ATOM 3511 N N . SER B 1 132 ? 2.494 3.941 5.391 1 95.81 132 SER B N 1
ATOM 3512 C CA . SER B 1 132 ? 3.391 4.742 6.219 1 95.81 132 SER B CA 1
ATOM 3513 C C . SER B 1 132 ? 4.797 4.152 6.238 1 95.81 132 SER B C 1
ATOM 3515 O O . SER B 1 132 ? 5.785 4.891 6.184 1 95.81 132 SER B O 1
ATOM 3517 N N . ILE B 1 133 ? 4.863 2.861 6.328 1 95.94 133 ILE B N 1
ATOM 3518 C CA . ILE B 1 133 ? 6.164 2.203 6.332 1 95.94 133 ILE B CA 1
ATOM 3519 C C . ILE B 1 133 ? 6.887 2.482 5.016 1 95.94 133 ILE B C 1
ATOM 3521 O O . ILE B 1 133 ? 8.078 2.807 5.012 1 95.94 133 ILE B O 1
ATOM 3525 N N . VAL B 1 134 ? 6.156 2.363 3.928 1 96.12 134 VAL B N 1
ATOM 3526 C CA . VAL B 1 134 ? 6.742 2.605 2.615 1 96.12 134 VAL B CA 1
ATOM 3527 C C . VAL B 1 134 ? 7.199 4.059 2.516 1 96.12 134 VAL B C 1
ATOM 3529 O O . VAL B 1 134 ? 8.266 4.344 1.97 1 96.12 134 VAL B O 1
ATOM 3532 N N . LEU B 1 135 ? 6.457 4.949 3.045 1 94.44 135 LEU B N 1
ATOM 3533 C CA . LEU B 1 135 ? 6.824 6.363 3.055 1 94.44 135 LEU B CA 1
ATOM 3534 C C . LEU B 1 135 ? 8.109 6.586 3.846 1 94.44 135 LEU B C 1
ATOM 3536 O O . LEU B 1 135 ? 9 7.316 3.402 1 94.44 135 LEU B O 1
ATOM 3540 N N . ILE B 1 136 ? 8.172 5.965 4.992 1 93.19 136 ILE B N 1
ATOM 3541 C CA . ILE B 1 136 ? 9.328 6.105 5.871 1 93.19 136 ILE B CA 1
ATOM 3542 C C . ILE B 1 136 ? 10.586 5.594 5.16 1 93.19 136 ILE B C 1
ATOM 3544 O O . ILE B 1 136 ? 11.641 6.23 5.211 1 93.19 136 ILE B O 1
ATOM 3548 N N . ILE B 1 137 ? 10.461 4.488 4.434 1 92.88 137 ILE B N 1
ATOM 3549 C CA . ILE B 1 137 ? 11.594 3.855 3.77 1 92.88 137 ILE B CA 1
ATOM 3550 C C . ILE B 1 137 ? 12.109 4.762 2.652 1 92.88 137 ILE B C 1
ATOM 3552 O O . ILE B 1 137 ? 13.32 4.883 2.449 1 92.88 137 ILE B O 1
ATOM 3556 N N . HIS B 1 138 ? 11.219 5.492 1.966 1 93 138 HIS B N 1
ATOM 3557 C CA . HIS B 1 138 ? 11.609 6.191 0.748 1 93 138 HIS B CA 1
ATOM 3558 C C . HIS B 1 138 ? 11.711 7.695 0.984 1 93 138 HIS B C 1
ATOM 3560 O O . HIS B 1 138 ? 12.031 8.453 0.064 1 93 138 HIS B O 1
ATOM 3566 N N . SER B 1 139 ? 11.492 8.117 2.176 1 88.75 139 SER B N 1
ATOM 3567 C CA . SER B 1 139 ? 11.547 9.547 2.482 1 88.75 139 SER B CA 1
ATOM 3568 C C . SER B 1 139 ? 12.984 10.062 2.455 1 88.75 139 SER B C 1
ATOM 3570 O O . SER B 1 139 ? 13.93 9.297 2.658 1 88.75 139 SER B O 1
ATOM 3572 N N . PRO B 1 140 ? 13.07 11.344 2.088 1 86.88 140 PRO B N 1
ATOM 3573 C CA . PRO B 1 140 ? 14.414 11.922 2.166 1 86.88 140 PRO B CA 1
ATOM 3574 C C . PRO B 1 140 ? 14.977 11.93 3.586 1 86.88 140 PRO B C 1
ATOM 3576 O O . PRO B 1 140 ? 14.242 12.188 4.543 1 86.88 140 PRO B O 1
ATOM 3579 N N . LYS B 1 141 ? 16.234 11.492 3.736 1 79.38 141 LYS B N 1
ATOM 3580 C CA . LYS B 1 141 ? 16.812 11.32 5.062 1 79.38 141 LYS B CA 1
ATOM 3581 C C . LYS B 1 141 ? 17.703 12.516 5.43 1 79.38 141 LYS B C 1
ATOM 3583 O O . LYS B 1 141 ? 18.047 12.703 6.594 1 79.38 141 LYS B O 1
ATOM 3588 N N . GLU B 1 142 ? 17.969 13.352 4.527 1 71.88 142 GLU B N 1
ATOM 3589 C CA . GLU B 1 142 ? 18.859 14.469 4.84 1 71.88 142 GLU B CA 1
ATOM 3590 C C . GLU B 1 142 ? 18.094 15.789 4.891 1 71.88 142 GLU B C 1
ATOM 3592 O O . GLU B 1 142 ? 17.094 15.961 4.18 1 71.88 142 GLU B O 1
ATOM 3597 N N . GLN B 1 143 ? 18.469 16.547 5.98 1 65.81 143 GLN B N 1
ATOM 3598 C CA . GLN B 1 143 ? 17.922 17.891 6.051 1 65.81 143 GLN B CA 1
ATOM 3599 C C . GLN B 1 143 ? 18.672 18.828 5.102 1 65.81 143 GLN B C 1
ATOM 3601 O O . GLN B 1 143 ? 19.906 18.812 5.035 1 65.81 143 GLN B O 1
ATOM 3606 N N . GLU B 1 144 ? 17.859 19.609 4.41 1 65.81 144 GLU B N 1
ATOM 3607 C CA . GLU B 1 144 ? 18.5 20.375 3.352 1 65.81 144 GLU B CA 1
ATOM 3608 C C . GLU B 1 144 ? 18.875 21.766 3.84 1 65.81 144 GLU B C 1
ATOM 3610 O O . GLU B 1 144 ? 19.703 22.453 3.221 1 65.81 144 GLU B O 1
ATOM 3615 N N . VAL B 1 145 ? 18.297 22.156 4.957 1 75.31 145 VAL B N 1
ATOM 3616 C CA . VAL B 1 145 ? 18.625 23.5 5.402 1 75.31 145 VAL B CA 1
ATOM 3617 C C . VAL B 1 145 ? 19.188 23.453 6.824 1 75.31 145 VAL B C 1
ATOM 3619 O O . VAL B 1 145 ? 18.531 22.938 7.734 1 75.31 145 VAL B O 1
ATOM 3622 N N . ALA B 1 146 ? 20.438 24.016 6.957 1 75.5 146 ALA B N 1
ATOM 3623 C CA . ALA B 1 146 ? 21.125 23.891 8.234 1 75.5 146 ALA B CA 1
ATOM 3624 C C . ALA B 1 146 ? 21.172 25.219 8.984 1 75.5 146 ALA B C 1
ATOM 3626 O O . ALA B 1 146 ? 21.391 25.234 10.195 1 75.5 146 ALA B O 1
ATOM 3627 N N . SER B 1 147 ? 20.875 26.328 8.273 1 85.06 147 SER B N 1
ATOM 3628 C CA . SER B 1 147 ? 20.984 27.625 8.938 1 85.06 147 SER B CA 1
ATOM 3629 C C . SER B 1 147 ? 19.859 28.562 8.508 1 85.06 147 SER B C 1
ATOM 3631 O O . SER B 1 147 ? 19.266 28.375 7.445 1 85.06 147 SER B O 1
ATOM 3633 N N . VAL B 1 148 ? 19.656 29.484 9.391 1 90.06 148 VAL B N 1
ATOM 3634 C CA . VAL B 1 148 ? 18.609 30.484 9.141 1 90.06 148 VAL B CA 1
ATOM 3635 C C . VAL B 1 148 ? 18.984 31.328 7.938 1 90.06 148 VAL B C 1
ATOM 3637 O O . VAL B 1 148 ? 18.125 31.703 7.133 1 90.06 148 VAL B O 1
ATOM 3640 N N . ALA B 1 149 ? 20.266 31.609 7.777 1 89.5 149 ALA B N 1
ATOM 3641 C CA . ALA B 1 149 ? 20.734 32.406 6.645 1 89.5 149 ALA B CA 1
ATOM 3642 C C . ALA B 1 149 ? 20.438 31.688 5.324 1 89.5 149 ALA B C 1
ATOM 3644 O O . ALA B 1 149 ? 19.984 32.312 4.367 1 89.5 149 ALA B O 1
ATOM 3645 N N . GLU B 1 150 ? 20.656 30.5 5.383 1 89 150 GLU B N 1
ATOM 3646 C CA . GLU B 1 150 ? 20.375 29.703 4.191 1 89 150 GLU B CA 1
ATOM 3647 C C . GLU B 1 150 ? 18.875 29.656 3.902 1 89 150 GLU B C 1
ATOM 3649 O O . GLU B 1 150 ? 18.453 29.719 2.744 1 89 150 GLU B O 1
ATOM 3654 N N . LEU B 1 151 ? 18.141 29.547 4.918 1 90.06 151 LEU B N 1
ATOM 3655 C CA . LEU B 1 151 ? 16.688 29.516 4.758 1 90.06 151 LEU B CA 1
ATOM 3656 C C . LEU B 1 151 ? 16.172 30.812 4.172 1 90.06 151 LEU B C 1
ATOM 3658 O O . LEU B 1 151 ? 15.336 30.812 3.258 1 90.06 151 LEU B O 1
ATOM 3662 N N . VAL B 1 152 ? 16.688 31.906 4.688 1 88.81 152 VAL B N 1
ATOM 3663 C CA . VAL B 1 152 ? 16.25 33.219 4.215 1 88.81 152 VAL B CA 1
ATOM 3664 C C . VAL B 1 152 ? 16.625 33.375 2.742 1 88.81 152 VAL B C 1
ATOM 3666 O O . VAL B 1 152 ? 15.859 33.969 1.964 1 88.81 152 VAL B O 1
ATOM 3669 N N . SER B 1 153 ? 17.734 32.844 2.412 1 88.81 153 SER B N 1
ATOM 3670 C CA . SER B 1 153 ? 18.156 32.906 1.014 1 88.81 153 SER B CA 1
ATOM 3671 C C . SER B 1 153 ? 17.219 32.094 0.131 1 88.81 153 SER B C 1
ATOM 3673 O O . SER B 1 153 ? 16.875 32.5 -0.976 1 88.81 153 SER B O 1
ATOM 3675 N N . LYS B 1 154 ? 16.766 31 0.599 1 89.19 154 LYS B N 1
ATOM 3676 C CA . LYS B 1 154 ? 15.867 30.125 -0.15 1 89.19 154 LYS B CA 1
ATOM 3677 C C . LYS B 1 154 ? 14.469 30.719 -0.25 1 89.19 154 LYS B C 1
ATOM 3679 O O . LYS B 1 154 ? 13.75 30.469 -1.218 1 89.19 154 LYS B O 1
ATOM 3684 N N . LEU B 1 155 ? 14.117 31.484 0.75 1 89.25 155 LEU B N 1
ATOM 3685 C CA . LEU B 1 155 ? 12.812 32.156 0.755 1 89.25 155 LEU B CA 1
ATOM 3686 C C . LEU B 1 155 ? 12.734 33.188 -0.348 1 89.25 155 LEU B C 1
ATOM 3688 O O . LEU B 1 155 ? 11.648 33.5 -0.852 1 89.25 155 LEU B O 1
ATOM 3692 N N . HIS B 1 156 ? 13.898 33.656 -0.667 1 87.81 156 HIS B N 1
ATOM 3693 C CA . HIS B 1 156 ? 13.938 34.688 -1.683 1 87.81 156 HIS B CA 1
ATOM 3694 C C . HIS B 1 156 ? 14.078 34.094 -3.08 1 87.81 156 HIS B C 1
ATOM 3696 O O . HIS B 1 156 ? 14.125 34.844 -4.07 1 87.81 156 HIS B O 1
ATOM 3702 N N . ASN B 1 157 ? 14.062 32.875 -3.125 1 89.31 157 ASN B N 1
ATOM 3703 C CA . ASN B 1 157 ? 14.078 32.219 -4.43 1 89.31 157 ASN B CA 1
ATOM 3704 C C . ASN B 1 157 ? 12.82 32.531 -5.23 1 89.31 157 ASN B C 1
ATOM 3706 O O . ASN B 1 157 ? 11.719 32.594 -4.676 1 89.31 157 ASN B O 1
ATOM 3710 N N . THR B 1 158 ? 12.922 32.688 -6.469 1 89.94 158 THR B N 1
ATOM 3711 C CA . THR B 1 158 ? 11.836 33.125 -7.352 1 89.94 158 THR B CA 1
ATOM 3712 C C . THR B 1 158 ? 10.711 32.094 -7.34 1 89.94 158 THR B C 1
ATOM 3714 O O . THR B 1 158 ? 9.531 32.438 -7.324 1 89.94 158 THR B O 1
ATOM 3717 N N . TYR B 1 159 ? 11.062 30.859 -7.305 1 91 159 TYR B N 1
ATOM 3718 C CA . TYR B 1 159 ? 10.055 29.797 -7.344 1 91 159 TYR B CA 1
ATOM 3719 C C . TYR B 1 159 ? 9.203 29.812 -6.086 1 91 159 TYR B C 1
ATOM 3721 O O . TYR B 1 159 ? 7.977 29.656 -6.16 1 91 159 TYR B O 1
ATOM 3729 N N . PHE B 1 160 ? 9.82 29.984 -4.988 1 93 160 PHE B N 1
ATOM 3730 C CA . PHE B 1 160 ? 9.055 29.969 -3.748 1 93 160 PHE B CA 1
ATOM 3731 C C . PHE B 1 160 ? 8.242 31.25 -3.594 1 93 160 PHE B C 1
ATOM 3733 O O . PHE B 1 160 ? 7.113 31.219 -3.092 1 93 160 PHE B O 1
ATOM 3740 N N . LEU B 1 161 ? 8.766 32.344 -4.023 1 93.25 161 LEU B N 1
ATOM 3741 C CA . LEU B 1 161 ? 8.016 33.594 -4 1 93.25 161 LEU B CA 1
ATOM 3742 C C . LEU B 1 161 ? 6.766 33.5 -4.863 1 93.25 161 LEU B C 1
ATOM 3744 O O . LEU B 1 161 ? 5.699 33.969 -4.473 1 93.25 161 LEU B O 1
ATOM 3748 N N . ASN B 1 162 ? 6.973 32.906 -6.004 1 95.19 162 ASN B N 1
ATOM 3749 C CA . ASN B 1 162 ? 5.805 32.656 -6.844 1 95.19 162 ASN B CA 1
ATOM 3750 C C . ASN B 1 162 ? 4.773 31.781 -6.145 1 95.19 162 ASN B C 1
ATOM 3752 O O . ASN B 1 162 ? 3.568 31.984 -6.309 1 95.19 162 ASN B O 1
ATOM 3756 N N . TYR B 1 163 ? 5.266 30.812 -5.406 1 95.69 163 TYR B N 1
ATOM 3757 C CA . TYR B 1 163 ? 4.363 29.938 -4.664 1 95.69 163 TYR B CA 1
ATOM 3758 C C . TYR B 1 163 ? 3.578 30.719 -3.621 1 95.69 163 TYR B C 1
ATOM 3760 O O . TYR B 1 163 ? 2.363 30.562 -3.496 1 95.69 163 TYR B O 1
ATOM 3768 N N . ILE B 1 164 ? 4.227 31.609 -2.918 1 94.56 164 ILE B N 1
ATOM 3769 C CA . ILE B 1 164 ? 3.578 32.438 -1.896 1 94.56 164 ILE B CA 1
ATOM 3770 C C . ILE B 1 164 ? 2.529 33.312 -2.543 1 94.56 164 ILE B C 1
ATOM 3772 O O . ILE B 1 164 ? 1.4 33.438 -2.057 1 94.56 164 ILE B O 1
ATOM 3776 N N . ILE B 1 165 ? 2.885 33.906 -3.646 1 94.94 165 ILE B N 1
ATOM 3777 C CA . ILE B 1 165 ? 1.979 34.812 -4.34 1 94.94 165 ILE B CA 1
ATOM 3778 C C . ILE B 1 165 ? 0.746 34.031 -4.816 1 94.94 165 ILE B C 1
ATOM 3780 O O . ILE B 1 165 ? -0.377 34.531 -4.727 1 94.94 165 ILE B O 1
ATOM 3784 N N . THR B 1 166 ? 1.021 32.875 -5.312 1 95.56 166 THR B N 1
ATOM 3785 C CA . THR B 1 166 ? -0.084 32.062 -5.785 1 95.56 166 THR B CA 1
ATOM 3786 C C . THR B 1 166 ? -1.019 31.688 -4.637 1 95.56 166 THR B C 1
ATOM 3788 O O . THR B 1 166 ? -2.24 31.781 -4.77 1 95.56 166 THR B O 1
ATOM 3791 N N . VAL B 1 167 ? -0.487 31.297 -3.502 1 94.94 167 VAL B N 1
ATOM 3792 C CA . VAL B 1 167 ? -1.285 30.906 -2.346 1 94.94 167 VAL B CA 1
ATOM 3793 C C . VAL B 1 167 ? -2.08 32.094 -1.83 1 94.94 167 VAL B C 1
ATOM 3795 O O . VAL B 1 167 ? -3.273 31.984 -1.539 1 94.94 167 VAL B O 1
ATOM 3798 N N . VAL B 1 168 ? -1.489 33.281 -1.739 1 93.88 168 VAL B N 1
ATOM 3799 C CA . VAL B 1 168 ? -2.146 34.469 -1.242 1 93.88 168 VAL B CA 1
ATOM 3800 C C . VAL B 1 168 ? -3.254 34.906 -2.205 1 93.88 168 VAL B C 1
ATOM 3802 O O . VAL B 1 168 ? -4.355 35.25 -1.777 1 93.88 168 VAL B O 1
ATOM 3805 N N . SER B 1 169 ? -2.982 34.812 -3.482 1 95 169 SER B N 1
ATOM 3806 C CA . SER B 1 169 ? -3.982 35.156 -4.484 1 95 169 SER B CA 1
ATOM 3807 C C . SER B 1 169 ? -5.191 34.25 -4.402 1 95 169 SER B C 1
ATOM 3809 O O . SER B 1 169 ? -6.336 34.688 -4.43 1 95 169 SER B O 1
ATOM 3811 N N . ILE B 1 170 ? -4.902 32.969 -4.301 1 93.94 170 ILE B N 1
ATOM 3812 C CA . ILE B 1 170 ? -5.98 31.984 -4.211 1 93.94 170 ILE B CA 1
ATOM 3813 C C . ILE B 1 170 ? -6.809 32.25 -2.955 1 93.94 170 ILE B C 1
ATOM 3815 O O . ILE B 1 170 ? -8.039 32.156 -2.99 1 93.94 170 ILE B O 1
ATOM 3819 N N . THR B 1 171 ? -6.191 32.562 -1.872 1 92.38 171 THR B N 1
ATOM 3820 C CA . THR B 1 171 ? -6.867 32.844 -0.607 1 92.38 171 THR B CA 1
ATOM 3821 C C . THR B 1 171 ? -7.77 34.062 -0.728 1 92.38 171 THR B C 1
ATOM 3823 O O . THR B 1 171 ? -8.93 34.031 -0.32 1 92.38 171 THR B O 1
ATOM 3826 N N . ILE B 1 172 ? -7.25 35.094 -1.348 1 93.19 172 ILE B N 1
ATOM 3827 C CA . ILE B 1 172 ? -8.008 36.312 -1.492 1 93.19 172 ILE B CA 1
ATOM 3828 C C . ILE B 1 172 ? -9.195 36.094 -2.43 1 93.19 172 ILE B C 1
ATOM 3830 O O . ILE B 1 172 ? -10.312 36.531 -2.145 1 93.19 172 ILE B O 1
ATOM 3834 N N . ILE B 1 173 ? -8.969 35.406 -3.506 1 93.31 173 ILE B N 1
ATOM 3835 C CA . ILE B 1 173 ? -10.016 35.125 -4.492 1 93.31 173 ILE B CA 1
ATOM 3836 C C . ILE B 1 173 ? -11.117 34.281 -3.861 1 93.31 173 ILE B C 1
ATOM 3838 O O . ILE B 1 173 ? -12.305 34.531 -4.086 1 93.31 173 ILE B O 1
ATOM 3842 N N . ILE B 1 174 ? -10.766 33.344 -3.045 1 92.38 174 ILE B N 1
ATOM 3843 C CA . ILE B 1 174 ? -11.75 32.438 -2.438 1 92.38 174 ILE B CA 1
ATOM 3844 C C . ILE B 1 174 ? -12.531 33.188 -1.361 1 92.38 174 ILE B C 1
ATOM 3846 O O . ILE B 1 174 ? -13.75 33.062 -1.263 1 92.38 174 ILE B O 1
ATOM 3850 N N . ILE B 1 175 ? -11.93 34.031 -0.575 1 90 175 ILE B N 1
ATOM 3851 C CA . ILE B 1 175 ? -12.578 34.75 0.52 1 90 175 ILE B CA 1
ATOM 3852 C C . ILE B 1 175 ? -13.578 35.781 -0.041 1 90 175 ILE B C 1
ATOM 3854 O O . ILE B 1 175 ? -14.695 35.875 0.458 1 90 175 ILE B O 1
ATOM 3858 N N . PHE B 1 176 ? -13.219 36.406 -1.131 1 89.81 176 PHE B N 1
ATOM 3859 C CA . PHE B 1 176 ? -14.031 37.531 -1.557 1 89.81 176 PHE B CA 1
ATOM 3860 C C . PHE B 1 176 ? -14.938 37.125 -2.715 1 89.81 176 PHE B C 1
ATOM 3862 O O . PHE B 1 176 ? -15.992 37.75 -2.914 1 89.81 176 PHE B O 1
ATOM 3869 N N . TYR B 1 177 ? -14.578 36.125 -3.465 1 89.25 177 TYR B N 1
ATOM 3870 C CA . TYR B 1 177 ? -15.344 35.875 -4.676 1 89.25 177 TYR B CA 1
ATOM 3871 C C . TYR B 1 177 ? -15.93 34.469 -4.656 1 89.25 177 TYR B C 1
ATOM 3873 O O . TYR B 1 177 ? -17.156 34.312 -4.652 1 89.25 177 TYR B O 1
ATOM 3881 N N . VAL B 1 178 ? -15.18 33.469 -4.527 1 87.31 178 VAL B N 1
ATOM 3882 C CA . VAL B 1 178 ? -15.609 32.094 -4.734 1 87.31 178 VAL B CA 1
ATOM 3883 C C . VAL B 1 178 ? -16.312 31.578 -3.479 1 87.31 178 VAL B C 1
ATOM 3885 O O . VAL B 1 178 ? -17.266 30.797 -3.568 1 87.31 178 VAL B O 1
ATOM 3888 N N . GLY B 1 179 ? -15.93 31.922 -2.316 1 85.44 179 GLY B N 1
ATOM 3889 C CA . GLY B 1 179 ? -16.484 31.453 -1.055 1 85.44 179 GLY B CA 1
ATOM 3890 C C . GLY B 1 179 ? -17.953 31.75 -0.907 1 85.44 179 GLY B C 1
ATOM 3891 O O . GLY B 1 179 ? -18.766 30.844 -0.775 1 85.44 179 GLY B O 1
ATOM 3892 N N . PRO B 1 180 ? -18.312 33 -1.014 1 84.38 180 PRO B N 1
ATOM 3893 C CA . PRO B 1 180 ? -19.719 33.375 -0.843 1 84.38 180 PRO B CA 1
ATOM 3894 C C . PRO B 1 180 ? -20.609 32.844 -1.969 1 84.38 180 PRO B C 1
ATOM 3896 O O . PRO B 1 180 ? -21.797 32.594 -1.759 1 84.38 180 PRO B O 1
ATOM 3899 N N . ARG B 1 181 ? -20.031 32.5 -3.096 1 85.75 181 ARG B N 1
ATOM 3900 C CA . ARG B 1 181 ? -20.828 32.062 -4.238 1 85.75 181 ARG B CA 1
ATOM 3901 C C . ARG B 1 181 ? -20.891 30.547 -4.312 1 85.75 181 ARG B C 1
ATOM 3903 O O . ARG B 1 181 ? -21.953 29.969 -4.57 1 85.75 181 ARG B O 1
ATOM 3910 N N . TYR B 1 182 ? -19.766 29.953 -4.094 1 84.94 182 TYR B N 1
ATOM 3911 C CA . TYR B 1 182 ? -19.703 28.516 -4.355 1 84.94 182 TYR B CA 1
ATOM 3912 C C . TYR B 1 182 ? -19.312 27.75 -3.096 1 84.94 182 TYR B C 1
ATOM 3914 O O . TYR B 1 182 ? -19.266 26.516 -3.1 1 84.94 182 TYR B O 1
ATOM 3922 N N . GLY B 1 183 ? -19.078 28.359 -1.998 1 82.75 183 GLY B N 1
ATOM 3923 C CA . GLY B 1 183 ? -18.547 27.75 -0.785 1 82.75 183 GLY B CA 1
ATOM 3924 C C . GLY B 1 183 ? -19.5 26.75 -0.16 1 82.75 183 GLY B C 1
ATOM 3925 O O . GLY B 1 183 ? -19.062 25.75 0.433 1 82.75 183 GLY B O 1
ATOM 3926 N N . SER B 1 184 ? -20.719 26.875 -0.4 1 84.38 184 SER B N 1
ATOM 3927 C CA . SER B 1 184 ? -21.703 25.984 0.22 1 84.38 184 SER B CA 1
ATOM 3928 C C . SER B 1 184 ? -22.031 24.812 -0.695 1 84.38 184 SER B C 1
ATOM 3930 O O . SER B 1 184 ? -22.594 23.812 -0.248 1 84.38 184 SER B O 1
ATOM 3932 N N . ARG B 1 185 ? -21.562 24.875 -1.855 1 86.06 185 ARG B N 1
ATOM 3933 C CA . ARG B 1 185 ? -21.953 23.844 -2.812 1 86.06 185 ARG B CA 1
ATOM 3934 C C . ARG B 1 185 ? -20.812 22.859 -3.049 1 86.06 185 ARG B C 1
ATOM 3936 O O . ARG B 1 185 ? -21.047 21.672 -3.285 1 86.06 185 ARG B O 1
ATOM 3943 N N . HIS B 1 186 ? -19.688 23.469 -2.918 1 88.56 186 HIS B N 1
ATOM 3944 C CA . HIS B 1 186 ? -18.531 22.641 -3.227 1 88.56 186 HIS B CA 1
ATOM 3945 C C . HIS B 1 186 ? -17.578 22.547 -2.037 1 88.56 186 HIS B C 1
ATOM 3947 O O . HIS B 1 186 ? -17.031 23.547 -1.594 1 88.56 186 HIS B O 1
ATOM 3953 N N . VAL B 1 187 ? -17.359 21.359 -1.622 1 87 187 VAL B N 1
ATOM 3954 C CA . VAL B 1 187 ? -16.547 21.094 -0.439 1 87 187 VAL B CA 1
ATOM 3955 C C . VAL B 1 187 ? -15.102 21.516 -0.7 1 87 187 VAL B C 1
ATOM 3957 O O . VAL B 1 187 ? -14.383 21.891 0.226 1 87 187 VAL B O 1
ATOM 3960 N N . MET B 1 188 ? -14.719 21.594 -1.926 1 89.94 188 MET B N 1
ATOM 3961 C CA . MET B 1 188 ? -13.32 21.828 -2.293 1 89.94 188 MET B CA 1
ATOM 3962 C C . MET B 1 188 ? -12.938 23.281 -2.092 1 89.94 188 MET B C 1
ATOM 3964 O O . MET B 1 188 ? -11.766 23.609 -1.929 1 89.94 188 MET B O 1
ATOM 3968 N N . VAL B 1 189 ? -13.891 24.156 -2.062 1 90.31 189 VAL B N 1
ATOM 3969 C CA . VAL B 1 189 ? -13.602 25.594 -2.064 1 90.31 189 VAL B CA 1
ATOM 3970 C C . VAL B 1 189 ? -12.898 25.984 -0.769 1 90.31 189 VAL B C 1
ATOM 3972 O O . VAL B 1 189 ? -11.734 26.391 -0.787 1 90.31 189 VAL B O 1
ATOM 3975 N N . TYR B 1 190 ? -13.5 25.75 0.347 1 89.88 190 TYR B N 1
ATOM 3976 C CA . TYR B 1 190 ? -12.914 26.141 1.623 1 89.88 190 TYR B CA 1
ATOM 3977 C C . TYR B 1 190 ? -11.734 25.234 1.979 1 89.88 190 TYR B C 1
ATOM 3979 O O . TYR B 1 190 ? -10.781 25.688 2.619 1 89.88 190 TYR B O 1
ATOM 3987 N N . ILE B 1 191 ? -11.695 24.062 1.491 1 92.12 191 ILE B N 1
ATOM 3988 C CA . ILE B 1 191 ? -10.617 23.125 1.789 1 92.12 191 ILE B CA 1
ATOM 3989 C C . ILE B 1 191 ? -9.352 23.531 1.035 1 92.12 191 ILE B C 1
ATOM 3991 O O . ILE B 1 191 ? -8.242 23.406 1.553 1 92.12 191 ILE B O 1
ATOM 3995 N N . THR B 1 192 ? -9.609 23.984 -0.177 1 93.44 192 THR B N 1
ATOM 3996 C CA . THR B 1 192 ? -8.461 24.469 -0.938 1 93.44 192 THR B CA 1
ATOM 3997 C C . THR B 1 192 ? -7.805 25.656 -0.231 1 93.44 192 THR B C 1
ATOM 3999 O O . THR B 1 192 ? -6.578 25.734 -0.154 1 93.44 192 THR B O 1
ATOM 4002 N N . LEU B 1 193 ? -8.602 26.531 0.253 1 93.81 193 LEU B N 1
ATOM 4003 C CA . LEU B 1 193 ? -8.094 27.672 1.005 1 93.81 193 LEU B CA 1
ATOM 4004 C C . LEU B 1 193 ? -7.34 27.203 2.25 1 93.81 193 LEU B C 1
ATOM 4006 O O . LEU B 1 193 ? -6.203 27.625 2.486 1 93.81 193 LEU B O 1
ATOM 4010 N N . CYS B 1 194 ? -7.906 26.344 2.967 1 91.81 194 CYS B N 1
ATOM 4011 C CA . CYS B 1 194 ? -7.312 25.828 4.195 1 91.81 194 CYS B CA 1
ATOM 4012 C C . CYS B 1 194 ? -6.016 25.094 3.904 1 91.81 194 CYS B C 1
ATOM 4014 O O . CYS B 1 194 ? -5.027 25.25 4.625 1 91.81 194 CYS B O 1
ATOM 4016 N N . SER B 1 195 ? -6.012 24.344 2.92 1 94.62 195 SER B N 1
ATOM 4017 C CA . SER B 1 195 ? -4.852 23.531 2.572 1 94.62 195 SER B CA 1
ATOM 4018 C C . SER B 1 195 ? -3.707 24.391 2.055 1 94.62 195 SER B C 1
ATOM 4020 O O . SER B 1 195 ? -2.543 24.156 2.383 1 94.62 195 SER B O 1
ATOM 4022 N N . SER B 1 196 ? -4.047 25.359 1.235 1 95.38 196 SER B N 1
ATOM 4023 C CA . SER B 1 196 ? -3.025 26.25 0.691 1 95.38 196 SER B CA 1
ATOM 4024 C C . SER B 1 196 ? -2.357 27.062 1.794 1 95.38 196 SER B C 1
ATOM 4026 O O . SER B 1 196 ? -1.128 27.125 1.867 1 95.38 196 SER B O 1
ATOM 4028 N N . VAL B 1 197 ? -3.143 27.594 2.65 1 94.69 197 VAL B N 1
ATOM 4029 C CA . VAL B 1 197 ? -2.621 28.375 3.771 1 94.69 197 VAL B CA 1
ATOM 4030 C C . VAL B 1 197 ? -1.86 27.453 4.727 1 94.69 197 VAL B C 1
ATOM 4032 O O . VAL B 1 197 ? -0.831 27.844 5.281 1 94.69 197 VAL B O 1
ATOM 4035 N N . GLY B 1 198 ? -2.361 26.281 4.871 1 93.69 198 GLY B N 1
ATOM 4036 C CA . GLY B 1 198 ? -1.708 25.297 5.727 1 93.69 198 GLY B CA 1
ATOM 4037 C C . GLY B 1 198 ? -0.317 24.922 5.25 1 93.69 198 GLY B C 1
ATOM 4038 O O . GLY B 1 198 ? 0.579 24.688 6.062 1 93.69 198 GLY B O 1
ATOM 4039 N N . SER B 1 199 ? -0.161 24.844 3.984 1 95.19 199 SER B N 1
ATOM 4040 C CA . SER B 1 199 ? 1.162 24.531 3.449 1 95.19 199 SER B CA 1
ATOM 4041 C C . SER B 1 199 ? 2.182 25.594 3.859 1 95.19 199 SER B C 1
ATOM 4043 O O . SER B 1 199 ? 3.334 25.266 4.152 1 95.19 199 SER B O 1
ATOM 4045 N N . LEU B 1 200 ? 1.766 26.797 3.918 1 94.56 200 LEU B N 1
ATOM 4046 C CA . LEU B 1 200 ? 2.645 27.875 4.359 1 94.56 200 LEU B CA 1
ATOM 4047 C C . LEU B 1 200 ? 2.889 27.797 5.863 1 94.56 200 LEU B C 1
ATOM 4049 O O . LEU B 1 200 ? 3.977 28.125 6.34 1 94.56 200 LEU B O 1
ATOM 4053 N N . THR B 1 201 ? 1.845 27.359 6.539 1 94.12 201 THR B N 1
ATOM 4054 C CA . THR B 1 201 ? 1.979 27.203 7.984 1 94.12 201 THR B CA 1
ATOM 4055 C C . THR B 1 201 ? 3.096 26.219 8.32 1 94.12 201 THR B C 1
ATOM 4057 O O . THR B 1 201 ? 3.939 26.5 9.172 1 94.12 201 THR B O 1
ATOM 4060 N N . VAL B 1 202 ? 3.125 25.109 7.652 1 92.81 202 VAL B N 1
ATOM 4061 C CA . VAL B 1 202 ? 4.109 24.062 7.918 1 92.81 202 VAL B CA 1
ATOM 4062 C C . VAL B 1 202 ? 5.508 24.578 7.559 1 92.81 202 VAL B C 1
ATOM 4064 O O . VAL B 1 202 ? 6.469 24.312 8.289 1 92.81 202 VAL B O 1
ATOM 4067 N N . MET B 1 203 ? 5.625 25.328 6.457 1 93.69 203 MET B N 1
ATOM 4068 C CA . MET B 1 203 ? 6.914 25.891 6.078 1 93.69 203 MET B CA 1
ATOM 4069 C C . MET B 1 203 ? 7.402 26.891 7.129 1 93.69 203 MET B C 1
ATOM 4071 O O . MET B 1 203 ? 8.586 26.906 7.473 1 93.69 203 MET B O 1
ATOM 4075 N N . ALA B 1 204 ? 6.477 27.656 7.586 1 93.44 204 ALA B N 1
ATOM 4076 C CA . ALA B 1 204 ? 6.812 28.641 8.609 1 93.44 204 ALA B CA 1
ATOM 4077 C C . ALA B 1 204 ? 7.184 27.969 9.922 1 93.44 204 ALA B C 1
ATOM 4079 O O . ALA B 1 204 ? 8.055 28.453 10.656 1 93.44 204 ALA B O 1
ATOM 4080 N N . CYS B 1 205 ? 6.57 26.859 10.164 1 91.56 205 CYS B N 1
ATOM 4081 C CA . CYS B 1 205 ? 6.891 26.109 11.375 1 91.56 205 CYS B CA 1
ATOM 4082 C C . CYS B 1 205 ? 8.312 25.578 11.328 1 91.56 205 CYS B C 1
ATOM 4084 O O . CYS B 1 205 ? 9.031 25.609 12.328 1 91.56 205 CYS B O 1
ATOM 4086 N N . LYS B 1 206 ? 8.656 25.094 10.219 1 90.06 206 LYS B N 1
ATOM 4087 C CA . LYS B 1 206 ? 10.023 24.594 10.062 1 90.06 206 LYS B CA 1
ATOM 4088 C C . LYS B 1 206 ? 11.039 25.734 10.219 1 90.06 206 LYS B C 1
ATOM 4090 O O . LYS B 1 206 ? 12.078 25.547 10.852 1 90.06 206 LYS B O 1
ATOM 4095 N N . GLY B 1 207 ? 10.727 26.828 9.648 1 92.38 207 GLY B N 1
ATOM 4096 C CA . GLY B 1 207 ? 11.586 27.984 9.82 1 92.38 207 GLY B CA 1
ATOM 4097 C C . GLY B 1 207 ? 11.688 28.438 11.258 1 92.38 207 GLY B C 1
ATOM 4098 O O . GLY B 1 207 ? 12.766 28.812 11.727 1 92.38 207 GLY B O 1
ATOM 4099 N N . LEU B 1 208 ? 10.57 28.469 11.859 1 93.06 208 LEU B N 1
ATOM 4100 C CA . LEU B 1 208 ? 10.539 28.875 13.266 1 93.06 208 LEU B CA 1
ATOM 4101 C C . LEU B 1 208 ? 11.391 27.938 14.117 1 93.06 208 LEU B C 1
ATOM 4103 O O . LEU B 1 208 ? 12.156 28.391 14.961 1 93.06 208 LEU B O 1
ATOM 4107 N N . GLY B 1 209 ? 11.25 26.656 13.898 1 90.56 209 GLY B N 1
ATOM 4108 C CA . GLY B 1 209 ? 12.055 25.672 14.617 1 90.56 209 GLY B CA 1
ATOM 4109 C C . GLY B 1 209 ? 13.547 25.859 14.398 1 90.56 209 GLY B C 1
ATOM 4110 O O . GLY B 1 209 ? 14.328 25.781 15.344 1 90.56 209 GLY B O 1
ATOM 4111 N N . LEU B 1 210 ? 13.891 26.062 13.195 1 89.5 210 LEU B N 1
ATOM 4112 C CA . LEU B 1 210 ? 15.289 26.281 12.867 1 89.5 210 LEU B CA 1
ATOM 4113 C C . LEU B 1 210 ? 15.812 27.547 13.539 1 89.5 210 LEU B C 1
ATOM 4115 O O . LEU B 1 210 ? 16.938 27.562 14.047 1 89.5 210 LEU B O 1
ATOM 4119 N N . SER B 1 211 ? 15.039 28.578 13.531 1 93 211 SER B N 1
ATOM 4120 C CA . SER B 1 211 ? 15.43 29.844 14.148 1 93 211 SER B CA 1
ATOM 4121 C C . SER B 1 211 ? 15.602 29.703 15.656 1 93 211 SER B C 1
ATOM 4123 O O . SER B 1 211 ? 16.547 30.234 16.234 1 93 211 SER B O 1
ATOM 4125 N N . ILE B 1 212 ? 14.734 29.016 16.203 1 90.94 212 ILE B N 1
ATOM 4126 C CA . ILE B 1 212 ? 14.812 28.797 17.641 1 90.94 212 ILE B CA 1
ATOM 4127 C C . ILE B 1 212 ? 16.062 27.984 17.984 1 90.94 212 ILE B C 1
ATOM 4129 O O . ILE B 1 212 ? 16.766 28.281 18.938 1 90.94 212 ILE B O 1
ATOM 4133 N N . SER B 1 213 ? 16.328 26.969 17.188 1 87.38 213 SER B N 1
ATOM 4134 C CA . SER B 1 213 ? 17.516 26.156 17.391 1 87.38 213 SER B CA 1
ATOM 4135 C C . SER B 1 213 ? 18.781 26.984 17.266 1 87.38 213 SER B C 1
ATOM 4137 O O . SER B 1 213 ? 19.734 26.781 18.031 1 87.38 213 SER B O 1
ATOM 4139 N N . GLU B 1 214 ? 18.781 27.906 16.375 1 90.38 214 GLU B N 1
ATOM 4140 C CA . GLU B 1 214 ? 19.938 28.75 16.172 1 90.38 214 GLU B CA 1
ATOM 4141 C C . GLU B 1 214 ? 20.094 29.766 17.297 1 90.38 214 GLU B C 1
ATOM 4143 O O . GLU B 1 214 ? 21.203 30.141 17.672 1 90.38 214 GLU B O 1
ATOM 4148 N N . ILE B 1 215 ? 19 30.234 17.828 1 91.62 215 ILE B N 1
ATOM 4149 C CA . ILE B 1 215 ? 19.031 31.188 18.938 1 91.62 215 ILE B CA 1
ATOM 4150 C C . ILE B 1 215 ? 19.656 30.531 20.156 1 91.62 215 ILE B C 1
ATOM 4152 O O . ILE B 1 215 ? 20.422 31.172 20.891 1 91.62 215 ILE B O 1
ATOM 4156 N N . VAL B 1 216 ? 19.422 29.25 20.328 1 88.69 216 VAL B N 1
ATOM 4157 C CA . VAL B 1 216 ? 19.938 28.516 21.484 1 88.69 216 VAL B CA 1
ATOM 4158 C C . VAL B 1 216 ? 21.406 28.172 21.266 1 88.69 216 VAL B C 1
ATOM 4160 O O . VAL B 1 216 ? 22.203 28.234 22.203 1 88.69 216 VAL B O 1
ATOM 4163 N N . SER B 1 217 ? 21.812 27.875 20.078 1 86.88 217 SER B N 1
ATOM 4164 C CA . SER B 1 217 ? 23.172 27.453 19.797 1 86.88 217 SER B CA 1
ATOM 4165 C C . SER B 1 217 ? 24.078 28.656 19.516 1 86.88 217 SER B C 1
ATOM 4167 O O . SER B 1 217 ? 25.156 28.766 20.109 1 86.88 217 SER B O 1
ATOM 4169 N N . LYS B 1 218 ? 23.625 29.438 18.578 1 88.94 218 LYS B N 1
ATOM 4170 C CA . LYS B 1 218 ? 24.391 30.625 18.172 1 88.94 218 LYS B CA 1
ATOM 4171 C C . LYS B 1 218 ? 23.453 31.797 17.859 1 88.94 218 LYS B C 1
ATOM 4173 O O . LYS B 1 218 ? 23.156 32.062 16.688 1 88.94 218 LYS B O 1
ATOM 4178 N N . PRO B 1 219 ? 23.203 32.562 18.953 1 87.75 219 PRO B N 1
ATOM 4179 C CA . PRO B 1 219 ? 22.234 33.625 18.766 1 87.75 219 PRO B CA 1
ATOM 4180 C C . PRO B 1 219 ? 22.734 34.719 17.828 1 87.75 219 PRO B C 1
ATOM 4182 O O . PRO B 1 219 ? 23.922 35.062 17.859 1 87.75 219 PRO B O 1
ATOM 4185 N N . SER B 1 220 ? 21.984 35.031 16.844 1 89.06 220 SER B N 1
ATOM 4186 C CA . SER B 1 220 ? 22.234 36.125 15.922 1 89.06 220 SER B CA 1
ATOM 4187 C C . SER B 1 220 ? 21 37.031 15.766 1 89.06 220 SER B C 1
ATOM 4189 O O . SER B 1 220 ? 19.891 36.594 16.109 1 89.06 220 SER B O 1
ATOM 4191 N N . ASP B 1 221 ? 21.219 38.25 15.375 1 89.25 221 ASP B N 1
ATOM 4192 C CA . ASP B 1 221 ? 20.094 39.156 15.148 1 89.25 221 ASP B CA 1
ATOM 4193 C C . ASP B 1 221 ? 19.156 38.625 14.078 1 89.25 221 ASP B C 1
ATOM 4195 O O . ASP B 1 221 ? 17.938 38.75 14.195 1 89.25 221 ASP B O 1
ATOM 4199 N N . LEU B 1 222 ? 19.766 38.062 13.156 1 88.75 222 LEU B N 1
ATOM 4200 C CA . LEU B 1 222 ? 18.969 37.5 12.078 1 88.75 222 LEU B CA 1
ATOM 4201 C C . LEU B 1 222 ? 18.062 36.406 12.594 1 88.75 222 LEU B C 1
ATOM 4203 O O . LEU B 1 222 ? 16.906 36.281 12.18 1 88.75 222 LEU B O 1
ATOM 4207 N N . SER B 1 223 ? 18.516 35.625 13.469 1 89.44 223 SER B N 1
ATOM 420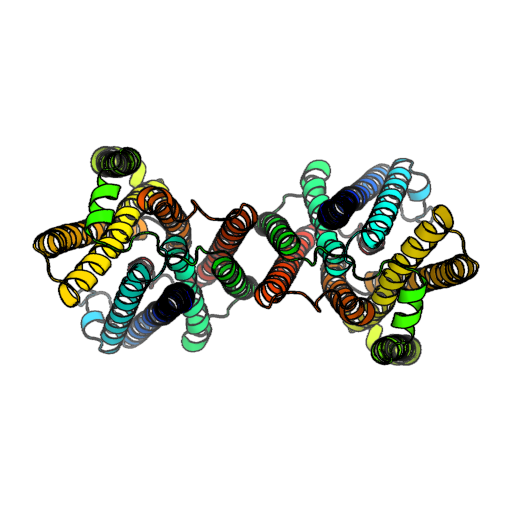8 C CA . SER B 1 223 ? 17.75 34.5 14.016 1 89.44 223 SER B CA 1
ATOM 4209 C C . SER B 1 223 ? 16.547 35 14.828 1 89.44 223 SER B C 1
ATOM 4211 O O . SER B 1 223 ? 15.477 34.406 14.773 1 89.44 223 SER B O 1
ATOM 4213 N N . TYR B 1 224 ? 16.734 36.062 15.508 1 90.75 224 TYR B N 1
ATOM 4214 C CA . TYR B 1 224 ? 15.648 36.625 16.297 1 90.75 224 TYR B CA 1
ATOM 4215 C C . TYR B 1 224 ? 14.578 37.219 15.406 1 90.75 224 TYR B C 1
ATOM 4217 O O . TYR B 1 224 ? 13.383 37.031 15.625 1 90.75 224 TYR B O 1
ATOM 4225 N N . TRP B 1 225 ? 15.023 37.969 14.484 1 92.06 225 TRP B N 1
ATOM 4226 C CA . TRP B 1 225 ? 14.086 38.594 13.555 1 92.06 225 TRP B CA 1
ATOM 4227 C C . TRP B 1 225 ? 13.305 37.531 12.781 1 92.06 225 TRP B C 1
ATOM 4229 O O . TRP B 1 225 ? 12.086 37.625 12.625 1 92.06 225 TRP B O 1
ATOM 4239 N N . SER B 1 226 ? 14.016 36.625 12.297 1 92.38 226 SER B N 1
ATOM 4240 C CA . SER B 1 226 ? 13.375 35.531 11.547 1 92.38 226 SER B CA 1
ATOM 4241 C C . SER B 1 226 ? 12.398 34.781 12.422 1 92.38 226 SER B C 1
ATOM 4243 O O . SER B 1 226 ? 11.305 34.406 11.969 1 92.38 226 SER B O 1
ATOM 4245 N N . SER B 1 227 ? 12.773 34.469 13.633 1 93.62 227 SER B N 1
ATOM 4246 C CA . SER B 1 227 ? 11.898 33.75 14.555 1 93.62 227 SER B CA 1
ATOM 4247 C C . SER B 1 227 ? 10.594 34.5 14.781 1 93.62 227 SER B C 1
ATOM 4249 O O . SER B 1 227 ? 9.516 33.875 14.781 1 93.62 227 SER B O 1
ATOM 4251 N N . SER B 1 228 ? 10.695 35.781 14.977 1 94.12 228 SER B N 1
ATOM 4252 C CA . SER B 1 228 ? 9.508 36.594 15.195 1 94.12 228 SER B CA 1
ATOM 4253 C C . SER B 1 228 ? 8.617 36.625 13.961 1 94.12 228 SER B C 1
ATOM 4255 O O . SER B 1 228 ? 7.395 36.531 14.07 1 94.12 228 SER B O 1
ATOM 4257 N N . LEU B 1 229 ? 9.195 36.719 12.859 1 93.81 229 LEU B N 1
ATOM 4258 C CA . LEU B 1 229 ? 8.445 36.75 11.609 1 93.81 229 LEU B CA 1
ATOM 4259 C C . LEU B 1 229 ? 7.738 35.406 11.375 1 93.81 229 LEU B C 1
ATOM 4261 O O . LEU B 1 229 ? 6.566 35.375 10.984 1 93.81 229 LEU B O 1
ATOM 4265 N N . PHE B 1 230 ? 8.469 34.344 11.586 1 95.31 230 PHE B N 1
ATOM 4266 C CA . PHE B 1 230 ? 7.883 33.031 11.391 1 95.31 230 PHE B CA 1
ATOM 4267 C C . PHE B 1 230 ? 6.781 32.781 12.414 1 95.31 230 PHE B C 1
ATOM 4269 O O . PHE B 1 230 ? 5.758 32.156 12.094 1 95.31 230 PHE B O 1
ATOM 4276 N N . PHE B 1 231 ? 6.977 33.219 13.609 1 95.06 231 PHE B N 1
ATOM 4277 C CA . PHE B 1 231 ? 5.961 33.062 14.648 1 95.06 231 PHE B CA 1
ATOM 4278 C C . PHE B 1 231 ? 4.676 33.781 14.266 1 95.06 231 PHE B C 1
ATOM 4280 O O . PHE B 1 231 ? 3.584 33.25 14.398 1 95.06 231 PHE B O 1
ATOM 4287 N N . LEU B 1 232 ? 4.824 34.938 13.812 1 94.75 232 LEU B N 1
ATOM 4288 C CA . LEU B 1 232 ? 3.668 35.719 13.406 1 94.75 232 LEU B CA 1
ATOM 4289 C C . LEU B 1 232 ? 2.959 35.062 12.219 1 94.75 232 LEU B C 1
ATOM 4291 O O . LEU B 1 232 ? 1.728 35.031 12.18 1 94.75 232 LEU B O 1
ATOM 4295 N N . THR B 1 233 ? 3.723 34.625 11.289 1 94.25 233 THR B N 1
ATOM 4296 C CA . THR B 1 233 ? 3.148 34 10.117 1 94.25 233 THR B CA 1
ATOM 4297 C C . THR B 1 233 ? 2.361 32.75 10.523 1 94.25 233 THR B C 1
ATOM 4299 O O . THR B 1 233 ? 1.253 32.5 10.031 1 94.25 233 THR B O 1
ATOM 4302 N N . VAL B 1 234 ? 2.908 31.938 11.414 1 94.25 234 VAL B N 1
ATOM 4303 C CA . VAL B 1 234 ? 2.254 30.719 11.891 1 94.25 234 VAL B CA 1
ATOM 4304 C C . VAL B 1 234 ? 0.94 31.078 12.578 1 94.25 234 VAL B C 1
ATOM 4306 O O . VAL B 1 234 ? -0.096 30.469 12.312 1 94.25 234 VAL B O 1
ATOM 4309 N N . ALA B 1 235 ? 0.953 32.062 13.383 1 92.5 235 ALA B N 1
ATOM 4310 C CA . ALA B 1 235 ? -0.227 32.469 14.141 1 92.5 235 ALA B CA 1
ATOM 4311 C C . ALA B 1 235 ? -1.34 32.938 13.203 1 92.5 235 ALA B C 1
ATOM 4313 O O . ALA B 1 235 ? -2.49 32.531 13.336 1 92.5 235 ALA B O 1
ATOM 4314 N N . VAL B 1 236 ? -1.016 33.75 12.312 1 92.81 236 VAL B N 1
ATOM 4315 C CA . VAL B 1 236 ? -1.997 34.281 11.383 1 92.81 236 VAL B CA 1
ATOM 4316 C C . VAL B 1 236 ? -2.557 33.156 10.5 1 92.81 236 VAL B C 1
ATOM 4318 O O . VAL B 1 236 ? -3.771 33.062 10.312 1 92.81 236 VAL B O 1
ATOM 4321 N N . CYS B 1 237 ? -1.707 32.344 9.969 1 92.69 237 CYS B N 1
ATOM 4322 C CA . CYS B 1 237 ? -2.141 31.266 9.094 1 92.69 237 CYS B CA 1
ATOM 4323 C C . CYS B 1 237 ? -3.033 30.281 9.844 1 92.69 237 CYS B C 1
ATOM 4325 O O . CYS B 1 237 ? -4.043 29.828 9.312 1 92.69 237 CYS B O 1
ATOM 4327 N N . ILE B 1 238 ? -2.711 29.969 11.07 1 89.25 238 ILE B N 1
ATOM 4328 C CA . ILE B 1 238 ? -3.512 29.047 11.867 1 89.25 238 ILE B CA 1
ATOM 4329 C C . ILE B 1 238 ? -4.898 29.641 12.102 1 89.25 238 ILE B C 1
ATOM 4331 O O . ILE B 1 238 ? -5.902 28.922 12.047 1 89.25 238 ILE B O 1
ATOM 4335 N N . PHE B 1 239 ? -4.906 30.906 12.352 1 89.5 239 PHE B N 1
ATOM 4336 C CA . PHE B 1 239 ? -6.18 31.578 12.586 1 89.5 239 PHE B CA 1
ATOM 4337 C C . PHE B 1 239 ? -7.074 31.484 11.359 1 89.5 239 PHE B C 1
ATOM 4339 O O . PHE B 1 239 ? -8.25 31.125 11.469 1 89.5 239 PHE B O 1
ATOM 4346 N N . ILE B 1 240 ? -6.523 31.703 10.242 1 89.94 240 ILE B N 1
ATOM 4347 C CA . ILE B 1 240 ? -7.277 31.641 8.992 1 89.94 240 ILE B CA 1
ATOM 4348 C C . ILE B 1 240 ? -7.711 30.203 8.734 1 89.94 240 ILE B C 1
ATOM 4350 O O . ILE B 1 240 ? -8.859 29.938 8.383 1 89.94 240 ILE B O 1
ATOM 4354 N N . GLN B 1 241 ? -6.809 29.312 8.961 1 89.75 241 GLN B N 1
ATOM 4355 C CA . GLN B 1 241 ? -7.07 27.906 8.719 1 89.75 241 GLN B CA 1
ATOM 4356 C C . GLN B 1 241 ? -8.211 27.406 9.602 1 89.75 241 GLN B C 1
ATOM 4358 O O . GLN B 1 241 ? -9.133 26.734 9.109 1 89.75 241 GLN B O 1
ATOM 4363 N N . MET B 1 242 ? -8.148 27.734 10.836 1 86.5 242 MET B N 1
ATOM 4364 C CA . MET B 1 242 ? -9.148 27.25 11.781 1 86.5 242 MET B CA 1
ATOM 4365 C C . MET B 1 242 ? -10.531 27.812 11.438 1 86.5 242 MET B C 1
ATOM 4367 O O . MET B 1 242 ? -11.531 27.094 11.523 1 86.5 242 MET B O 1
ATOM 4371 N N . ASN B 1 243 ? -10.609 29 11.07 1 86.69 243 ASN B N 1
ATOM 4372 C CA . ASN B 1 243 ? -11.883 29.641 10.742 1 86.69 243 ASN B CA 1
ATOM 4373 C C . ASN B 1 243 ? -12.539 29 9.523 1 86.69 243 ASN B C 1
ATOM 4375 O O . ASN B 1 243 ? -13.719 28.672 9.555 1 86.69 243 ASN B O 1
ATOM 4379 N N . TYR B 1 244 ? -11.766 28.75 8.562 1 87.75 244 TYR B N 1
ATOM 4380 C CA . TYR B 1 244 ? -12.367 28.25 7.328 1 87.75 244 TYR B CA 1
ATOM 4381 C C . TYR B 1 244 ? -12.523 26.734 7.371 1 87.75 244 TYR B C 1
ATOM 4383 O O . TYR B 1 244 ? -13.383 26.172 6.691 1 87.75 244 TYR B O 1
ATOM 4391 N N . LEU B 1 245 ? -11.711 26.094 8.094 1 86.38 245 LEU B N 1
ATOM 4392 C CA . LEU B 1 245 ? -11.938 24.656 8.297 1 86.38 245 LEU B CA 1
ATOM 4393 C C . LEU B 1 245 ? -13.242 24.422 9.055 1 86.38 245 LEU B C 1
ATOM 4395 O O . LEU B 1 245 ? -14 23.516 8.711 1 86.38 245 LEU B O 1
ATOM 4399 N N . ASN B 1 246 ? -13.484 25.266 10.023 1 82.19 246 ASN B N 1
ATOM 4400 C CA . ASN B 1 246 ? -14.734 25.172 10.766 1 82.19 246 ASN B CA 1
ATOM 4401 C C . ASN B 1 246 ? -15.938 25.453 9.875 1 82.19 246 ASN B C 1
ATOM 4403 O O . ASN B 1 246 ? -16.984 24.797 10 1 82.19 246 ASN B O 1
ATOM 4407 N N . LYS B 1 247 ? -15.711 26.344 9.062 1 85.12 247 LYS B N 1
ATOM 4408 C CA . LYS B 1 247 ? -16.781 26.641 8.117 1 85.12 247 LYS B CA 1
ATOM 4409 C C . LYS B 1 247 ? -17.062 25.453 7.203 1 85.12 247 LYS B C 1
ATOM 4411 O O . LYS B 1 247 ? -18.219 25.141 6.941 1 85.12 247 LYS B O 1
ATOM 4416 N N . ALA B 1 248 ? -16.062 24.812 6.711 1 86.19 248 ALA B N 1
ATOM 4417 C CA . ALA B 1 248 ? -16.219 23.641 5.855 1 86.19 248 ALA B CA 1
ATOM 4418 C C . ALA B 1 248 ? -16.891 22.5 6.605 1 86.19 248 ALA B C 1
ATOM 4420 O O . ALA B 1 248 ? -17.75 21.812 6.062 1 86.19 248 ALA B O 1
ATOM 4421 N N . LEU B 1 249 ? -16.562 22.344 7.824 1 80.62 249 LEU B N 1
ATOM 4422 C CA . LEU B 1 249 ? -17.078 21.25 8.641 1 80.62 249 LEU B CA 1
ATOM 4423 C C . LEU B 1 249 ? -18.531 21.516 9.016 1 80.62 249 LEU B C 1
ATOM 4425 O O . LEU B 1 249 ? -19.281 20.562 9.305 1 80.62 249 LEU B O 1
ATOM 4429 N N . ASP B 1 250 ? -18.953 22.75 8.945 1 81 250 ASP B N 1
ATOM 4430 C CA . ASP B 1 250 ? -20.344 23.109 9.211 1 81 250 ASP B CA 1
ATOM 4431 C C . ASP B 1 250 ? -21.219 22.859 7.977 1 81 250 ASP B C 1
ATOM 4433 O O . ASP B 1 250 ? -22.406 22.562 8.094 1 81 250 ASP B O 1
ATOM 4437 N N . LEU B 1 251 ? -20.625 22.953 6.883 1 84.88 251 LEU B N 1
ATOM 4438 C CA . LEU B 1 251 ? -21.391 22.906 5.637 1 84.88 251 LEU B CA 1
ATOM 4439 C C . LEU B 1 251 ? -21.438 21.484 5.086 1 84.88 251 LEU B C 1
ATOM 4441 O O . LEU B 1 251 ? -22.391 21.109 4.414 1 84.88 251 LEU B O 1
ATOM 4445 N N . PHE B 1 252 ? -20.391 20.734 5.375 1 84.62 252 PHE B N 1
ATOM 4446 C CA . PHE B 1 252 ? -20.281 19.422 4.766 1 84.62 252 PHE B CA 1
ATOM 4447 C C . PHE B 1 252 ? -20.031 18.344 5.824 1 84.62 252 PHE B C 1
ATOM 4449 O O . PHE B 1 252 ? -19.688 18.672 6.965 1 84.62 252 PHE B O 1
ATOM 4456 N N . ASN B 1 253 ? -20.234 17.062 5.359 1 81.06 253 ASN B N 1
ATOM 4457 C CA . ASN B 1 253 ? -20.016 15.938 6.258 1 81.06 253 ASN B CA 1
ATOM 4458 C C . ASN B 1 253 ? -18.531 15.727 6.555 1 81.06 253 ASN B C 1
ATOM 4460 O O . ASN B 1 253 ? -17.703 15.812 5.652 1 81.06 253 ASN B O 1
ATOM 4464 N N . THR B 1 254 ? -18.219 15.391 7.762 1 75.12 254 THR B N 1
ATOM 4465 C CA . THR B 1 254 ? -16.844 15.164 8.219 1 75.12 254 THR B CA 1
ATOM 4466 C C . THR B 1 254 ? -16.203 14.008 7.465 1 75.12 254 THR B C 1
ATOM 4468 O O . THR B 1 254 ? -15 14.023 7.203 1 75.12 254 THR B O 1
ATOM 4471 N N . SER B 1 255 ? -16.969 13.062 7.113 1 76.31 255 SER B N 1
ATOM 4472 C CA . SER B 1 255 ? -16.469 11.875 6.43 1 76.31 255 SER B CA 1
ATOM 4473 C C . SER B 1 255 ? -15.898 12.227 5.059 1 76.31 255 SER B C 1
ATOM 4475 O O . SER B 1 255 ? -15.078 11.477 4.512 1 76.31 255 SER B O 1
ATOM 4477 N N . VAL B 1 256 ? -16.312 13.359 4.562 1 83.44 256 VAL B N 1
ATOM 4478 C CA . VAL B 1 256 ? -15.82 13.797 3.258 1 83.44 256 VAL B CA 1
ATOM 4479 C C . VAL B 1 256 ? -14.742 14.859 3.439 1 83.44 256 VAL B C 1
ATOM 4481 O O . VAL B 1 256 ? -13.703 14.828 2.77 1 83.44 256 VAL B O 1
ATOM 4484 N N . VAL B 1 257 ? -14.984 15.703 4.34 1 86 257 VAL B N 1
ATOM 4485 C CA . VAL B 1 257 ? -14.102 16.859 4.531 1 86 257 VAL B CA 1
ATOM 4486 C C . VAL B 1 257 ? -12.727 16.375 4.992 1 86 257 VAL B C 1
ATOM 4488 O O . VAL B 1 257 ? -11.703 16.828 4.473 1 86 257 VAL B O 1
ATOM 4491 N N . THR B 1 258 ? -12.641 15.406 5.84 1 83.56 258 THR B N 1
ATOM 4492 C CA . THR B 1 258 ? -11.398 14.992 6.48 1 83.56 258 THR B CA 1
ATOM 4493 C C . THR B 1 258 ? -10.461 14.344 5.473 1 83.56 258 THR B C 1
ATOM 4495 O O . THR B 1 258 ? -9.297 14.742 5.352 1 83.56 258 THR B O 1
ATOM 4498 N N . PRO B 1 259 ? -10.969 13.453 4.77 1 85.75 259 PRO B N 1
ATOM 4499 C CA . PRO B 1 259 ? -10.055 12.844 3.801 1 85.75 259 PRO B CA 1
ATOM 4500 C C . PRO B 1 259 ? -9.617 13.82 2.713 1 85.75 259 PRO B C 1
ATOM 4502 O O . PRO B 1 259 ? -8.461 13.797 2.281 1 85.75 259 PRO B O 1
ATOM 4505 N N . VAL B 1 260 ? -10.508 14.656 2.277 1 89.5 260 VAL B N 1
ATOM 4506 C CA . VAL B 1 260 ? -10.188 15.602 1.217 1 89.5 260 VAL B CA 1
ATOM 4507 C C . VAL B 1 260 ? -9.164 16.625 1.727 1 89.5 260 VAL B C 1
ATOM 4509 O O . VAL B 1 260 ? -8.219 16.969 1.02 1 89.5 260 VAL B O 1
ATOM 4512 N N . TYR B 1 261 ? -9.438 17.062 2.879 1 90.88 261 TYR B N 1
ATOM 4513 C CA . TYR B 1 261 ? -8.5 17.984 3.49 1 90.88 261 TYR B CA 1
ATOM 4514 C C . TYR B 1 261 ? -7.125 17.359 3.652 1 90.88 261 TYR B C 1
ATOM 4516 O O . TYR B 1 261 ? -6.105 17.969 3.338 1 90.88 261 TYR B O 1
ATOM 4524 N N . TYR B 1 262 ? -7.086 16.156 4.125 1 89.25 262 TYR B N 1
ATOM 4525 C CA . TYR B 1 262 ? -5.824 15.461 4.312 1 89.25 262 TYR B CA 1
ATOM 4526 C C . TYR B 1 262 ? -5.039 15.383 3.008 1 89.25 262 TYR B C 1
ATOM 4528 O O . TYR B 1 262 ? -3.84 15.664 2.98 1 89.25 262 TYR B O 1
ATOM 4536 N N . VAL B 1 263 ? -5.719 15.039 1.978 1 91.5 263 VAL B N 1
ATOM 4537 C CA . VAL B 1 263 ? -5.062 14.812 0.695 1 91.5 263 VAL B CA 1
ATOM 4538 C C . VAL B 1 263 ? -4.555 16.141 0.132 1 91.5 263 VAL B C 1
ATOM 4540 O O . VAL B 1 263 ? -3.395 16.25 -0.274 1 91.5 263 VAL B O 1
ATOM 4543 N N . MET B 1 264 ? -5.383 17.125 0.116 1 91.88 264 MET B N 1
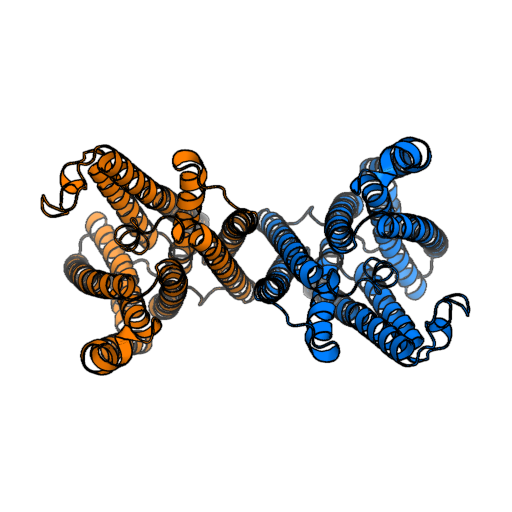ATOM 4544 C CA . MET B 1 264 ? -5.008 18.422 -0.462 1 91.88 264 MET B CA 1
ATOM 4545 C C . MET B 1 264 ? -3.938 19.094 0.381 1 91.88 264 MET B C 1
ATOM 4547 O O . MET B 1 264 ? -2.961 19.625 -0.156 1 91.88 264 MET B O 1
ATOM 4551 N N . PHE B 1 265 ? -4.148 19.062 1.637 1 93.94 265 PHE B N 1
ATOM 4552 C CA . PHE B 1 265 ? -3.189 19.641 2.564 1 93.94 265 PHE B CA 1
ATOM 4553 C C . PHE B 1 265 ? -1.819 19 2.408 1 93.94 265 PHE B C 1
ATOM 4555 O O . PHE B 1 265 ? -0.816 19.688 2.219 1 93.94 265 PHE B O 1
ATOM 4562 N N . THR B 1 266 ? -1.761 17.672 2.461 1 94.06 266 THR B N 1
ATOM 4563 C CA . THR B 1 266 ? -0.502 16.938 2.379 1 94.06 266 THR B CA 1
ATOM 4564 C C . THR B 1 266 ? 0.157 17.156 1.019 1 94.06 266 THR B C 1
ATOM 4566 O O . THR B 1 266 ? 1.368 17.359 0.935 1 94.06 266 THR B O 1
ATOM 4569 N N . SER B 1 267 ? -0.606 17.141 -0.013 1 93.94 267 SER B N 1
ATOM 4570 C CA . SER B 1 267 ? -0.063 17.328 -1.354 1 93.94 267 SER B CA 1
ATOM 4571 C C . SER B 1 267 ? 0.574 18.703 -1.5 1 93.94 267 SER B C 1
ATOM 4573 O O . SER B 1 267 ? 1.683 18.828 -2.025 1 93.94 267 SER B O 1
ATOM 4575 N N . LEU B 1 268 ? -0.071 19.719 -1.038 1 94.75 268 LEU B N 1
ATOM 4576 C CA . LEU B 1 268 ? 0.449 21.078 -1.156 1 94.75 268 LEU B CA 1
ATOM 4577 C C . LEU 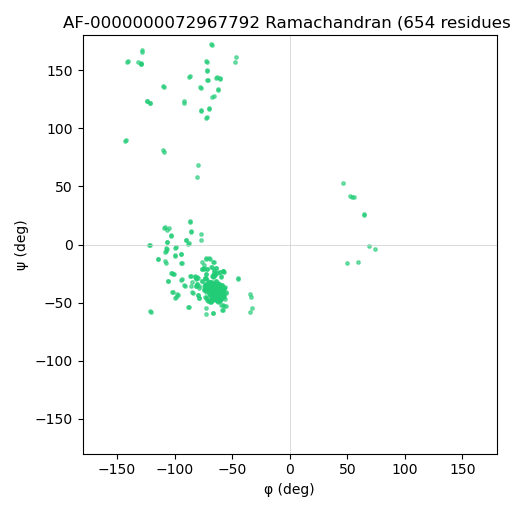B 1 268 ? 1.672 21.266 -0.265 1 94.75 268 LEU B C 1
ATOM 4579 O O . LEU B 1 268 ? 2.594 22 -0.619 1 94.75 268 LEU B O 1
ATOM 4583 N N . VAL B 1 269 ? 1.667 20.609 0.865 1 94.44 269 VAL B N 1
ATOM 4584 C CA . VAL B 1 269 ? 2.828 20.672 1.745 1 94.44 269 VAL B CA 1
ATOM 4585 C C . VAL B 1 269 ? 4.031 20.016 1.072 1 94.44 269 VAL B C 1
ATOM 4587 O O . VAL B 1 269 ? 5.145 20.547 1.13 1 94.44 269 VAL B O 1
ATOM 4590 N N . ILE B 1 270 ? 3.779 18.906 0.469 1 92.12 270 ILE B N 1
ATOM 4591 C CA . ILE B 1 270 ? 4.852 18.203 -0.223 1 92.12 270 ILE B CA 1
ATOM 4592 C C . ILE B 1 270 ? 5.402 19.078 -1.35 1 92.12 270 ILE B C 1
ATOM 4594 O O . ILE B 1 270 ? 6.617 19.203 -1.509 1 92.12 270 ILE B O 1
ATOM 4598 N N . VAL B 1 271 ? 4.578 19.719 -2.037 1 92.56 271 VAL B N 1
ATOM 4599 C CA . VAL B 1 271 ? 4.996 20.578 -3.137 1 92.56 271 VAL B CA 1
ATOM 4600 C C . VAL B 1 271 ? 5.766 21.781 -2.588 1 92.56 271 VAL B C 1
ATOM 4602 O O . VAL B 1 271 ? 6.836 22.125 -3.094 1 92.56 271 VAL B O 1
ATOM 4605 N N . ALA B 1 272 ? 5.25 22.391 -1.587 1 93.62 272 ALA B N 1
ATOM 4606 C CA . ALA B 1 272 ? 5.902 23.547 -0.98 1 93.62 272 ALA B CA 1
ATOM 4607 C C . ALA B 1 272 ? 7.281 23.172 -0.44 1 93.62 272 ALA B C 1
ATOM 4609 O O . ALA B 1 272 ? 8.242 23.938 -0.593 1 93.62 272 ALA B O 1
ATOM 4610 N N . SER B 1 273 ? 7.336 22.031 0.142 1 91.19 273 SER B N 1
ATOM 4611 C CA . SER B 1 273 ? 8.602 21.609 0.721 1 91.19 273 SER B CA 1
ATOM 4612 C C . SER B 1 273 ? 9.617 21.266 -0.365 1 91.19 273 SER B C 1
ATOM 4614 O O . SER B 1 273 ? 10.82 21.469 -0.189 1 91.19 273 SER B O 1
ATOM 4616 N N . ALA B 1 274 ? 9.125 20.719 -1.415 1 89.5 274 ALA B N 1
ATOM 4617 C CA . ALA B 1 274 ? 10.008 20.422 -2.543 1 89.5 274 ALA B CA 1
ATOM 4618 C C . ALA B 1 274 ? 10.562 21.703 -3.156 1 89.5 274 ALA B C 1
ATOM 4620 O O . ALA B 1 274 ? 11.719 21.75 -3.58 1 89.5 274 ALA B O 1
ATOM 4621 N N . ILE B 1 275 ? 9.812 22.719 -3.166 1 90.56 275 ILE B N 1
ATOM 4622 C CA . ILE B 1 275 ? 10.227 23.969 -3.773 1 90.56 275 ILE B CA 1
ATOM 4623 C C . ILE B 1 275 ? 11.172 24.719 -2.83 1 90.56 275 ILE B C 1
ATOM 4625 O O . ILE B 1 275 ? 12.25 25.156 -3.238 1 90.56 275 ILE B O 1
ATOM 4629 N N . LEU B 1 276 ? 10.828 24.797 -1.629 1 89.88 276 LEU B N 1
ATOM 4630 C CA . LEU B 1 276 ? 11.57 25.609 -0.678 1 89.88 276 LEU B CA 1
ATOM 4631 C C . LEU B 1 276 ? 12.82 24.891 -0.197 1 89.88 276 LEU B C 1
ATOM 4633 O O . LEU B 1 276 ? 13.906 25.469 -0.151 1 89.88 276 LEU B O 1
ATOM 4637 N N . PHE B 1 277 ? 12.711 23.641 0.097 1 87.75 277 PHE B N 1
ATOM 4638 C CA . PHE B 1 277 ? 13.797 22.922 0.741 1 87.75 277 PHE B CA 1
ATOM 4639 C C . PHE B 1 277 ? 14.461 21.953 -0.236 1 87.75 277 PHE B C 1
ATOM 4641 O O . PHE B 1 277 ? 15.469 21.328 0.093 1 87.75 277 PHE B O 1
ATOM 4648 N N . ASN B 1 278 ? 13.867 21.844 -1.397 1 85.81 278 ASN B N 1
ATOM 4649 C CA . ASN B 1 278 ? 14.391 20.922 -2.391 1 85.81 278 ASN B CA 1
ATOM 4650 C C . ASN B 1 278 ? 14.523 19.5 -1.821 1 85.81 278 ASN B C 1
ATOM 4652 O O . ASN B 1 278 ? 15.547 18.844 -2.023 1 85.81 278 ASN B O 1
ATOM 4656 N N . GLU B 1 279 ? 13.562 19.125 -1.084 1 82.81 279 GLU B N 1
ATOM 4657 C CA . GLU B 1 279 ? 13.602 17.859 -0.365 1 82.81 279 GLU B CA 1
ATOM 4658 C C . GLU B 1 279 ? 13.75 16.688 -1.326 1 82.81 279 GLU B C 1
ATOM 4660 O O . GLU B 1 279 ? 14.312 15.648 -0.966 1 82.81 279 GLU B O 1
ATOM 4665 N N . TRP B 1 280 ? 13.289 16.766 -2.592 1 81.31 280 TRP B N 1
ATOM 4666 C CA . TRP B 1 280 ? 13.305 15.648 -3.521 1 81.31 280 TRP B CA 1
ATOM 4667 C C . TRP B 1 280 ? 14.43 15.797 -4.539 1 81.31 280 TRP B C 1
ATOM 4669 O O . TRP B 1 280 ? 14.516 15.031 -5.5 1 81.31 280 TRP B O 1
ATOM 4679 N N . GLY B 1 281 ? 15.258 16.781 -4.332 1 81.5 281 GLY B N 1
ATOM 4680 C CA . GLY B 1 281 ? 16.312 17.078 -5.281 1 81.5 281 GLY B CA 1
ATOM 4681 C C . GLY B 1 281 ? 17.359 15.977 -5.383 1 81.5 281 GLY B C 1
ATOM 4682 O O . GLY B 1 281 ? 17.875 15.703 -6.469 1 81.5 281 GLY B O 1
ATOM 4683 N N . ASN B 1 282 ? 17.672 15.281 -4.309 1 80.75 282 ASN B N 1
ATOM 4684 C CA . ASN B 1 282 ? 18.719 14.273 -4.312 1 80.75 282 ASN B CA 1
ATOM 4685 C C . ASN B 1 282 ? 18.156 12.859 -4.223 1 80.75 282 ASN B C 1
ATOM 4687 O O . ASN B 1 282 ? 18.891 11.906 -3.99 1 80.75 282 ASN B O 1
ATOM 4691 N N . MET B 1 283 ? 16.984 12.812 -4.461 1 86.44 283 MET B N 1
ATOM 4692 C CA . MET B 1 283 ? 16.359 11.492 -4.34 1 86.44 283 MET B CA 1
ATOM 4693 C C . MET B 1 283 ? 16.469 10.719 -5.652 1 86.44 283 MET B C 1
ATOM 4695 O O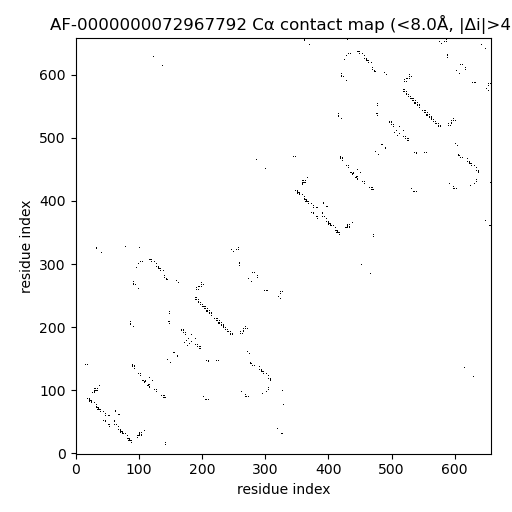 . MET B 1 283 ? 16.469 11.32 -6.727 1 86.44 283 MET B O 1
ATOM 4699 N N . THR B 1 284 ? 16.656 9.398 -5.566 1 89.5 284 THR B N 1
ATOM 4700 C CA . THR B 1 284 ? 16.625 8.531 -6.73 1 89.5 284 THR B CA 1
ATOM 4701 C C . THR B 1 284 ? 15.203 8.383 -7.266 1 89.5 284 THR B C 1
ATOM 4703 O O . THR B 1 284 ? 14.234 8.672 -6.559 1 89.5 284 THR B O 1
ATOM 4706 N N . PHE B 1 285 ? 15.078 8.047 -8.508 1 90.44 285 PHE B N 1
ATOM 4707 C CA . PHE B 1 285 ? 13.781 7.844 -9.133 1 90.44 285 PHE B CA 1
ATOM 4708 C C . PHE B 1 285 ? 12.977 6.797 -8.375 1 90.44 285 PHE B C 1
ATOM 4710 O O . PHE B 1 285 ? 11.758 6.941 -8.211 1 90.44 285 PHE B O 1
ATOM 4717 N N . GLU B 1 286 ? 13.656 5.77 -7.875 1 90.81 286 GLU B N 1
ATOM 4718 C CA . GLU B 1 286 ? 12.984 4.715 -7.129 1 90.81 286 GLU B CA 1
ATOM 4719 C C . GLU B 1 286 ? 12.406 5.246 -5.82 1 90.81 286 GLU B C 1
ATOM 4721 O O . GLU B 1 286 ? 11.312 4.852 -5.41 1 90.81 286 GLU B O 1
ATOM 4726 N N . ASP B 1 287 ? 13.094 6.168 -5.23 1 92.75 287 ASP B N 1
ATOM 4727 C CA . ASP B 1 287 ? 12.625 6.738 -3.973 1 92.75 287 ASP B CA 1
ATOM 4728 C C . ASP B 1 287 ? 11.438 7.672 -4.199 1 92.75 287 ASP B C 1
ATOM 4730 O O . ASP B 1 287 ? 10.516 7.719 -3.385 1 92.75 287 ASP B O 1
ATOM 4734 N N . ILE B 1 288 ? 11.516 8.398 -5.254 1 92.75 288 ILE B N 1
ATOM 4735 C CA . ILE B 1 288 ? 10.406 9.289 -5.586 1 92.75 288 ILE B CA 1
ATOM 4736 C C . ILE B 1 288 ? 9.156 8.461 -5.871 1 92.75 288 ILE B C 1
ATOM 4738 O O . ILE B 1 288 ? 8.086 8.742 -5.32 1 92.75 288 ILE B O 1
ATOM 4742 N N . LEU B 1 289 ? 9.344 7.422 -6.664 1 93.56 289 LEU B N 1
ATOM 4743 C CA . LEU B 1 289 ? 8.219 6.559 -7.012 1 93.56 289 LEU B CA 1
ATOM 4744 C C . LEU B 1 289 ? 7.676 5.848 -5.777 1 93.56 289 LEU B C 1
ATOM 4746 O O . LEU B 1 289 ? 6.461 5.746 -5.598 1 93.56 289 LEU B O 1
ATOM 4750 N N . GLY B 1 290 ? 8.57 5.383 -4.996 1 94.31 290 GLY B N 1
ATOM 4751 C CA . GLY B 1 290 ? 8.156 4.746 -3.756 1 94.31 290 GLY B CA 1
ATOM 4752 C C . GLY B 1 290 ? 7.391 5.672 -2.834 1 94.31 290 GLY B C 1
ATOM 4753 O O . GLY B 1 290 ? 6.395 5.273 -2.229 1 94.31 290 GLY B O 1
ATOM 4754 N N . SER B 1 291 ? 7.828 6.91 -2.723 1 94.12 291 SER B N 1
ATOM 4755 C CA . SER B 1 291 ? 7.156 7.891 -1.871 1 94.12 291 SER B CA 1
ATOM 4756 C C . SER B 1 291 ? 5.754 8.195 -2.379 1 94.12 291 SER B C 1
ATOM 4758 O O . SER B 1 291 ? 4.812 8.312 -1.588 1 94.12 291 SER B O 1
ATOM 4760 N N . ILE B 1 292 ? 5.652 8.273 -3.67 1 94.88 292 ILE B N 1
ATOM 4761 C CA . ILE B 1 292 ? 4.348 8.547 -4.27 1 94.88 292 ILE B CA 1
ATOM 4762 C C . ILE B 1 292 ? 3.412 7.367 -4.02 1 94.88 292 ILE B C 1
ATOM 4764 O O . ILE B 1 292 ? 2.248 7.555 -3.662 1 94.88 292 ILE B O 1
ATOM 4768 N N . CYS B 1 293 ? 3.928 6.184 -4.168 1 95.94 293 CYS B N 1
ATOM 4769 C CA . CYS B 1 293 ? 3.119 4.988 -3.943 1 95.94 293 CYS B CA 1
ATOM 4770 C C . CYS B 1 293 ? 2.691 4.887 -2.484 1 95.94 293 CYS B C 1
ATOM 4772 O O . CYS B 1 293 ? 1.545 4.539 -2.191 1 95.94 293 CYS B O 1
ATOM 4774 N N . GLY B 1 294 ? 3.65 5.164 -1.617 1 96.19 294 GLY B N 1
ATOM 4775 C CA . GLY B 1 294 ? 3.289 5.18 -0.208 1 96.19 294 GLY B CA 1
ATOM 4776 C C . GLY B 1 294 ? 2.217 6.195 0.124 1 96.19 294 GLY B C 1
ATOM 4777 O O . GLY B 1 294 ? 1.271 5.895 0.854 1 96.19 294 GLY B O 1
ATOM 4778 N N . PHE B 1 295 ? 2.328 7.363 -0.48 1 95.75 295 PHE B N 1
ATOM 4779 C CA . PHE B 1 295 ? 1.375 8.445 -0.248 1 95.75 295 PHE B CA 1
ATOM 4780 C C . PHE B 1 295 ? -0.003 8.07 -0.782 1 95.75 295 PHE B C 1
ATOM 4782 O O . PHE B 1 295 ? -1.01 8.242 -0.09 1 95.75 295 PHE B O 1
ATOM 4789 N N . LEU B 1 296 ? -0.066 7.527 -1.936 1 96 296 LEU B N 1
ATOM 4790 C CA . LEU B 1 296 ? -1.338 7.137 -2.533 1 96 296 LEU B CA 1
ATOM 4791 C C . LEU B 1 296 ? -1.99 6.012 -1.736 1 96 296 LEU B C 1
ATOM 4793 O O . LEU B 1 296 ? -3.215 5.977 -1.589 1 96 296 LEU B O 1
ATOM 4797 N N . THR B 1 297 ? -1.204 5.102 -1.261 1 97 297 THR B N 1
ATOM 4798 C CA . THR B 1 297 ? -1.729 4.02 -0.435 1 97 297 THR B CA 1
ATOM 4799 C C . THR B 1 297 ? -2.373 4.57 0.834 1 97 297 THR B C 1
ATOM 4801 O O . THR B 1 297 ? -3.447 4.121 1.238 1 97 297 THR B O 1
ATOM 4804 N N . VAL B 1 298 ? -1.742 5.555 1.412 1 95.69 298 VAL B N 1
ATOM 4805 C CA . VAL B 1 298 ? -2.27 6.16 2.631 1 95.69 298 VAL B CA 1
ATOM 4806 C C . VAL B 1 298 ? -3.568 6.902 2.32 1 95.69 298 VAL B C 1
ATOM 4808 O O . VAL B 1 298 ? -4.496 6.902 3.131 1 95.69 298 VAL B O 1
ATOM 4811 N N . ILE B 1 299 ? -3.627 7.516 1.189 1 93.81 299 ILE B N 1
ATOM 4812 C CA . ILE B 1 299 ? -4.84 8.211 0.778 1 93.81 299 ILE B CA 1
ATOM 4813 C C . ILE B 1 299 ? -6 7.223 0.692 1 93.81 299 ILE B C 1
ATOM 4815 O O . ILE B 1 299 ? -7.09 7.488 1.203 1 93.81 299 ILE B O 1
ATOM 4819 N N . VAL B 1 300 ? -5.727 6.09 0.064 1 94 300 VAL B N 1
ATOM 4820 C CA . VAL B 1 300 ? -6.762 5.066 -0.051 1 94 300 VAL B CA 1
ATOM 4821 C C . VAL B 1 300 ? -7.176 4.594 1.34 1 94 300 VAL B C 1
ATOM 4823 O O . VAL B 1 300 ? -8.367 4.402 1.607 1 94 300 VAL B O 1
ATOM 4826 N N . ALA B 1 301 ? -6.242 4.434 2.217 1 94.19 301 ALA B N 1
ATOM 4827 C CA . ALA B 1 301 ? -6.508 3.988 3.584 1 94.19 301 ALA B CA 1
ATOM 4828 C C . ALA B 1 301 ? -7.445 4.957 4.301 1 94.19 301 ALA B C 1
ATOM 4830 O O . ALA B 1 301 ? -8.398 4.531 4.961 1 94.19 301 ALA B O 1
ATOM 4831 N N . ILE B 1 302 ? -7.223 6.215 4.16 1 90.88 302 ILE B N 1
ATOM 4832 C CA . ILE B 1 302 ? -8.023 7.219 4.852 1 90.88 302 ILE B CA 1
ATOM 4833 C C . ILE B 1 302 ? -9.453 7.211 4.309 1 90.88 302 ILE B C 1
ATOM 4835 O O . ILE B 1 302 ? -10.414 7.34 5.066 1 90.88 302 ILE B O 1
ATOM 4839 N N . PHE B 1 303 ? -9.578 7.062 3.049 1 88.06 303 PHE B N 1
ATOM 4840 C CA . PHE B 1 303 ? -10.906 6.992 2.453 1 88.06 303 PHE B CA 1
ATOM 4841 C C . PHE B 1 303 ? -11.664 5.773 2.963 1 88.06 303 PHE B C 1
ATOM 4843 O O . PHE B 1 303 ? -12.867 5.852 3.234 1 88.06 303 PHE B O 1
ATOM 4850 N N . MET B 1 304 ? -10.992 4.723 3.096 1 89.25 304 MET B N 1
ATOM 4851 C CA . MET B 1 304 ? -11.625 3.502 3.588 1 89.25 304 MET B CA 1
ATOM 4852 C C . MET B 1 304 ? -12.008 3.643 5.055 1 89.25 304 MET B C 1
ATOM 4854 O O . MET B 1 304 ? -13.07 3.176 5.473 1 89.25 304 MET B O 1
ATOM 4858 N N . LEU B 1 305 ? -11.203 4.305 5.773 1 86.56 305 LEU B N 1
ATOM 4859 C CA . LEU B 1 305 ? -11.445 4.488 7.199 1 86.56 305 LEU B CA 1
ATOM 4860 C C . LEU B 1 305 ? -12.617 5.438 7.434 1 86.56 305 LEU B C 1
ATOM 4862 O O . LEU B 1 305 ? -13.398 5.242 8.367 1 86.56 305 LEU B O 1
ATOM 4866 N N . GLN B 1 306 ? -12.719 6.367 6.566 1 81 306 GLN B N 1
ATOM 4867 C CA . GLN B 1 306 ? -13.805 7.336 6.723 1 81 306 GLN B CA 1
ATOM 4868 C C . GLN B 1 306 ? -15.125 6.777 6.207 1 81 306 GLN B C 1
ATOM 4870 O O . GLN B 1 306 ? -16.188 7.145 6.695 1 81 306 GLN B O 1
ATOM 4875 N N . GLY B 1 307 ? -15.102 5.973 5.168 1 71.81 307 GLY B N 1
ATOM 4876 C CA . GLY B 1 307 ? -16.312 5.328 4.688 1 71.81 307 GLY B CA 1
ATOM 4877 C C . GLY B 1 307 ? -16.953 4.426 5.723 1 71.81 307 GLY B C 1
ATOM 4878 O O . GLY B 1 307 ? -18.188 4.336 5.797 1 71.81 307 GLY B O 1
ATOM 4879 N N . TYR B 1 308 ? -16.109 3.865 6.434 1 63.88 308 TYR B N 1
ATOM 4880 C CA . TYR B 1 308 ? -16.594 3.008 7.508 1 63.88 308 TYR B CA 1
ATOM 4881 C C . TYR B 1 308 ? -17.297 3.826 8.586 1 63.88 308 TYR B C 1
ATOM 4883 O O . TYR B 1 308 ? -18.328 3.404 9.133 1 63.88 308 TYR B O 1
ATOM 4891 N N . ARG B 1 309 ? -16.812 4.953 8.922 1 60.66 309 ARG B N 1
ATOM 4892 C CA . ARG B 1 309 ? -17.328 5.793 9.992 1 60.66 309 ARG B CA 1
ATOM 4893 C C . ARG B 1 309 ? -18.688 6.375 9.617 1 60.66 309 ARG B C 1
ATOM 4895 O O . ARG B 1 309 ? -19.547 6.582 10.484 1 60.66 309 ARG B O 1
ATOM 4902 N N . LYS B 1 310 ? -18.828 6.641 8.383 1 58.22 310 LYS B N 1
ATOM 4903 C CA . LYS B 1 310 ? -20.109 7.172 7.934 1 58.22 310 LYS B CA 1
ATOM 4904 C C . LYS B 1 310 ? -21.25 6.219 8.266 1 58.22 310 LYS B C 1
ATOM 4906 O O . LYS B 1 310 ? -22.312 6.645 8.727 1 58.22 310 LYS B O 1
ATOM 4911 N N . ASP B 1 311 ? -20.969 5 8.07 1 53.62 311 ASP B N 1
ATOM 4912 C CA . ASP B 1 311 ? -22.031 4.035 8.344 1 53.62 311 ASP B CA 1
ATOM 4913 C C . ASP B 1 311 ? -22.391 4.023 9.828 1 53.62 311 ASP B C 1
ATOM 4915 O O . ASP B 1 311 ? -23.562 3.838 10.18 1 53.62 311 ASP B O 1
ATOM 4919 N N . ASN B 1 312 ? -21.359 4.418 10.586 1 49.66 312 ASN B N 1
ATOM 4920 C CA . ASN B 1 312 ? -21.641 4.41 12.016 1 49.66 312 ASN B CA 1
ATOM 4921 C C . ASN B 1 312 ? -22.156 5.766 12.492 1 49.66 312 ASN B C 1
ATOM 4923 O O . ASN B 1 312 ? -22.906 5.84 13.469 1 49.66 312 ASN B O 1
ATOM 4927 N N . TYR B 1 313 ? -21.641 6.867 11.891 1 50 313 TYR B N 1
ATOM 4928 C CA . TYR B 1 313 ? -22.109 8.195 12.281 1 50 313 TYR B CA 1
ATOM 4929 C C . TYR B 1 313 ? -23.562 8.391 11.883 1 50 313 TYR B C 1
ATOM 4931 O O . TYR B 1 313 ? -24.328 9.07 12.578 1 50 313 TYR B O 1
ATOM 4939 N N . GLN B 1 314 ? -24.062 8.055 10.656 1 44.03 314 GLN B N 1
ATOM 4940 C CA . GLN B 1 314 ? -25.5 8.18 10.43 1 44.03 314 GLN B CA 1
ATOM 4941 C C . GLN B 1 314 ? -26.297 7.617 11.609 1 44.03 314 GLN B C 1
ATOM 4943 O O . GLN B 1 314 ? -27.438 8.016 11.828 1 44.03 314 GLN B O 1
ATOM 4948 N N . LYS B 1 315 ? -25.656 6.715 12.156 1 41.5 315 LYS B N 1
ATOM 4949 C CA . LYS B 1 315 ? -26.469 6.27 13.289 1 41.5 315 LYS B CA 1
ATOM 4950 C C . LYS B 1 315 ? -26.391 7.254 14.453 1 41.5 315 LYS B C 1
ATOM 4952 O O . LYS B 1 315 ? -27.25 7.27 15.328 1 41.5 315 LYS B O 1
ATOM 4957 N N . GLN B 1 316 ? -25.219 7.957 14.633 1 38.59 316 GLN B N 1
ATOM 4958 C CA . GLN B 1 316 ? -25.203 8.836 15.797 1 38.59 316 GLN B CA 1
ATOM 4959 C C . GLN B 1 316 ? -25.219 10.305 15.375 1 38.59 316 GLN B C 1
ATOM 4961 O O . GLN B 1 316 ? -24.219 10.82 14.867 1 38.59 316 GLN B O 1
ATOM 4966 N N . SER B 1 317 ? -26.234 11.031 15.016 1 37.94 317 SER B N 1
ATOM 4967 C CA . SER B 1 317 ? -26.547 12.414 14.664 1 37.94 317 SER B CA 1
ATOM 4968 C C . SER B 1 317 ? -25.703 13.391 15.469 1 37.94 317 SER B C 1
ATOM 4970 O O . SER B 1 317 ? -25.5 14.539 15.055 1 37.94 317 SER B O 1
ATOM 4972 N N . LEU B 1 318 ? -25.469 13.242 16.781 1 35.47 318 LEU B N 1
ATOM 4973 C CA . LEU B 1 318 ? -25.141 14.297 17.734 1 35.47 318 LEU B CA 1
ATOM 4974 C C . LEU B 1 318 ? -23.719 14.797 17.516 1 35.47 318 LEU B C 1
ATOM 4976 O O . LEU B 1 318 ? -23.359 15.883 17.969 1 35.47 318 LEU B O 1
ATOM 4980 N N . LEU B 1 319 ? -22.734 13.945 17.156 1 38.94 319 LEU B N 1
ATOM 4981 C CA . LEU B 1 319 ? -21.312 14.273 17.344 1 38.94 319 LEU B CA 1
ATOM 4982 C C . LEU B 1 319 ? -20.781 15.055 16.141 1 38.94 319 LEU B C 1
ATOM 4984 O O . LEU B 1 319 ? -19.562 15.125 15.945 1 38.94 319 LEU B O 1
ATOM 4988 N N . ARG B 1 320 ? -21.516 15.641 15.359 1 38.66 320 ARG B N 1
ATOM 4989 C CA . ARG B 1 320 ? -21.109 16.297 14.117 1 38.66 320 ARG B CA 1
ATOM 4990 C C . ARG B 1 320 ? -20.016 17.328 14.375 1 38.66 320 ARG B C 1
ATOM 4992 O O . ARG B 1 320 ? -19.047 17.406 13.625 1 38.66 320 ARG B O 1
ATOM 4999 N N . SER B 1 321 ? -20.25 18.266 15.32 1 36.47 321 SER B N 1
ATOM 5000 C CA . SER B 1 321 ? -19.516 19.516 15.43 1 36.47 321 SER B CA 1
ATOM 5001 C C . SER B 1 321 ? -18.094 19.281 15.93 1 36.47 321 SER B C 1
ATOM 5003 O O . SER B 1 321 ? -17.156 19.922 15.453 1 36.47 321 SER B O 1
ATOM 5005 N N . ASP B 1 322 ? -17.797 18.531 16.953 1 37.16 322 ASP B N 1
ATOM 5006 C CA . ASP B 1 322 ? -16.594 18.578 17.75 1 37.16 322 ASP B CA 1
ATOM 5007 C C . ASP B 1 322 ? -15.453 17.812 17.078 1 37.16 322 ASP B C 1
ATOM 5009 O O . ASP B 1 322 ? -14.281 17.984 17.422 1 37.16 322 ASP B O 1
ATOM 5013 N N . TYR B 1 323 ? -15.727 16.828 16.328 1 36.25 323 TYR B N 1
ATOM 5014 C CA . TYR B 1 323 ? -14.68 16 15.758 1 36.25 323 TYR B CA 1
ATOM 5015 C C . TYR B 1 323 ? -13.82 16.797 14.781 1 36.25 323 TYR B C 1
ATOM 5017 O O . TYR B 1 323 ? -12.719 16.375 14.43 1 36.25 323 TYR B O 1
ATOM 5025 N N . THR B 1 324 ? -14.43 17.75 14.094 1 37.56 324 THR B N 1
ATOM 5026 C CA . THR B 1 324 ? -13.906 18.406 12.906 1 37.56 324 THR B CA 1
ATOM 5027 C C . THR B 1 324 ? -12.641 19.188 13.242 1 37.56 324 THR B C 1
ATOM 5029 O O . THR B 1 324 ? -11.805 19.438 12.367 1 37.56 324 THR B O 1
ATOM 5032 N N . SER B 1 325 ? -12.57 19.859 14.43 1 33.97 325 SER B N 1
ATOM 5033 C CA . SER B 1 325 ? -11.531 20.844 14.727 1 33.97 325 SER B CA 1
ATOM 5034 C C . SER B 1 325 ? -10.172 20.172 14.891 1 33.97 325 SER B C 1
ATOM 5036 O O . SER B 1 325 ? -9.133 20.812 14.734 1 33.97 325 SER B O 1
ATOM 5038 N N . VAL B 1 326 ? -10.055 18.969 15.422 1 34.59 326 VAL B N 1
ATOM 5039 C CA . VAL B 1 326 ? -8.859 18.422 16.062 1 34.59 326 VAL B CA 1
ATOM 5040 C C . VAL B 1 326 ? -7.949 17.812 14.992 1 34.59 326 VAL B C 1
ATOM 5042 O O . VAL B 1 326 ? -6.781 17.516 15.258 1 34.59 326 VAL B O 1
ATOM 5045 N N . PHE B 1 327 ? -8.422 17.219 13.977 1 35.28 327 PHE B N 1
ATOM 5046 C CA . PHE B 1 327 ? -7.531 16.391 13.18 1 35.28 327 PHE B CA 1
ATOM 5047 C C . PHE B 1 327 ? -6.379 17.203 12.617 1 35.28 327 PHE B C 1
ATOM 5049 O O . PHE B 1 327 ? -5.352 16.641 12.227 1 35.28 327 PHE B O 1
ATOM 5056 N N . TYR B 1 328 ? -6.488 18.516 12.008 1 35.19 328 TYR B N 1
ATOM 5057 C CA . TYR B 1 328 ? -5.574 19.141 11.055 1 35.19 328 TYR B CA 1
ATOM 5058 C C . TYR B 1 328 ? -4.762 20.234 11.727 1 35.19 328 TYR B C 1
ATOM 5060 O O . TYR B 1 328 ? -4.199 21.109 11.047 1 35.19 328 TYR B O 1
ATOM 5068 N N . THR B 1 329 ? -4.77 20.312 13.07 1 28.83 329 THR B N 1
ATOM 5069 C CA . THR B 1 329 ? -3.777 21.297 13.492 1 28.83 329 THR B CA 1
ATOM 5070 C C . THR B 1 329 ? -2.41 20.641 13.664 1 28.83 329 THR B C 1
ATOM 5072 O O . THR B 1 329 ? -2.301 19.562 14.266 1 28.83 329 THR B O 1
#

Foldseek 3Di:
DVVVVVVVVVVVVVLQVLAVLLVVLLLQLLLLLLVLLVLLVVLVVVCVVVVNCDPPPPNCSSVVGVSNVVSVVSLVSSVVSLLSSLQRHPLLLSLLSLLVSLLNNLVVCCVPVVDDQDPLLVVLSVLLVVLNVLLSVLFQSGFQDQALVVLVVLCPDPQLVVLVVVLVVLLVCLVPPVCVPCVLPDLCSLLLNLLSLLLVLSVLSNSLSRLVVCCVVPNDPSSVVSNVVSVVSNVVSVVSNLVSLLVSLVRDFLLPNVLVSSLSNSVNNNVSSCSRRVRCVPGDPVSVVSNVVSSVSNSSSSNSNSVSVVVVVVVPVPPSRPSRRRSSD/DVVVVVVVVVVVVVLQVLAVLLVVLLLQLLLLLLVLLVLLVVLVVVCVVVVNCDDPPDNCSSVPGVSNVVSVVSLVSSVVSLLSSLQRHPLLLSLLSLLSSLLNNLVVCCVPVVDDQDPLLVVLSVLLVVLNVLLSVLFQSGFQDQALVVLVVLCPDPQLVVLVVVLVVLLVCLVPPVCVPCVLPDLVSLLLNLLSLLLLLSVLSNSLSRLVVCCVVPNDPSSVVSNVVSVVSNVVSVVSNLVSLLVSLVRDFLLPNVLSSSLSNSVNNNVSSCSRRVRCVPGDPVSVVSNVVSSVSNSSSSNSNSVSVVVVVVVPVPPSRPSRRRSRD

Organism: Tribolium castaneum (NCBI:txid7070)

Solvent-accessible surface area (backbone atoms only — not comparable to full-atom values): 32609 Å² total; per-residue (Å²): 116,70,65,61,55,48,49,52,50,45,52,50,46,50,36,50,50,33,30,53,50,12,49,50,28,29,55,49,13,15,48,29,36,11,46,15,53,46,39,33,50,51,35,50,51,52,35,45,72,69,53,57,58,45,86,76,69,74,77,58,50,59,76,71,36,67,49,31,50,50,13,52,50,34,32,48,52,11,39,52,29,37,49,53,12,39,49,45,23,53,58,71,48,48,50,61,45,48,56,49,13,57,44,41,27,51,55,48,33,30,70,76,66,66,42,81,72,49,71,56,28,52,50,12,46,51,33,35,51,40,14,45,52,38,26,62,72,31,39,66,63,69,81,74,69,91,45,59,68,58,46,55,54,38,57,65,30,67,70,37,42,51,48,51,51,49,43,51,48,52,40,52,45,32,67,73,52,43,35,84,73,41,37,83,77,34,76,61,52,40,39,49,43,26,16,47,43,45,23,52,28,55,54,25,44,28,50,26,40,47,14,51,53,35,45,73,75,58,65,44,71,66,29,52,53,48,26,53,52,23,48,50,49,31,52,52,34,49,53,53,29,53,54,36,47,50,50,44,47,71,68,42,60,57,58,54,50,51,46,52,37,51,52,50,24,39,52,43,30,37,50,48,40,38,62,53,49,39,57,64,71,82,52,53,70,67,29,52,51,35,30,50,37,13,50,52,38,30,52,54,13,46,48,33,40,27,57,45,44,46,68,53,39,75,70,52,76,81,65,65,73,76,64,62,72,66,76,86,103,117,69,66,61,53,51,50,52,49,45,53,50,46,49,38,49,50,34,31,54,50,12,50,50,28,29,54,49,12,14,48,30,35,10,46,14,54,45,38,32,50,50,34,51,51,53,36,45,71,67,52,58,62,48,87,77,70,71,85,56,53,58,76,70,36,67,48,30,50,49,12,49,50,34,31,50,52,12,37,52,30,37,50,52,12,39,49,46,24,53,56,71,48,48,49,62,44,49,56,48,13,57,44,41,27,51,55,46,34,30,70,77,66,65,41,81,72,48,71,56,27,52,51,13,45,51,34,35,52,40,14,46,51,38,25,64,71,30,40,64,66,68,81,73,70,91,43,57,67,57,45,56,55,38,57,66,31,67,69,39,44,50,49,52,50,50,43,52,49,51,38,51,46,33,67,73,52,45,33,85,72,42,34,83,78,33,76,60,51,38,39,49,41,27,17,47,43,43,26,51,27,55,53,26,43,29,50,25,43,47,14,51,53,35,44,73,75,58,67,44,72,66,28,52,54,49,26,52,52,24,49,50,49,30,52,54,34,49,53,54,30,54,55,37,45,50,51,43,46,71,70,42,60,59,59,55,50,51,46,51,38,52,50,50,24,38,51,42,31,37,51,49,40,36,62,53,49,40,57,62,71,83,54,52,71,67,29,53,50,36,29,50,37,12,50,52,37,31,51,53,12,44,49,33,39,28,57,46,44,44,69,53,38,75,70,50,77,81,65,65,73,73,65,61,72,66,77,84,103

pLDDT: mean 82.54, std 16.49, range [28.06, 97.31]

Sequence (658 aa):
MESSTKAWSQAGKNTQLSFYSGLGLAILSSVFIGSSFIIKKLSLLRLSRKGALRAGAGGFGYLKDWMWWLGFLTMGIGELANFAAYTVAPASLVTPLGALSVLVSAVLASKFLKETLNTLGKLGCLLCILGSIVLIIHSPKEQEVASVAELVSKLHNTYFLNYIITVVSITIIIIFYVGPRYGSRHVMVYITLCSSVGSLTVMACKGLGLSISEIVSKPSDLSYWSSSLFFLTVAVCIFIQMNYLNKALDLFNTSVVTPVYYVMFTSLVIVASAILFNEWGNMTFEDILGSICGFLTVIVAIFMLQGYRKDNYQKQSLLRSDYTSVFYTMESSTKAWSQAGKNTQLSFYSGLGLAILSSVFIGSSFIIKKLSLLRLSRKGALRAGAGGFGYLKDWMWWLGFLTMGIGELANFAAYTVAPASLVTPLGALSVLVSAVLASKFLKETLNTLGKLGCLLCILGSIVLIIHSPKEQEVASVAELVSKLHNTYFLNYIITVVSITIIIIFYVGPRYGSRHVMVYITLCSSVGSLTVMACKGLGLSISEIVSKPSDLSYWSSSLFFLTVAVCIFIQMNYLNKALDLFNTSVVTPVYYVMFTSLVIVASAILFNEWGNMTFEDILGSICGFLTVIVAIFMLQGYRKDNYQKQSLLRSDYTSVFYT

InterPro domains:
  IPR008521 Magnesium transporter NIPA [PF05653] (19-309)
  IPR008521 Magnesium transporter NIPA [PTHR12570] (18-320)
  IPR037185 Multidrug transporter EmrE superfamily [SSF103481] (65-141)